Protein AF-A0A914LDK2-F1 (afdb_monomer_lite)

Sequence (512 aa):
MGESAGSAAVSALAVSPLTKELLHGAITMSGSANAGWAIHRLQGSSPQWDMVNIADYIRCNKLIADQDLDDVLALLPQSERSRVQAADFHAFRSSQRACNLQEHIPDCLNHGGPMSAPELLSCFRNELNFSENPLFWRALAAELGVSKMVVDGELIVESGIEMIKQGARVPMMTGVARKEWAHKKPSFYQFYRYSNLSRSQVEESVRKIVENAFAETLSHRISNSTIDLISNATFLRYIQAKTRIFYLKIFFYIFKDLDIDYEMPAVVARLQDLESDVEFVAPCQSEVEAYALNGVPVFAYSFDYVPKGSVIEDDRRFYSMFGNAPVGLKRKDQHLKSQRLEAFHGLDHAFIFTQGYSSNFHIEPFSRRDKTMSRLLTKMIANFVTTGDPSTGNFTWASNTNESLFYTSLDLPPKIVRGAIHSPSPSFWNDEVQMLAKYQLADAVSRANEQAASELTWEERMQLRAYKRAWYALWVFVFAIAVIIWLIIVCAVCHWSRTHSDKAYDNIVIER

Secondary structure (DSSP, 8-state):
-EETHHHHHHHHHHH-STTTTT-S-EEEES--TTSTTTB---TTSPPTT-HHHHHHHHTTSS---HHHHHHHHTTS-HHHHHHHHSS-HHHHHHTTS-BTTBS---HHHHS-SSPPHHHHHHHHHHH--TTT-HHHHHHHHHHH-SPPB---SSSS---SHHHHHHH--S-EEEEEETTTTTT--GGGGT-TT-SB--HHHHHHHHHHHIIIIIGGGSSS---HHHHHHHHHHHHIIIIISPP-------------------BHHHHHHHHHHHHHIIIIIHHHHHHHHHHHHTT--EEEEEE----SSEEEEEEEE--GGGTTSPEEEEEEE---SS------TTTTHHHHSSSEETTTEEEES--HHHHHHHHHHHHHHHHHHHHS---BTTBPPPPB-SS--EEEEESSS-EEEESSTTTTHHHIIIIIHHHHHH-----HHHHHHHHHHHS--HHHHHHHHHHHHHHHHHHHHHHHHHHHHHHHHHHHHHHHHHTTS-----------

Radius of gyration: 32.81 Å; chains: 1; bounding box: 92×120×85 Å

InterPro domains:
  IPR002018 Carboxylesterase, type B [PF00135] (1-429)
  IPR029058 Alpha/Beta hydrolase fold [G3DSA:3.40.50.1820] (1-444)
  IPR029058 Alpha/Beta hydrolase fold [SSF53474] (1-433)
  IPR050309 Type-B Carboxylesterase/Lipase [PTHR11559] (1-436)

Organism: Meloidogyne incognita (NCBI:txid6306)

Foldseek 3Di:
DAFALGLQVQQLLLQFPVCVVVDQEGEHEQDHLLWLLAEFQAPPDAACPHLVNVLCQLVLVDAQDPVLLVVLLQFAFPVVNCVCPVCPVVVVNVPPAAGLHDRDRQPLSVPDDDDDPVSSVVSCVPGDDCVVPVSSVSSSCSRSDRDYHYCPCHSRNHGHLVSLLNRNDHQYEYEYEPQAQLVPDLVVLPCPVDQFDDPVSLLVSLLVLCVRTQQSSDNHDFDPVLSSVLSVVLCCVQQQDDDPPPDDDDDDPDPDDRPGRRGSVSSVVSSSNSNSLRRGQLNRLSSLLSNQAVVHWYAYAYAWADFPFWKWWWDWGYDPVVGRGTDTDTDTDDQDPVDGDTTHRCNLVCLQVDQGDVPTIGGPPCDPQSVVLSVLSNQLVVCCSVPVASADPVGGTDTHHNVWDWHWHSDVVIDIDTDGDPPPSNCCSVPVSVVSRVDRPPCVVVVVVVVVVPDDDPVRVVVVVVVVVVVVVVVVVVVVVVVVVVVVVVVVVVVVVVVPPDDDPPDDDDDD

Structure (mmCIF, N/CA/C/O backbone):
data_AF-A0A914LDK2-F1
#
_entry.id   AF-A0A914LDK2-F1
#
loop_
_atom_site.group_PDB
_atom_site.id
_atom_site.type_symbol
_atom_site.label_atom_id
_atom_site.label_alt_id
_atom_site.label_comp_id
_atom_site.label_asym_id
_atom_site.label_entity_id
_atom_site.label_seq_id
_atom_site.pdbx_PDB_ins_code
_atom_site.Cartn_x
_atom_site.Cartn_y
_atom_site.Cartn_z
_atom_site.occupancy
_atom_site.B_iso_or_equiv
_atom_site.auth_seq_id
_atom_site.auth_comp_id
_atom_site.auth_asym_id
_atom_site.auth_atom_id
_atom_site.pdbx_PDB_model_num
ATOM 1 N N . MET A 1 1 ? -5.893 -11.656 10.154 1.00 94.62 1 MET A N 1
ATOM 2 C CA . MET A 1 1 ? -5.547 -10.273 10.541 1.00 94.62 1 MET A CA 1
ATOM 3 C C . MET A 1 1 ? -4.151 -9.984 10.039 1.00 94.62 1 MET A C 1
ATOM 5 O O . MET A 1 1 ? -3.315 -10.870 10.158 1.00 94.62 1 MET A O 1
ATOM 9 N N . GLY A 1 2 ? -3.914 -8.810 9.464 1.00 94.56 2 GLY A N 1
ATOM 10 C CA . GLY A 1 2 ? -2.603 -8.432 8.944 1.00 94.56 2 GLY A CA 1
ATOM 11 C C . GLY A 1 2 ? -2.459 -6.920 8.819 1.00 94.56 2 GLY A C 1
ATOM 12 O O . GLY A 1 2 ? -3.458 -6.204 8.836 1.00 94.56 2 GLY A O 1
ATOM 13 N N . GLU A 1 3 ? -1.215 -6.466 8.707 1.00 93.06 3 GLU A N 1
ATOM 14 C CA . GLU A 1 3 ? -0.829 -5.067 8.506 1.00 93.06 3 GLU A CA 1
ATOM 15 C C . GLU A 1 3 ? -0.012 -4.956 7.211 1.00 93.06 3 GLU A C 1
ATOM 17 O O . GLU A 1 3 ? 0.707 -5.904 6.874 1.00 93.06 3 GLU A O 1
ATOM 22 N N . SER A 1 4 ? -0.167 -3.868 6.451 1.00 93.81 4 SER A N 1
ATOM 23 C CA . SER A 1 4 ? 0.599 -3.621 5.220 1.00 93.81 4 SER A CA 1
ATOM 24 C C . SER A 1 4 ? 0.509 -4.789 4.220 1.00 93.81 4 SER A C 1
ATOM 26 O O . SER A 1 4 ? -0.591 -5.229 3.870 1.00 93.81 4 SER A O 1
ATOM 28 N N . ALA A 1 5 ? 1.633 -5.360 3.782 1.00 92.75 5 ALA A N 1
ATOM 29 C CA . ALA A 1 5 ? 1.664 -6.558 2.937 1.00 92.75 5 ALA A CA 1
ATOM 30 C C . ALA A 1 5 ? 0.929 -7.765 3.551 1.00 92.75 5 ALA A C 1
ATOM 32 O O . ALA A 1 5 ? 0.255 -8.513 2.842 1.00 92.75 5 ALA A O 1
ATOM 33 N N . GLY A 1 6 ? 0.980 -7.923 4.877 1.00 94.88 6 GLY A N 1
ATOM 34 C CA . GLY A 1 6 ? 0.185 -8.927 5.581 1.00 94.88 6 GLY A CA 1
ATOM 35 C C . GLY A 1 6 ? -1.317 -8.643 5.494 1.00 94.88 6 GLY A C 1
ATOM 36 O O . GLY A 1 6 ? -2.114 -9.574 5.400 1.00 94.88 6 GLY A O 1
ATOM 37 N N . SER A 1 7 ? -1.715 -7.368 5.481 1.00 96.31 7 SER A N 1
ATOM 38 C CA . SER A 1 7 ? -3.106 -6.956 5.261 1.00 96.31 7 SER A CA 1
ATOM 39 C C . SER A 1 7 ? -3.570 -7.266 3.839 1.00 96.31 7 SER A C 1
ATOM 41 O O . SER A 1 7 ? -4.642 -7.839 3.656 1.00 96.31 7 SER A O 1
ATOM 43 N N . ALA A 1 8 ? -2.740 -6.980 2.832 1.00 96.44 8 ALA A N 1
ATOM 44 C CA . ALA A 1 8 ? -3.030 -7.330 1.444 1.00 96.44 8 ALA A CA 1
ATOM 45 C C . ALA A 1 8 ? -3.197 -8.848 1.248 1.00 96.44 8 ALA A C 1
ATOM 47 O O . ALA A 1 8 ? -4.133 -9.283 0.577 1.00 96.44 8 ALA A O 1
ATOM 48 N N . ALA A 1 9 ? -2.355 -9.661 1.896 1.00 96.50 9 ALA A N 1
ATOM 49 C CA . ALA A 1 9 ? -2.506 -11.115 1.899 1.00 96.50 9 ALA A CA 1
ATOM 50 C C . ALA A 1 9 ? -3.815 -11.557 2.576 1.00 96.50 9 ALA A C 1
ATOM 52 O O . ALA A 1 9 ? -4.518 -12.419 2.057 1.00 96.50 9 ALA A O 1
ATOM 53 N N . VAL A 1 10 ? -4.189 -10.952 3.709 1.00 97.25 10 VAL A N 1
ATOM 54 C CA . VAL A 1 10 ? -5.466 -11.243 4.385 1.00 97.25 10 VAL A CA 1
ATOM 55 C C . VAL A 1 10 ? -6.664 -10.854 3.524 1.00 97.25 10 VAL A C 1
ATOM 57 O O . VAL A 1 10 ? -7.614 -11.628 3.465 1.00 97.25 10 VAL A O 1
ATOM 60 N N . SER A 1 11 ? -6.612 -9.708 2.845 1.00 97.50 11 SER A N 1
ATOM 61 C CA . SER A 1 11 ? -7.625 -9.271 1.877 1.00 97.50 11 SER A CA 1
ATOM 62 C C . SER A 1 11 ? -7.785 -10.305 0.752 1.00 97.50 11 SER A C 1
ATOM 64 O O . SER A 1 11 ? -8.890 -10.795 0.526 1.00 97.50 11 SER A O 1
ATOM 66 N N . ALA A 1 12 ? -6.685 -10.766 0.142 1.00 96.69 12 ALA A N 1
ATOM 67 C CA . ALA A 1 12 ? -6.718 -11.804 -0.894 1.00 96.69 12 ALA A CA 1
ATOM 68 C C . ALA A 1 12 ? -7.260 -13.150 -0.371 1.00 96.69 12 ALA A C 1
ATOM 70 O O . ALA A 1 12 ? -8.135 -13.762 -0.984 1.00 96.69 12 ALA A O 1
ATOM 71 N N . LEU A 1 13 ? -6.805 -13.600 0.802 1.00 97.00 13 LEU A N 1
ATOM 72 C CA . LEU A 1 13 ? -7.282 -14.838 1.424 1.00 97.00 13 LEU A CA 1
ATOM 73 C C . LEU A 1 13 ? -8.745 -14.740 1.872 1.00 97.00 13 LEU A C 1
ATOM 75 O O . LEU A 1 13 ? -9.426 -15.757 1.903 1.00 97.00 13 LEU A O 1
ATOM 79 N N . ALA A 1 14 ? -9.265 -13.558 2.204 1.00 97.00 14 ALA A N 1
ATOM 80 C CA . ALA A 1 14 ? -10.670 -13.386 2.572 1.00 97.00 14 ALA A CA 1
ATOM 81 C C . ALA A 1 14 ? -11.623 -13.613 1.387 1.00 97.00 14 ALA A C 1
ATOM 83 O O . ALA A 1 14 ? -12.787 -13.959 1.603 1.00 97.00 14 ALA A O 1
ATOM 84 N N . VAL A 1 15 ? -11.122 -13.445 0.158 1.00 96.25 15 VAL A N 1
ATOM 85 C CA . VAL A 1 15 ? -11.903 -13.530 -1.084 1.00 96.25 15 VAL A CA 1
ATOM 86 C C . VAL A 1 15 ? -11.534 -14.733 -1.958 1.00 96.25 15 VAL A C 1
ATOM 88 O O . VAL A 1 15 ? -12.354 -15.170 -2.759 1.00 96.25 15 VAL A O 1
ATOM 91 N N . SER A 1 16 ? -10.388 -15.375 -1.718 1.00 95.75 16 SER A N 1
ATOM 92 C CA . SER A 1 16 ? -9.958 -16.596 -2.417 1.00 95.75 16 SER A CA 1
ATOM 93 C C . SER A 1 16 ? -10.965 -17.752 -2.281 1.00 95.75 16 SER A C 1
ATOM 95 O O . SER A 1 16 ? -11.507 -17.957 -1.190 1.00 95.75 16 SER A O 1
ATOM 97 N N . PRO A 1 17 ? -11.224 -18.544 -3.336 1.00 93.75 17 PRO A N 1
ATOM 98 C CA . PRO A 1 17 ? -12.105 -19.708 -3.255 1.00 93.75 17 PRO A CA 1
ATOM 99 C C . PRO A 1 17 ? -11.513 -20.852 -2.416 1.00 93.75 17 PRO A C 1
ATOM 101 O O . PRO A 1 17 ? -12.274 -21.570 -1.771 1.00 93.75 17 PRO A O 1
ATOM 104 N N . LEU A 1 18 ? -10.183 -21.009 -2.369 1.00 95.50 18 LEU A N 1
ATOM 105 C CA . LEU A 1 18 ? -9.523 -22.106 -1.639 1.00 95.50 18 LEU A CA 1
ATOM 106 C C . LEU A 1 18 ? -9.635 -21.980 -0.118 1.00 95.50 18 LEU A C 1
ATOM 108 O O . LEU A 1 18 ? -9.561 -22.963 0.612 1.00 95.50 18 LEU A O 1
ATOM 112 N N . THR A 1 19 ? -9.817 -20.759 0.368 1.00 95.25 19 THR A N 1
ATOM 113 C CA . THR A 1 19 ? -9.984 -20.447 1.791 1.00 95.25 19 THR A CA 1
ATOM 114 C C . THR A 1 19 ? -11.451 -20.327 2.187 1.00 95.25 19 THR A C 1
ATOM 116 O O . THR A 1 19 ? -11.777 -19.843 3.279 1.00 95.25 19 THR A O 1
ATOM 119 N N . LYS A 1 20 ? -12.373 -20.713 1.298 1.00 91.56 20 LYS A N 1
ATOM 120 C CA . LYS A 1 20 ? -13.792 -20.791 1.629 1.00 91.56 20 LYS A CA 1
ATOM 121 C C . LYS A 1 20 ? -13.948 -21.760 2.805 1.00 91.56 20 LYS A C 1
ATOM 123 O O . LYS A 1 20 ? -13.363 -22.832 2.801 1.00 91.56 20 LYS A O 1
ATOM 128 N N . GLU A 1 21 ? -14.680 -21.333 3.835 1.00 92.00 21 GLU A N 1
ATOM 129 C CA . GLU A 1 21 ? -14.912 -22.082 5.088 1.00 92.00 21 GLU A CA 1
ATOM 130 C C . GLU A 1 21 ? -13.710 -22.208 6.044 1.00 92.00 21 GLU A C 1
ATOM 132 O O . GLU A 1 21 ? -13.882 -22.681 7.164 1.00 92.00 21 GLU A O 1
ATOM 137 N N . LEU A 1 22 ? -12.521 -21.710 5.684 1.00 96.12 22 LEU A N 1
ATOM 138 C CA . LEU A 1 22 ? -11.366 -21.681 6.600 1.00 96.12 22 LEU A CA 1
ATOM 139 C C . LEU A 1 22 ? -11.328 -20.429 7.486 1.00 96.12 22 LEU A C 1
ATOM 141 O O . LEU A 1 22 ? -10.611 -20.387 8.485 1.00 96.12 22 LEU A O 1
ATOM 145 N N . LEU A 1 23 ? -12.078 -19.394 7.106 1.00 93.88 23 LEU A N 1
ATOM 146 C CA . LEU A 1 23 ? -12.067 -18.074 7.730 1.00 93.88 23 LEU A CA 1
ATOM 147 C C . LEU A 1 23 ? -13.501 -17.645 8.053 1.00 93.88 23 LEU A C 1
ATOM 149 O O . LEU A 1 23 ? -14.407 -17.854 7.249 1.00 93.88 23 LEU A O 1
ATOM 153 N N . HIS A 1 24 ? -13.693 -16.994 9.202 1.00 94.88 24 HIS A N 1
ATOM 154 C CA . HIS A 1 24 ? -14.988 -16.434 9.620 1.00 94.88 24 HIS A CA 1
ATOM 155 C C . HIS A 1 24 ? -15.004 -14.896 9.658 1.00 94.88 24 HIS A C 1
ATOM 157 O O . HIS A 1 24 ? -16.038 -14.297 9.935 1.00 94.88 24 HIS A O 1
ATOM 163 N N . GLY A 1 25 ? -13.864 -14.246 9.413 1.00 96.62 25 GLY A N 1
ATOM 164 C CA . GLY A 1 25 ? -13.725 -12.793 9.419 1.00 96.62 25 GLY A CA 1
ATOM 165 C C . GLY A 1 25 ? -12.319 -12.358 9.015 1.00 96.62 25 GLY A C 1
ATOM 166 O O . GLY A 1 25 ? -11.364 -13.132 9.117 1.00 96.62 25 GLY A O 1
ATOM 167 N N . ALA A 1 26 ? -12.193 -11.115 8.560 1.00 97.94 26 ALA A N 1
ATOM 168 C CA . ALA A 1 26 ? -10.932 -10.523 8.130 1.00 97.94 26 ALA A CA 1
ATOM 169 C C . ALA A 1 26 ? -10.674 -9.196 8.853 1.00 97.94 26 ALA A C 1
ATOM 171 O O . ALA A 1 26 ? -11.587 -8.405 9.068 1.00 97.94 26 ALA A O 1
ATOM 172 N N . ILE A 1 27 ? -9.415 -8.959 9.226 1.00 98.31 27 ILE A N 1
ATOM 173 C CA . ILE A 1 27 ? -8.963 -7.674 9.770 1.00 98.31 27 ILE A CA 1
ATOM 174 C C . ILE A 1 27 ? -7.782 -7.217 8.928 1.00 98.31 27 ILE A C 1
ATOM 176 O O . ILE A 1 27 ? -6.754 -7.905 8.903 1.00 98.31 27 ILE A O 1
ATOM 180 N N . THR A 1 28 ? -7.949 -6.091 8.254 1.00 97.62 28 THR A N 1
ATOM 181 C CA . THR A 1 28 ? -6.998 -5.521 7.302 1.00 97.62 28 THR A CA 1
ATOM 182 C C . THR A 1 28 ? -6.589 -4.128 7.772 1.00 97.62 28 THR A C 1
ATOM 184 O O . THR A 1 28 ? -7.416 -3.230 7.892 1.00 97.62 28 THR A O 1
ATOM 187 N N . MET A 1 29 ? -5.315 -3.946 8.101 1.00 96.75 29 MET A N 1
ATOM 188 C CA . MET A 1 29 ? -4.787 -2.691 8.637 1.00 96.75 29 MET A CA 1
ATOM 189 C C . MET A 1 29 ? -3.792 -2.117 7.637 1.00 96.75 29 MET A C 1
ATOM 191 O O . MET A 1 29 ? -2.800 -2.769 7.313 1.00 96.75 29 MET A O 1
ATOM 195 N N . SER A 1 30 ? -4.070 -0.926 7.113 1.00 96.31 30 SER A N 1
ATOM 196 C CA . SER A 1 30 ? -3.169 -0.217 6.202 1.00 96.31 30 SER A CA 1
ATOM 197 C C . SER A 1 30 ? -2.712 -1.070 5.009 1.00 96.31 30 SER A C 1
ATOM 199 O O . SER A 1 30 ? -1.539 -1.099 4.658 1.00 96.31 30 SER A O 1
ATOM 201 N N . GLY A 1 31 ? -3.629 -1.801 4.370 1.00 95.88 31 GLY A N 1
ATOM 202 C CA . GLY A 1 31 ? -3.319 -2.559 3.156 1.00 95.88 31 GLY A CA 1
ATOM 203 C C . GLY A 1 31 ? -4.518 -3.317 2.596 1.00 95.88 31 GLY A C 1
ATOM 204 O O . GLY A 1 31 ? -5.395 -3.735 3.348 1.00 95.88 31 GLY A O 1
ATOM 205 N N . SER A 1 32 ? -4.533 -3.503 1.279 1.00 96.31 32 SER A N 1
ATOM 206 C CA . SER A 1 32 ? -5.619 -4.124 0.514 1.00 96.31 32 SER A CA 1
ATOM 207 C C . SER A 1 32 ? -5.037 -4.929 -0.645 1.00 96.31 32 SER A C 1
ATOM 209 O O . SER A 1 32 ? -4.029 -4.523 -1.229 1.00 96.31 32 SER A O 1
ATOM 211 N N . ALA A 1 33 ? -5.687 -6.025 -1.041 1.00 95.38 33 ALA A N 1
ATOM 212 C CA . ALA A 1 33 ? -5.343 -6.724 -2.280 1.00 95.38 33 ALA A CA 1
ATOM 213 C C . ALA A 1 33 ? -5.542 -5.836 -3.525 1.00 95.38 33 ALA A C 1
ATOM 215 O O . ALA A 1 33 ? -4.935 -6.075 -4.573 1.00 95.38 33 ALA A O 1
ATOM 216 N N . ASN A 1 34 ? -6.353 -4.774 -3.408 1.00 93.19 34 ASN A N 1
ATOM 217 C CA . ASN A 1 34 ? -6.553 -3.802 -4.472 1.00 93.19 34 ASN A CA 1
ATOM 218 C C . ASN A 1 34 ? -5.455 -2.719 -4.553 1.00 93.19 34 ASN A C 1
ATOM 220 O O . ASN A 1 34 ? -5.494 -1.891 -5.466 1.00 93.19 34 ASN A O 1
ATOM 224 N N . ALA A 1 35 ? -4.429 -2.731 -3.700 1.00 93.81 35 ALA A N 1
ATOM 225 C CA . ALA A 1 35 ? -3.291 -1.825 -3.859 1.00 93.81 35 ALA A CA 1
ATOM 226 C C . ALA A 1 35 ? -2.407 -2.209 -5.067 1.00 93.81 35 ALA A C 1
ATOM 228 O O . ALA A 1 35 ? -2.255 -3.391 -5.385 1.00 93.81 35 ALA A O 1
ATOM 229 N N . GLY A 1 36 ? -1.801 -1.220 -5.738 1.00 90.12 36 GLY A N 1
ATOM 230 C CA . GLY A 1 36 ? -0.946 -1.448 -6.920 1.00 90.12 36 GLY A CA 1
ATOM 231 C C . GLY A 1 36 ? 0.329 -2.246 -6.616 1.00 90.12 36 GLY A C 1
ATOM 232 O O . GLY A 1 36 ? 0.865 -2.948 -7.472 1.00 90.12 36 GLY A O 1
ATOM 233 N N . TRP A 1 37 ? 0.792 -2.207 -5.367 1.00 90.38 37 TRP A N 1
ATOM 234 C CA . TRP A 1 37 ? 1.941 -2.972 -4.886 1.00 90.38 37 TRP A CA 1
ATOM 235 C C . TRP A 1 37 ? 1.582 -4.387 -4.391 1.00 90.38 37 TRP A C 1
ATOM 237 O O . TRP A 1 37 ? 2.484 -5.149 -4.067 1.00 90.38 37 TRP A O 1
ATOM 247 N N . ALA A 1 38 ? 0.300 -4.771 -4.318 1.00 92.56 38 ALA A N 1
ATOM 248 C CA . ALA A 1 38 ? -0.115 -6.027 -3.679 1.00 92.56 38 ALA A CA 1
ATOM 249 C C . ALA A 1 38 ? -0.137 -7.239 -4.625 1.00 92.56 38 ALA A C 1
ATOM 251 O O . ALA A 1 38 ? 0.420 -8.291 -4.306 1.00 92.56 38 ALA A O 1
ATOM 252 N N . ILE A 1 39 ? -0.804 -7.107 -5.776 1.00 90.50 39 ILE A N 1
ATOM 253 C CA . ILE A 1 39 ? -0.984 -8.174 -6.774 1.00 90.50 39 ILE A CA 1
ATOM 254 C C . ILE A 1 39 ? -0.487 -7.664 -8.123 1.00 90.50 39 ILE A C 1
ATOM 256 O O . ILE A 1 39 ? -0.825 -6.552 -8.522 1.00 90.50 39 ILE A O 1
ATOM 260 N N . HIS A 1 40 ? 0.278 -8.483 -8.841 1.00 86.25 40 HIS A N 1
ATOM 261 C CA . HIS A 1 40 ? 0.700 -8.207 -10.214 1.00 86.25 40 HIS A CA 1
ATOM 262 C C . HIS A 1 40 ? -0.495 -8.191 -11.176 1.00 86.25 40 HIS A C 1
ATOM 264 O O . HIS A 1 40 ? -1.242 -9.167 -11.234 1.00 86.25 40 HIS A O 1
ATOM 270 N N . ARG A 1 41 ? -0.670 -7.104 -11.944 1.00 81.06 41 ARG A N 1
ATOM 271 C CA . ARG A 1 41 ? -1.860 -6.896 -12.805 1.00 81.06 41 ARG A CA 1
ATOM 272 C C . ARG A 1 41 ? -1.582 -6.831 -14.294 1.00 81.06 41 ARG A C 1
ATOM 274 O O . ARG A 1 41 ? -2.467 -7.138 -15.089 1.00 81.06 41 ARG A O 1
ATOM 281 N N . LEU A 1 42 ? -0.387 -6.395 -14.683 1.00 68.75 42 LEU A N 1
ATOM 282 C CA . LEU A 1 42 ? -0.066 -6.157 -16.084 1.00 68.75 42 LEU A CA 1
ATOM 283 C C . LEU A 1 42 ? 0.043 -7.488 -16.834 1.00 68.75 42 LEU A C 1
ATOM 285 O O . LEU A 1 42 ? 1.027 -8.225 -16.717 1.00 68.75 42 LEU A O 1
ATOM 289 N N . GLN A 1 43 ? -0.986 -7.784 -17.625 1.00 51.72 43 GLN A N 1
ATOM 290 C CA . GLN A 1 43 ? -1.039 -8.985 -18.443 1.00 51.72 43 GLN A CA 1
ATOM 291 C C . GLN A 1 43 ? -0.008 -8.878 -19.579 1.00 51.72 43 GLN A C 1
ATOM 293 O O . GLN A 1 43 ? -0.008 -7.919 -20.348 1.00 51.72 43 GLN A O 1
ATOM 298 N N . GLY A 1 44 ? 0.895 -9.857 -19.679 1.00 48.09 44 GLY A N 1
ATOM 299 C CA . GLY A 1 44 ? 1.903 -9.928 -20.746 1.00 48.09 44 GLY A CA 1
ATOM 300 C C . GLY A 1 44 ? 3.239 -9.231 -20.463 1.00 48.09 44 GLY A C 1
ATOM 301 O O . GLY A 1 44 ? 4.165 -9.396 -21.253 1.00 48.09 44 GLY A O 1
ATOM 302 N N . SER A 1 45 ? 3.396 -8.512 -19.344 1.00 58.91 45 SER A N 1
ATOM 303 C CA . SER A 1 45 ? 4.727 -8.122 -18.857 1.00 58.91 45 SER A CA 1
ATOM 304 C C . SER A 1 45 ? 5.202 -9.088 -17.781 1.00 58.91 45 SER A C 1
ATOM 306 O O . SER A 1 45 ? 4.520 -9.252 -16.765 1.00 58.91 45 SER A O 1
ATOM 308 N N . SER A 1 46 ? 6.373 -9.689 -17.990 1.00 64.38 46 SER A N 1
ATOM 309 C CA . SER A 1 46 ? 7.031 -10.495 -16.964 1.00 64.38 46 SER A CA 1
ATOM 310 C C . SER A 1 46 ? 7.316 -9.626 -15.734 1.00 64.38 46 SER A C 1
ATOM 312 O O . SER A 1 46 ? 7.842 -8.519 -15.896 1.00 64.38 46 SER A O 1
ATOM 314 N N . PRO A 1 47 ? 6.960 -10.082 -14.520 1.00 73.94 47 PRO A N 1
ATOM 315 C CA . PRO A 1 47 ? 7.306 -9.362 -13.304 1.00 73.94 47 PRO A CA 1
ATOM 316 C C . PRO A 1 47 ? 8.826 -9.236 -13.174 1.00 73.94 47 PRO A C 1
ATOM 318 O O . PRO A 1 47 ? 9.571 -10.069 -13.690 1.00 73.94 47 PRO A O 1
ATOM 321 N N . GLN A 1 48 ? 9.312 -8.227 -12.447 1.00 77.75 48 GLN A N 1
ATOM 322 C CA . GLN A 1 48 ? 10.755 -8.111 -12.217 1.00 77.75 48 GLN A CA 1
ATOM 323 C C . GLN A 1 48 ? 11.303 -9.326 -11.452 1.00 77.75 48 GLN A C 1
ATOM 325 O O . GLN A 1 48 ? 12.387 -9.808 -11.750 1.00 77.75 48 GLN A O 1
ATOM 330 N N . TRP A 1 49 ? 10.520 -9.917 -10.555 1.00 80.31 49 TRP A N 1
ATOM 331 C CA . TRP A 1 49 ? 10.860 -11.166 -9.864 1.00 80.31 49 TRP A CA 1
ATOM 332 C C . TRP A 1 49 ? 10.602 -12.440 -10.696 1.00 80.31 49 TRP A C 1
ATOM 334 O O . TRP A 1 49 ? 10.508 -13.533 -10.137 1.00 80.31 49 TRP A O 1
ATOM 344 N N . ASP A 1 50 ? 10.461 -12.336 -12.021 1.00 83.75 50 ASP A N 1
ATOM 345 C CA . ASP A 1 50 ? 10.410 -13.506 -12.899 1.00 83.75 50 ASP A CA 1
ATOM 346 C C . ASP A 1 50 ? 11.698 -14.341 -12.783 1.00 83.75 50 ASP A C 1
ATOM 348 O O . ASP A 1 50 ? 12.803 -13.802 -12.692 1.00 83.75 50 ASP A O 1
ATOM 352 N N . MET A 1 51 ? 11.569 -15.671 -12.803 1.00 84.94 51 MET A N 1
ATOM 353 C CA . MET A 1 51 ? 12.702 -16.577 -12.579 1.00 84.94 51 MET A CA 1
ATOM 354 C C . MET A 1 51 ? 13.802 -16.425 -13.630 1.00 84.94 51 MET A C 1
ATOM 356 O O . MET A 1 51 ? 14.976 -16.576 -13.297 1.00 84.94 51 MET A O 1
ATOM 360 N N . VAL A 1 52 ? 13.445 -16.110 -14.880 1.00 85.81 52 VAL A N 1
ATOM 361 C CA . VAL A 1 52 ? 14.420 -15.855 -15.947 1.00 85.81 52 VAL A CA 1
ATOM 362 C C . VAL A 1 52 ? 15.163 -14.554 -15.664 1.00 85.81 52 VAL A C 1
ATOM 364 O O . VAL A 1 52 ? 16.384 -14.515 -15.779 1.00 85.81 52 VAL A O 1
ATOM 367 N N . ASN A 1 53 ? 14.454 -13.516 -15.212 1.00 86.44 53 ASN A N 1
ATOM 368 C CA . ASN A 1 53 ? 15.078 -12.246 -14.846 1.00 86.44 53 ASN A CA 1
ATOM 369 C C . ASN A 1 53 ? 16.025 -12.398 -13.645 1.00 86.44 53 ASN A C 1
ATOM 371 O O . ASN A 1 53 ? 17.148 -11.902 -13.674 1.00 86.44 53 ASN A O 1
ATOM 375 N N . ILE A 1 54 ? 15.608 -13.137 -12.614 1.00 88.12 54 ILE A N 1
ATOM 376 C CA . ILE A 1 54 ? 16.457 -13.470 -11.462 1.00 88.12 54 ILE A CA 1
ATOM 377 C C . ILE A 1 54 ? 17.701 -14.241 -11.925 1.00 88.12 54 ILE A C 1
ATOM 379 O O . ILE A 1 54 ? 18.819 -13.902 -11.535 1.00 88.12 54 ILE A O 1
ATOM 383 N N . ALA A 1 55 ? 17.526 -15.235 -12.805 1.00 88.50 55 ALA A N 1
ATOM 384 C CA . ALA A 1 55 ? 18.638 -15.984 -13.383 1.00 88.50 55 ALA A CA 1
ATOM 385 C C . ALA A 1 55 ? 19.601 -15.081 -14.168 1.00 88.50 55 ALA A C 1
ATOM 387 O O . ALA A 1 55 ? 20.803 -15.312 -14.112 1.00 88.50 55 ALA A O 1
ATOM 388 N N . ASP A 1 56 ? 19.113 -14.046 -14.856 1.00 87.81 56 ASP A N 1
ATOM 389 C CA . ASP A 1 56 ? 19.955 -13.086 -15.577 1.00 87.81 56 ASP A CA 1
ATOM 390 C C . ASP A 1 56 ? 20.822 -12.226 -14.647 1.00 87.81 56 ASP A C 1
ATOM 392 O O . ASP A 1 56 ? 21.979 -11.961 -14.982 1.00 87.81 56 ASP A O 1
ATOM 396 N N . TYR A 1 57 ? 20.322 -11.825 -13.473 1.00 87.06 57 TYR A N 1
ATOM 397 C CA . TYR A 1 57 ? 21.160 -11.168 -12.460 1.00 87.06 57 TYR A CA 1
ATOM 398 C C . TYR A 1 57 ? 22.182 -12.138 -11.859 1.00 87.06 57 TYR A C 1
ATOM 400 O O . TYR A 1 57 ? 23.336 -11.759 -11.660 1.00 87.06 57 TYR A O 1
ATOM 408 N N . ILE A 1 58 ? 21.799 -13.396 -11.618 1.00 86.69 58 ILE A N 1
ATOM 409 C CA . ILE A 1 58 ? 22.722 -14.414 -11.095 1.00 86.69 58 ILE A CA 1
ATOM 410 C C . ILE A 1 58 ? 23.833 -14.714 -12.112 1.00 86.69 58 ILE A C 1
ATOM 412 O O . ILE A 1 58 ? 25.007 -14.711 -11.760 1.00 86.69 58 ILE A O 1
ATOM 416 N N . ARG A 1 59 ? 23.469 -14.893 -13.388 1.00 84.44 59 ARG A N 1
ATOM 417 C CA . ARG A 1 59 ? 24.377 -15.132 -14.524 1.00 84.44 59 ARG A CA 1
ATOM 418 C C . ARG A 1 59 ? 25.170 -13.911 -14.961 1.00 84.44 59 ARG A C 1
ATOM 420 O O . ARG A 1 59 ? 26.024 -14.046 -15.832 1.00 84.44 59 ARG A O 1
ATOM 427 N N . CYS A 1 60 ? 24.882 -12.735 -14.404 1.00 81.19 60 CYS A N 1
ATOM 428 C CA . CYS A 1 60 ? 25.557 -11.487 -14.761 1.00 81.19 60 CYS A CA 1
ATOM 429 C C . CYS A 1 60 ? 25.241 -10.973 -16.164 1.00 81.19 60 CYS A C 1
ATOM 431 O O . CYS A 1 60 ? 25.956 -10.120 -16.686 1.00 81.19 60 CYS A O 1
ATOM 433 N N . ASN A 1 61 ? 24.152 -11.456 -16.759 1.00 83.75 61 ASN A N 1
ATOM 434 C CA . ASN A 1 61 ? 23.590 -10.869 -17.971 1.00 83.75 61 ASN A CA 1
ATOM 435 C C . ASN A 1 61 ? 23.034 -9.468 -17.676 1.00 83.75 61 ASN A C 1
ATOM 437 O O . ASN A 1 61 ? 23.022 -8.604 -18.552 1.00 83.75 61 ASN A O 1
ATOM 441 N N . LYS A 1 62 ? 22.590 -9.248 -16.431 1.00 85.88 62 LYS A N 1
ATOM 442 C CA . LYS A 1 62 ? 22.160 -7.955 -15.896 1.00 85.88 62 LYS A CA 1
ATOM 443 C C . LYS A 1 62 ? 23.004 -7.559 -14.695 1.00 85.88 62 LYS A C 1
ATOM 445 O O . LYS A 1 62 ? 23.441 -8.407 -13.915 1.00 85.88 62 LYS A O 1
ATOM 450 N N . LEU A 1 63 ? 23.219 -6.257 -14.555 1.00 83.69 63 LEU A N 1
ATOM 451 C CA . LEU A 1 63 ? 23.939 -5.669 -13.435 1.00 83.69 63 LEU A CA 1
ATOM 452 C C . LEU A 1 63 ? 22.956 -4.912 -12.552 1.00 83.69 63 LEU A C 1
ATOM 454 O O . LEU A 1 63 ? 22.109 -4.193 -13.074 1.00 83.69 63 LEU A O 1
ATOM 458 N N . ILE A 1 64 ? 23.102 -5.075 -11.239 1.00 82.75 64 ILE A N 1
ATOM 459 C CA . ILE A 1 64 ? 22.390 -4.274 -10.241 1.00 82.75 64 ILE A CA 1
ATOM 460 C C . ILE A 1 64 ? 22.842 -2.816 -10.369 1.00 82.75 64 ILE A C 1
ATOM 462 O O . ILE A 1 64 ? 24.039 -2.550 -10.567 1.00 82.75 64 ILE A O 1
ATOM 466 N N . ALA A 1 65 ? 21.890 -1.892 -10.270 1.00 81.19 65 ALA A N 1
ATOM 467 C CA . ALA A 1 65 ? 22.134 -0.465 -10.345 1.00 81.19 65 ALA A CA 1
ATOM 468 C C . ALA A 1 65 ? 23.078 0.001 -9.227 1.00 81.19 65 ALA A C 1
ATOM 470 O O . ALA A 1 65 ? 23.020 -0.455 -8.084 1.00 81.19 65 ALA A O 1
ATOM 471 N N . ASP A 1 66 ? 23.949 0.959 -9.555 1.00 73.56 66 ASP A N 1
ATOM 472 C CA . ASP A 1 66 ? 24.959 1.451 -8.610 1.00 73.56 66 ASP A CA 1
ATOM 473 C C . ASP A 1 66 ? 24.311 2.077 -7.361 1.00 73.56 66 ASP A C 1
ATOM 475 O O . ASP A 1 66 ? 24.849 1.951 -6.266 1.00 73.56 66 ASP A O 1
ATOM 479 N N . GLN A 1 67 ? 23.123 2.676 -7.505 1.00 72.50 67 GLN A N 1
ATOM 480 C CA . GLN A 1 67 ? 22.368 3.266 -6.397 1.00 72.50 67 GLN A CA 1
ATOM 481 C C . GLN A 1 67 ? 21.905 2.215 -5.376 1.00 72.50 67 GLN A C 1
ATOM 483 O O . GLN A 1 67 ? 22.157 2.374 -4.182 1.00 72.50 67 GLN A O 1
ATOM 488 N N . ASP A 1 68 ? 21.271 1.133 -5.835 1.00 76.00 68 ASP A N 1
ATOM 489 C CA . ASP A 1 68 ? 20.783 0.059 -4.958 1.00 76.00 68 ASP A CA 1
ATOM 490 C C . ASP A 1 68 ? 21.946 -0.659 -4.271 1.00 76.00 68 ASP A C 1
ATOM 492 O O . ASP A 1 68 ? 21.894 -1.028 -3.093 1.00 76.00 68 ASP A O 1
ATOM 496 N N . LEU A 1 69 ? 23.052 -0.789 -4.999 1.00 74.94 69 LEU A N 1
ATOM 497 C CA . LEU A 1 69 ? 24.284 -1.344 -4.481 1.00 74.94 69 LEU A CA 1
ATOM 498 C C . LEU A 1 69 ? 24.911 -0.438 -3.411 1.00 74.94 69 LEU A C 1
ATOM 500 O O . LEU A 1 69 ? 25.287 -0.922 -2.342 1.00 74.94 69 LEU A O 1
ATOM 504 N N . ASP A 1 70 ? 24.971 0.872 -3.641 1.00 72.38 70 ASP A N 1
ATOM 505 C CA . ASP A 1 70 ? 25.471 1.849 -2.672 1.00 72.38 70 ASP A CA 1
ATOM 506 C C . ASP A 1 70 ? 24.653 1.860 -1.375 1.00 72.38 70 ASP A C 1
ATOM 508 O O . ASP A 1 70 ? 25.234 1.953 -0.283 1.00 72.38 70 ASP A O 1
ATOM 512 N N . ASP A 1 71 ? 23.330 1.717 -1.479 1.00 70.25 71 ASP A N 1
ATOM 513 C CA . ASP A 1 71 ? 22.422 1.662 -0.334 1.00 70.25 71 ASP A CA 1
ATOM 514 C C . ASP A 1 71 ? 22.654 0.403 0.514 1.00 70.25 71 ASP A C 1
ATOM 516 O O . ASP A 1 71 ? 22.729 0.485 1.745 1.00 70.25 71 ASP A O 1
ATOM 520 N N . VAL A 1 72 ? 22.876 -0.754 -0.118 1.00 74.62 72 VAL A N 1
ATOM 521 C CA . VAL A 1 72 ? 23.216 -2.000 0.591 1.00 74.62 72 VAL A CA 1
ATOM 522 C C . VAL A 1 72 ? 24.616 -1.926 1.204 1.00 74.62 72 VAL A C 1
ATOM 524 O O . VAL A 1 72 ? 24.812 -2.308 2.361 1.00 74.62 72 VAL A O 1
ATOM 527 N N . LEU A 1 73 ? 25.595 -1.381 0.477 1.00 73.00 73 LEU A N 1
ATOM 528 C CA . LEU A 1 73 ? 26.968 -1.211 0.962 1.00 73.00 73 LEU A CA 1
ATOM 529 C C . LEU A 1 73 ? 27.070 -0.177 2.092 1.00 73.00 73 LEU A C 1
ATOM 531 O O . LEU A 1 73 ? 27.990 -0.244 2.908 1.00 73.00 73 LEU A O 1
ATOM 535 N N . ALA A 1 74 ? 26.133 0.769 2.190 1.00 68.12 74 ALA A N 1
ATOM 536 C CA . ALA A 1 74 ? 26.048 1.694 3.320 1.00 68.12 74 ALA A CA 1
ATOM 537 C C . ALA A 1 74 ? 25.716 0.998 4.651 1.00 68.12 74 ALA A C 1
ATOM 539 O O . ALA A 1 74 ? 25.964 1.569 5.717 1.00 68.12 74 ALA A O 1
ATOM 540 N N . LEU A 1 75 ? 25.202 -0.233 4.601 1.00 67.44 75 LEU A N 1
ATOM 541 C CA . LEU A 1 75 ? 24.904 -1.055 5.771 1.00 67.44 75 LEU A CA 1
ATOM 542 C C . LEU A 1 75 ? 26.096 -1.908 6.234 1.00 67.44 75 LEU A C 1
ATOM 544 O O . LEU A 1 75 ? 25.934 -2.671 7.183 1.00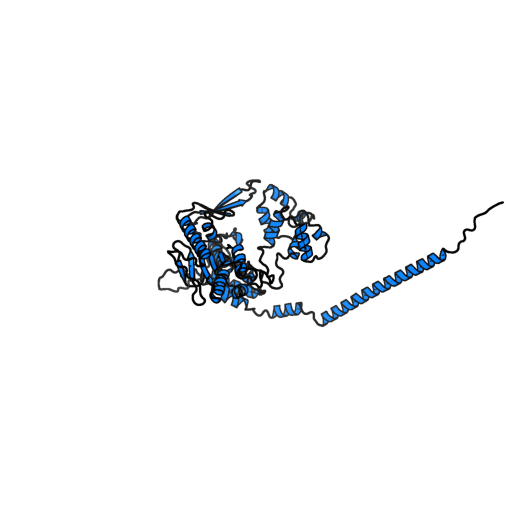 67.44 75 LEU A O 1
ATOM 548 N N . LEU A 1 76 ? 27.271 -1.792 5.602 1.00 67.06 76 LEU A N 1
ATOM 549 C CA . LEU A 1 76 ? 28.466 -2.578 5.932 1.00 67.06 76 LEU A CA 1
ATOM 550 C C . LEU A 1 76 ? 29.515 -1.817 6.762 1.00 67.06 76 LEU A C 1
ATOM 552 O O . LEU A 1 76 ? 29.657 -0.599 6.611 1.00 67.06 76 LEU A O 1
ATOM 556 N N . PRO A 1 77 ? 30.327 -2.527 7.579 1.00 65.00 77 PRO A N 1
ATOM 557 C CA . PRO A 1 77 ? 31.519 -1.968 8.211 1.00 65.00 77 PRO A CA 1
ATOM 558 C C . PRO A 1 77 ? 32.465 -1.322 7.198 1.00 65.00 77 PRO A C 1
ATOM 560 O O . PRO A 1 77 ? 32.643 -1.820 6.088 1.00 65.00 77 PRO A O 1
ATOM 563 N N . GLN A 1 78 ? 33.156 -0.250 7.600 1.00 65.06 78 GLN A N 1
ATOM 564 C CA . GLN A 1 78 ? 34.084 0.458 6.712 1.00 65.06 78 GLN A CA 1
ATOM 565 C C . GLN A 1 78 ? 35.195 -0.451 6.172 1.00 65.06 78 GLN A C 1
ATOM 567 O O . GLN A 1 78 ? 35.566 -0.324 5.014 1.00 65.06 78 GLN A O 1
ATOM 572 N N . SER A 1 79 ? 35.713 -1.383 6.974 1.00 61.00 79 SER A N 1
ATOM 573 C CA . SER A 1 79 ? 36.716 -2.352 6.507 1.00 61.00 79 SER A CA 1
ATOM 574 C C . SER A 1 79 ? 36.208 -3.269 5.390 1.00 61.00 79 SER A C 1
ATOM 576 O O . SER A 1 79 ? 36.962 -3.550 4.462 1.00 61.00 79 SER A O 1
ATOM 578 N N . GLU A 1 80 ? 34.945 -3.694 5.430 1.00 65.12 80 GLU A N 1
ATOM 579 C CA . GLU A 1 80 ? 34.325 -4.484 4.359 1.00 65.12 80 GLU A CA 1
ATOM 580 C C . GLU A 1 80 ? 33.999 -3.610 3.150 1.00 65.12 80 GLU A C 1
ATOM 582 O O . GLU A 1 80 ? 34.321 -3.981 2.024 1.00 65.12 80 GLU A O 1
ATOM 587 N N . ARG A 1 81 ? 33.483 -2.397 3.377 1.00 65.56 81 ARG A N 1
ATOM 588 C CA . ARG A 1 81 ? 33.235 -1.412 2.318 1.00 65.56 81 ARG A CA 1
ATOM 589 C C . ARG A 1 81 ? 34.508 -1.077 1.546 1.00 65.56 81 ARG A C 1
ATOM 591 O O . ARG A 1 81 ? 34.498 -1.093 0.323 1.00 65.56 81 ARG A O 1
ATOM 598 N N . SER A 1 82 ? 35.616 -0.855 2.250 1.00 60.22 82 SER A N 1
ATOM 599 C CA . SER A 1 82 ? 36.928 -0.633 1.646 1.00 60.22 82 SER A CA 1
ATOM 600 C C . SER A 1 82 ? 37.462 -1.879 0.945 1.00 60.22 82 SER A C 1
ATOM 602 O O . SER A 1 82 ? 38.158 -1.725 -0.040 1.00 60.22 82 SER A O 1
ATOM 604 N N . ARG A 1 83 ? 37.145 -3.107 1.379 1.00 60.03 83 ARG A N 1
ATOM 605 C CA . ARG A 1 83 ? 37.510 -4.325 0.624 1.00 60.03 83 ARG A CA 1
ATOM 606 C C . ARG A 1 83 ? 36.735 -4.445 -0.688 1.00 60.03 83 ARG A C 1
ATOM 608 O O . ARG A 1 83 ? 37.327 -4.842 -1.684 1.00 60.03 83 ARG A O 1
ATOM 615 N N . VAL A 1 84 ? 35.452 -4.079 -0.689 1.00 58.91 84 VAL A N 1
ATOM 616 C CA . VAL A 1 84 ? 34.595 -4.076 -1.888 1.00 58.91 84 VAL A CA 1
ATOM 617 C C . VAL A 1 84 ? 34.935 -2.906 -2.826 1.00 58.91 84 VAL A C 1
ATOM 619 O O . VAL A 1 84 ? 34.853 -3.059 -4.037 1.00 58.91 84 VAL A O 1
ATOM 622 N N . GLN A 1 85 ? 35.361 -1.757 -2.287 1.00 57.94 85 GLN A N 1
ATOM 623 C CA . GLN A 1 85 ? 35.721 -0.556 -3.060 1.00 57.94 85 GLN A CA 1
ATOM 624 C C . GLN A 1 85 ? 37.206 -0.485 -3.471 1.00 57.94 85 GLN A C 1
ATOM 626 O O . GLN A 1 85 ? 37.519 0.186 -4.450 1.00 57.94 85 GLN A O 1
ATOM 631 N N . ALA A 1 86 ? 38.132 -1.138 -2.750 1.00 45.72 86 ALA A N 1
ATOM 632 C CA . ALA A 1 86 ? 39.571 -1.151 -3.072 1.00 45.72 86 ALA A CA 1
ATOM 633 C C . ALA A 1 86 ? 39.939 -2.140 -4.184 1.00 45.72 86 ALA A C 1
ATOM 635 O O . ALA A 1 86 ? 41.039 -2.069 -4.729 1.00 45.72 86 ALA A O 1
ATOM 636 N N . ALA A 1 87 ? 39.026 -3.035 -4.551 1.00 46.53 87 ALA A N 1
ATOM 637 C CA . ALA A 1 87 ? 39.007 -3.552 -5.902 1.00 46.53 87 ALA A CA 1
ATOM 638 C C . ALA A 1 87 ? 38.267 -2.502 -6.730 1.00 46.53 87 ALA A C 1
ATOM 640 O O . ALA A 1 87 ? 37.050 -2.422 -6.618 1.00 46.53 87 ALA A O 1
ATOM 641 N N . ASP A 1 88 ? 39.004 -1.648 -7.452 1.00 45.59 88 ASP A N 1
ATOM 642 C CA . ASP A 1 88 ? 38.486 -0.639 -8.391 1.00 45.59 88 ASP A CA 1
ATOM 643 C C . ASP A 1 88 ? 37.095 -1.044 -8.882 1.00 45.59 88 ASP A C 1
ATOM 645 O O . ASP A 1 88 ? 36.988 -1.987 -9.648 1.00 45.59 88 ASP A O 1
ATOM 649 N N . PHE A 1 89 ? 36.012 -0.418 -8.432 1.00 48.91 89 PHE A N 1
ATOM 650 C CA . PHE A 1 89 ? 34.661 -0.948 -8.684 1.00 48.91 89 PHE A CA 1
ATOM 651 C C . PHE A 1 89 ? 34.372 -1.129 -10.196 1.00 48.91 89 PHE A C 1
ATOM 653 O O . PHE A 1 89 ? 33.674 -2.052 -10.620 1.00 48.91 89 PHE A O 1
ATOM 660 N N . HIS A 1 90 ? 35.039 -0.321 -11.031 1.00 49.31 90 HIS A N 1
ATOM 661 C CA . HIS A 1 90 ? 35.099 -0.470 -12.487 1.00 49.31 90 HIS A CA 1
ATOM 662 C C . HIS A 1 90 ? 36.091 -1.537 -13.004 1.00 49.31 90 HIS A C 1
ATOM 664 O O . HIS A 1 90 ? 35.783 -2.191 -14.000 1.00 49.31 90 HIS A O 1
ATOM 670 N N . ALA A 1 91 ? 37.245 -1.759 -12.360 1.00 45.72 91 ALA A N 1
ATOM 671 C CA . ALA A 1 91 ? 38.186 -2.836 -12.717 1.00 45.72 91 ALA A CA 1
ATOM 672 C C . ALA A 1 91 ? 37.829 -4.208 -12.088 1.00 45.72 91 ALA A C 1
ATOM 674 O O . ALA A 1 91 ? 38.300 -5.259 -12.516 1.00 45.72 91 ALA A O 1
ATOM 675 N N . PHE A 1 92 ? 36.960 -4.218 -11.080 1.00 44.44 92 PHE A N 1
ATOM 676 C CA . PHE A 1 92 ? 36.389 -5.380 -10.408 1.00 44.44 92 PHE A CA 1
ATOM 677 C C . PHE A 1 92 ? 35.205 -5.924 -11.208 1.00 44.44 92 PHE A C 1
ATOM 679 O O . PHE A 1 92 ? 35.141 -7.126 -11.454 1.00 44.44 92 PHE A O 1
ATOM 686 N N . ARG A 1 93 ? 34.362 -5.034 -11.767 1.00 49.84 93 ARG A N 1
ATOM 687 C CA . ARG A 1 93 ? 33.396 -5.397 -12.824 1.00 49.84 93 ARG A CA 1
ATOM 688 C C . ARG A 1 93 ? 34.074 -6.022 -14.049 1.00 49.84 93 ARG A C 1
ATOM 690 O O . ARG A 1 93 ? 33.490 -6.904 -14.669 1.00 49.84 93 ARG A O 1
ATOM 697 N N . SER A 1 94 ? 35.288 -5.592 -14.408 1.00 46.69 94 SER A N 1
ATOM 698 C CA . SER A 1 94 ? 36.005 -6.118 -15.580 1.00 46.69 94 SER A CA 1
ATOM 699 C C . SER A 1 94 ? 36.837 -7.377 -15.303 1.00 46.69 94 SER A C 1
ATOM 701 O O . SER A 1 94 ? 37.210 -8.072 -16.247 1.00 46.69 94 SER A O 1
ATOM 703 N N . SER A 1 95 ? 37.088 -7.726 -14.036 1.00 47.53 95 SER A N 1
ATOM 704 C CA . SER A 1 95 ? 37.902 -8.884 -13.644 1.00 47.53 95 SER A CA 1
ATOM 705 C C . SER A 1 95 ? 37.069 -10.073 -13.152 1.00 47.53 95 SER A C 1
ATOM 707 O O . SER A 1 95 ? 37.351 -10.636 -12.107 1.00 47.53 95 SER A O 1
ATOM 709 N N . GLN A 1 96 ? 36.060 -10.492 -13.926 1.00 47.28 96 GLN A N 1
ATOM 710 C CA . GLN A 1 96 ? 35.470 -11.852 -13.962 1.00 47.28 96 GLN A CA 1
ATOM 711 C C . GLN A 1 96 ? 35.088 -12.588 -12.648 1.00 47.28 96 GLN A C 1
ATOM 713 O O . GLN A 1 96 ? 34.705 -13.753 -12.727 1.00 47.28 96 GLN A O 1
ATOM 718 N N . ARG A 1 97 ? 35.156 -11.991 -11.450 1.00 46.78 97 ARG A N 1
ATOM 719 C CA . ARG A 1 97 ? 35.003 -12.731 -10.177 1.00 46.78 97 ARG A CA 1
ATOM 720 C C . ARG A 1 97 ? 34.044 -12.132 -9.154 1.00 46.78 97 ARG A C 1
ATOM 722 O O . ARG A 1 97 ? 33.942 -12.679 -8.064 1.00 46.78 97 ARG A O 1
ATOM 729 N N . ALA A 1 98 ? 33.334 -11.053 -9.474 1.00 59.59 98 ALA A N 1
ATOM 730 C CA . ALA A 1 98 ? 32.353 -10.496 -8.545 1.00 59.59 98 ALA A CA 1
ATOM 731 C C . ALA A 1 98 ? 31.261 -9.692 -9.245 1.00 59.59 98 ALA A C 1
ATOM 733 O O . ALA A 1 98 ? 31.166 -8.469 -9.142 1.00 59.59 98 ALA A O 1
ATOM 734 N N . CYS A 1 99 ? 30.428 -10.384 -10.001 1.00 72.94 99 CYS A N 1
ATOM 735 C CA . CYS A 1 99 ? 29.246 -9.766 -10.574 1.00 72.94 99 CYS A CA 1
ATOM 736 C C . CYS A 1 99 ? 28.137 -9.692 -9.520 1.00 72.94 99 CYS A C 1
ATOM 738 O O . CYS A 1 99 ? 27.860 -10.682 -8.847 1.00 72.94 99 CYS A O 1
ATOM 740 N N . ASN A 1 100 ? 27.481 -8.535 -9.393 1.00 78.25 100 ASN A N 1
ATOM 741 C CA . ASN A 1 100 ? 26.375 -8.323 -8.449 1.00 78.25 100 ASN A CA 1
ATOM 742 C C . ASN A 1 100 ? 26.721 -8.749 -7.008 1.00 78.25 100 ASN A C 1
ATOM 744 O O . ASN A 1 100 ? 25.869 -9.244 -6.286 1.00 78.25 100 ASN A O 1
ATOM 748 N N . LEU A 1 101 ? 27.983 -8.575 -6.592 1.00 76.75 101 LEU A N 1
ATOM 749 C CA . LEU A 1 101 ? 28.527 -9.048 -5.308 1.00 76.75 101 LEU A CA 1
ATOM 750 C C . LEU A 1 101 ? 28.578 -10.576 -5.123 1.00 76.75 101 LEU A C 1
ATOM 752 O O . LEU A 1 101 ? 28.822 -11.029 -4.010 1.00 76.75 101 LEU A O 1
ATOM 756 N N . GLN A 1 102 ? 28.375 -11.378 -6.168 1.00 73.88 102 GLN A N 1
ATOM 757 C CA . GLN A 1 102 ? 28.422 -12.841 -6.106 1.00 73.88 102 GLN A CA 1
ATOM 758 C C . GLN A 1 102 ? 29.844 -13.371 -6.295 1.00 73.88 102 GLN A C 1
ATOM 760 O O . GLN A 1 102 ? 30.538 -12.955 -7.217 1.00 73.88 102 GLN A O 1
ATOM 765 N N . GLU A 1 103 ? 30.25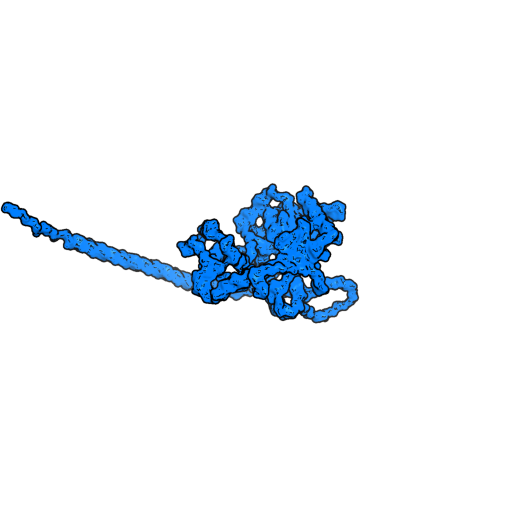3 -14.335 -5.470 1.00 71.31 103 GLU A N 1
ATOM 766 C CA . GLU A 1 103 ? 31.564 -14.994 -5.596 1.00 71.31 103 GLU A CA 1
ATOM 767 C C . GLU A 1 103 ? 31.535 -16.188 -6.564 1.00 71.31 103 GLU A C 1
ATOM 769 O O . GLU A 1 103 ? 32.541 -16.503 -7.201 1.00 71.31 103 GLU A O 1
ATOM 774 N N . HIS A 1 104 ? 30.381 -16.847 -6.689 1.00 77.25 104 HIS A N 1
ATOM 775 C CA . HIS A 1 104 ? 30.186 -18.033 -7.515 1.00 77.25 104 HIS A CA 1
ATOM 776 C C . HIS A 1 104 ? 28.804 -18.003 -8.175 1.00 77.25 104 HIS A C 1
ATOM 778 O O . HIS A 1 104 ? 27.812 -17.649 -7.539 1.00 77.25 104 HIS A O 1
ATOM 784 N N . ILE A 1 105 ? 28.757 -18.375 -9.455 1.00 83.00 105 ILE A N 1
ATOM 785 C CA . ILE A 1 105 ? 27.516 -18.608 -10.198 1.00 83.00 105 ILE A CA 1
ATOM 786 C C . ILE A 1 105 ? 27.242 -20.114 -10.124 1.00 83.00 105 ILE A C 1
ATOM 788 O O . ILE A 1 105 ? 28.146 -20.860 -10.505 1.00 83.00 105 ILE A O 1
ATOM 792 N N . PRO A 1 106 ? 26.041 -20.553 -9.699 1.00 85.31 106 PRO A N 1
ATOM 793 C CA . PRO A 1 106 ? 25.674 -21.966 -9.648 1.00 85.31 106 PRO A CA 1
ATOM 794 C C . PRO A 1 106 ? 26.011 -22.712 -10.943 1.00 85.31 106 PRO A C 1
ATOM 796 O O . PRO A 1 106 ? 25.732 -22.220 -12.045 1.00 85.31 106 PRO A O 1
ATOM 799 N N . ASP A 1 107 ? 26.563 -23.916 -10.820 1.00 86.12 107 ASP A N 1
ATOM 800 C CA . ASP A 1 107 ? 26.970 -24.741 -11.959 1.00 86.12 107 ASP A CA 1
ATOM 801 C C . ASP A 1 107 ? 25.768 -25.067 -12.858 1.00 86.12 107 ASP A C 1
ATOM 803 O O . ASP A 1 107 ? 25.884 -25.038 -14.092 1.00 86.12 107 ASP A O 1
ATOM 807 N N . CYS A 1 108 ? 24.582 -25.259 -12.260 1.00 86.62 108 CYS A N 1
ATOM 808 C CA . CYS A 1 108 ? 23.333 -25.452 -12.998 1.00 86.62 108 CYS A CA 1
ATOM 809 C C . CYS A 1 108 ? 22.956 -24.268 -13.904 1.00 86.62 108 CYS A C 1
ATOM 811 O O . CYS A 1 108 ? 22.257 -24.471 -14.898 1.00 86.62 108 CYS A O 1
ATOM 813 N N . LEU A 1 109 ? 23.435 -23.050 -13.621 1.00 84.88 109 LEU A N 1
ATOM 814 C CA . LEU A 1 109 ? 23.204 -21.862 -14.453 1.00 84.88 109 LEU A CA 1
ATOM 815 C C . LEU A 1 109 ? 24.326 -21.586 -15.456 1.00 84.88 109 LEU A C 1
ATOM 817 O O . LEU A 1 109 ? 24.048 -20.920 -16.456 1.00 84.88 109 LEU A O 1
ATOM 821 N N . ASN A 1 110 ? 25.543 -22.082 -15.204 1.00 77.50 110 ASN A N 1
ATOM 822 C CA . ASN A 1 110 ? 26.720 -21.913 -16.065 1.00 77.50 110 ASN A CA 1
ATOM 823 C C . ASN A 1 110 ? 26.737 -22.873 -17.262 1.00 77.50 110 ASN A C 1
ATOM 825 O O . ASN A 1 110 ? 27.220 -22.516 -18.337 1.00 77.50 110 ASN A O 1
ATOM 829 N N . HIS A 1 111 ? 26.237 -24.098 -17.083 1.00 63.62 111 HIS A N 1
ATOM 830 C CA . HIS A 1 111 ? 26.397 -25.176 -18.067 1.00 63.62 111 HIS A CA 1
ATOM 831 C C . HIS A 1 111 ? 25.130 -25.517 -18.866 1.00 63.62 111 HIS A C 1
ATOM 833 O O . HIS A 1 111 ? 25.144 -26.438 -19.682 1.00 63.62 111 HIS A O 1
ATOM 839 N N . GLY A 1 112 ? 24.049 -24.758 -18.683 1.00 56.09 112 GLY A N 1
ATOM 840 C CA . GLY A 1 112 ? 22.798 -24.905 -19.424 1.00 56.09 112 GLY A CA 1
ATOM 841 C C . GLY A 1 112 ? 22.568 -23.726 -20.365 1.00 56.09 112 GLY A C 1
ATOM 842 O O . GLY A 1 112 ? 22.830 -22.582 -20.006 1.00 56.09 112 GLY A O 1
ATOM 843 N N . GLY A 1 113 ? 22.060 -23.989 -21.570 1.00 67.06 113 GLY A N 1
ATOM 844 C CA . GLY A 1 113 ? 21.529 -22.947 -22.451 1.00 67.06 113 GLY A CA 1
ATOM 845 C C . GLY A 1 113 ? 20.284 -22.256 -21.855 1.00 67.06 113 GLY A C 1
ATOM 846 O O . GLY A 1 113 ? 20.140 -22.135 -20.635 1.00 67.06 113 GLY A O 1
ATOM 847 N N . PRO A 1 114 ? 19.338 -21.790 -22.688 1.00 74.44 114 PRO A N 1
ATOM 848 C CA . PRO A 1 114 ? 18.050 -21.317 -22.190 1.00 74.44 114 PRO A CA 1
ATOM 849 C C . PRO A 1 114 ? 17.377 -22.433 -21.378 1.00 74.44 114 PRO A C 1
ATOM 851 O O . PRO A 1 114 ? 17.146 -23.517 -21.908 1.00 74.44 114 PRO A O 1
ATOM 854 N N . MET A 1 115 ? 17.103 -22.176 -20.098 1.00 81.62 115 MET A N 1
ATOM 855 C CA . MET A 1 115 ? 16.441 -23.121 -19.195 1.00 81.62 115 MET A CA 1
ATOM 856 C C . MET A 1 115 ? 14.961 -22.770 -19.085 1.00 81.62 115 MET A C 1
ATOM 858 O O . MET A 1 115 ? 14.586 -21.597 -19.074 1.00 81.62 115 MET A O 1
ATOM 862 N N . SER A 1 116 ? 14.121 -23.790 -18.983 1.00 84.94 116 SER A N 1
ATOM 863 C CA . SER A 1 116 ? 12.703 -23.642 -18.667 1.00 84.94 116 SER A CA 1
ATOM 864 C C . SER A 1 116 ? 12.493 -23.274 -17.190 1.00 84.94 116 SER A C 1
ATOM 866 O O . SER A 1 116 ? 13.351 -23.520 -16.340 1.00 84.94 116 SER A O 1
ATOM 868 N N . ALA A 1 117 ? 11.331 -22.704 -16.851 1.00 82.81 117 ALA A N 1
ATOM 869 C CA . ALA A 1 117 ? 11.017 -22.317 -15.470 1.00 82.81 117 ALA A CA 1
ATOM 870 C C . ALA A 1 117 ? 11.122 -23.478 -14.447 1.00 82.81 117 ALA A C 1
ATOM 872 O O . ALA A 1 117 ? 11.675 -23.254 -13.370 1.00 82.81 117 ALA A O 1
ATOM 873 N N . PRO A 1 118 ? 10.687 -24.724 -14.746 1.00 86.75 118 PRO A N 1
ATOM 874 C CA . PRO A 1 118 ? 10.884 -25.855 -13.833 1.00 86.75 118 PRO A CA 1
ATOM 875 C C . PRO A 1 118 ? 12.358 -26.209 -13.595 1.00 86.75 118 PRO A C 1
ATOM 877 O O . PRO A 1 118 ? 12.735 -26.547 -12.473 1.00 86.75 118 PRO A O 1
ATOM 880 N N . GLU A 1 119 ? 13.199 -26.107 -14.627 1.00 88.56 119 GLU A N 1
ATOM 881 C CA . GLU A 1 119 ? 14.641 -26.358 -14.511 1.00 88.56 119 GLU A CA 1
ATOM 882 C C . GLU A 1 119 ? 15.313 -25.273 -13.665 1.00 88.56 119 GLU A C 1
ATOM 884 O O . GLU A 1 119 ? 16.099 -25.594 -12.773 1.00 88.56 119 GLU A O 1
ATOM 889 N N . LEU A 1 120 ? 14.948 -24.003 -13.883 1.00 89.38 120 LEU A N 1
ATOM 890 C CA . LEU A 1 120 ? 15.397 -22.886 -13.050 1.00 89.38 120 LEU A CA 1
ATOM 891 C C . LEU A 1 120 ? 14.969 -23.072 -11.594 1.00 89.38 120 LEU A C 1
ATOM 893 O O . LEU A 1 120 ? 15.785 -22.904 -10.698 1.00 89.38 120 LEU A O 1
ATOM 897 N N . LEU A 1 121 ? 13.726 -23.488 -11.336 1.00 88.81 121 LEU A N 1
ATOM 898 C CA . LEU A 1 121 ? 13.249 -23.750 -9.978 1.00 88.81 121 LEU A CA 1
ATOM 899 C C . LEU A 1 121 ? 14.014 -24.885 -9.297 1.00 88.81 121 LEU A C 1
ATOM 901 O O . LEU A 1 121 ? 14.356 -24.768 -8.121 1.00 88.81 121 LEU A O 1
ATOM 905 N N . SER A 1 122 ? 14.291 -25.972 -10.017 1.00 89.94 122 SER A N 1
ATOM 906 C CA . SER A 1 122 ? 15.099 -27.069 -9.482 1.00 89.94 122 SER A CA 1
ATOM 907 C C . SER A 1 122 ? 16.520 -26.605 -9.164 1.00 89.94 122 SER A C 1
ATOM 909 O O . SER A 1 122 ? 17.040 -26.913 -8.096 1.00 89.94 122 SER A O 1
ATOM 911 N N . CYS A 1 123 ? 17.130 -25.840 -10.066 1.00 89.75 123 CYS A N 1
ATOM 912 C CA . CYS A 1 123 ? 18.451 -25.248 -9.884 1.00 89.75 123 CYS A CA 1
ATOM 913 C C . CYS A 1 123 ? 18.478 -24.312 -8.662 1.00 89.75 123 CYS A C 1
ATOM 915 O O . CYS A 1 123 ? 19.311 -24.469 -7.771 1.00 89.75 123 CYS A O 1
ATOM 917 N N . PHE A 1 124 ? 17.488 -23.422 -8.543 1.00 89.19 124 PHE A N 1
ATOM 918 C CA . PHE A 1 124 ? 17.367 -22.485 -7.426 1.00 89.19 124 PHE A CA 1
ATOM 919 C C . PHE A 1 124 ? 17.177 -23.187 -6.080 1.00 89.19 124 PHE A C 1
ATOM 921 O O . PHE A 1 124 ? 17.723 -22.746 -5.077 1.00 89.19 124 PHE A O 1
ATOM 928 N N . ARG A 1 125 ? 16.435 -24.295 -6.035 1.00 88.06 125 ARG A N 1
ATOM 929 C CA . ARG A 1 125 ? 16.234 -25.058 -4.794 1.00 88.06 125 ARG A CA 1
ATOM 930 C C . ARG A 1 125 ? 17.466 -25.845 -4.355 1.00 88.06 125 ARG A C 1
ATOM 932 O O . ARG A 1 125 ? 17.624 -26.069 -3.160 1.00 88.06 125 ARG A O 1
ATOM 939 N N . ASN A 1 126 ? 18.287 -26.291 -5.304 1.00 87.38 126 ASN A N 1
ATOM 940 C CA . ASN A 1 126 ? 19.387 -27.210 -5.025 1.00 87.38 126 ASN A CA 1
ATOM 941 C C . ASN A 1 126 ? 20.725 -26.496 -4.799 1.00 87.38 126 ASN A C 1
ATOM 943 O O . ASN A 1 126 ? 21.497 -26.942 -3.956 1.00 87.38 126 ASN A O 1
ATOM 947 N N . GLU A 1 127 ? 21.004 -25.419 -5.541 1.00 85.50 127 GLU A N 1
ATOM 948 C CA . GLU A 1 127 ? 22.337 -24.794 -5.566 1.00 85.50 127 GLU A CA 1
ATOM 949 C C . GLU A 1 127 ? 22.358 -23.342 -5.064 1.00 85.50 127 GLU A C 1
ATOM 951 O O . GLU A 1 127 ? 23.409 -22.862 -4.642 1.00 85.50 127 GLU A O 1
ATOM 956 N N . LEU A 1 128 ? 21.227 -22.625 -5.061 1.00 81.81 128 LEU A N 1
ATOM 957 C CA . LEU A 1 128 ? 21.194 -21.241 -4.572 1.00 81.81 128 LEU A CA 1
ATOM 958 C C . LEU A 1 128 ? 21.002 -21.178 -3.060 1.00 81.81 128 LEU A C 1
ATOM 960 O O . LEU A 1 128 ? 19.899 -21.328 -2.535 1.00 81.81 128 LEU A O 1
ATOM 964 N N . ASN A 1 129 ? 22.094 -20.865 -2.364 1.00 79.75 129 ASN A N 1
ATOM 965 C CA . ASN A 1 129 ? 22.081 -20.561 -0.942 1.00 79.75 129 ASN A CA 1
ATOM 966 C C . ASN A 1 129 ? 22.224 -19.051 -0.688 1.00 79.75 129 ASN A C 1
ATOM 968 O O . ASN A 1 129 ? 23.319 -18.529 -0.484 1.00 79.75 129 ASN A O 1
ATOM 972 N N . PHE A 1 130 ? 21.096 -18.340 -0.615 1.00 75.75 130 PHE A N 1
ATOM 973 C CA . PHE A 1 130 ? 21.079 -16.905 -0.287 1.00 75.75 130 PHE A CA 1
ATOM 974 C C . PHE A 1 130 ? 21.598 -16.576 1.126 1.00 75.75 130 PHE A C 1
ATOM 976 O O . PHE A 1 130 ? 21.831 -15.408 1.435 1.00 75.75 130 PHE A O 1
ATOM 983 N N . SER A 1 131 ? 21.800 -17.581 1.987 1.00 75.88 131 SER A N 1
ATOM 984 C CA . SER A 1 131 ? 22.340 -17.370 3.335 1.00 75.88 131 SER A CA 1
ATOM 985 C C . SER A 1 131 ? 23.858 -17.175 3.344 1.00 75.88 131 SER A C 1
ATOM 987 O O . SER A 1 131 ? 24.374 -16.549 4.266 1.00 75.88 131 SER A O 1
ATOM 989 N N . GLU A 1 132 ? 24.574 -17.681 2.335 1.00 72.12 132 GLU A N 1
ATOM 990 C CA . GLU A 1 132 ? 26.035 -17.538 2.231 1.00 72.12 132 GLU A CA 1
ATOM 991 C C . GLU A 1 132 ? 26.447 -16.140 1.768 1.00 72.12 132 GLU A C 1
ATOM 993 O O . GLU A 1 132 ? 27.469 -15.619 2.210 1.00 72.12 132 GLU A O 1
ATOM 998 N N . ASN A 1 133 ? 25.620 -15.496 0.939 1.00 74.00 133 ASN A N 1
ATOM 999 C CA . ASN A 1 133 ? 25.860 -14.142 0.452 1.00 74.00 133 ASN A CA 1
ATOM 1000 C C . ASN A 1 133 ? 24.649 -13.223 0.701 1.00 74.00 133 ASN A C 1
ATOM 1002 O O . ASN A 1 133 ? 23.880 -12.913 -0.217 1.00 74.00 133 ASN A O 1
ATOM 1006 N N . PRO A 1 134 ? 24.478 -12.745 1.947 1.00 75.75 134 PRO A N 1
ATOM 1007 C CA . PRO A 1 134 ? 23.355 -11.885 2.307 1.00 75.75 134 PRO A CA 1
ATOM 1008 C C . PRO A 1 134 ? 23.406 -10.516 1.614 1.00 75.75 134 PRO A C 1
ATOM 1010 O O . PRO A 1 134 ? 22.387 -9.829 1.553 1.00 75.75 134 PRO A O 1
ATOM 1013 N N . LEU A 1 135 ? 24.570 -10.097 1.107 1.00 76.75 135 LEU A N 1
ATOM 1014 C CA . LEU A 1 135 ? 24.733 -8.823 0.412 1.00 76.75 135 LEU A CA 1
ATOM 1015 C C . LEU A 1 135 ? 24.174 -8.862 -0.999 1.00 76.75 135 LEU A C 1
ATOM 1017 O O . LEU A 1 135 ? 23.392 -7.981 -1.348 1.00 76.75 135 LEU A O 1
ATOM 1021 N N . PHE A 1 136 ? 24.512 -9.899 -1.768 1.00 81.69 136 PHE A N 1
ATOM 1022 C CA . PHE A 1 136 ? 23.886 -10.138 -3.063 1.00 81.69 136 PHE A CA 1
ATOM 1023 C C . PHE A 1 136 ? 22.368 -10.221 -2.916 1.00 81.69 136 PHE A C 1
ATOM 1025 O O . PHE A 1 136 ? 21.653 -9.527 -3.627 1.00 81.69 136 PHE A O 1
ATOM 1032 N N . TRP A 1 137 ? 21.874 -10.998 -1.946 1.00 81.62 137 TRP A N 1
ATOM 1033 C CA . TRP A 1 137 ? 20.435 -11.134 -1.721 1.00 81.62 137 TRP A CA 1
ATOM 1034 C C . TRP A 1 137 ? 19.750 -9.793 -1.432 1.00 81.62 137 TRP A C 1
ATOM 1036 O O . TRP A 1 137 ? 18.713 -9.491 -2.015 1.00 81.62 137 TRP A O 1
ATOM 1046 N N . ARG A 1 138 ? 20.334 -8.960 -0.562 1.00 80.00 138 ARG A N 1
ATOM 1047 C CA . ARG A 1 138 ? 19.779 -7.635 -0.244 1.00 80.00 138 ARG A CA 1
ATOM 1048 C C . ARG A 1 138 ? 19.821 -6.684 -1.435 1.00 80.00 138 ARG A C 1
ATOM 1050 O O . ARG A 1 138 ? 18.851 -5.968 -1.645 1.00 80.00 138 ARG A O 1
ATOM 1057 N N . ALA A 1 139 ? 20.916 -6.680 -2.192 1.00 81.75 139 ALA A N 1
ATOM 1058 C CA . ALA A 1 139 ? 21.054 -5.842 -3.378 1.00 81.75 139 ALA A CA 1
ATOM 1059 C C . ALA A 1 139 ? 20.083 -6.276 -4.482 1.00 81.75 139 ALA A C 1
ATOM 1061 O O . ALA A 1 139 ? 19.414 -5.440 -5.075 1.00 81.75 139 ALA A O 1
ATOM 1062 N N . LEU A 1 140 ? 19.938 -7.586 -4.691 1.00 85.00 140 LEU A N 1
ATOM 1063 C CA . LEU A 1 140 ? 18.960 -8.147 -5.613 1.00 85.00 140 LEU A CA 1
ATOM 1064 C C . LEU A 1 140 ? 17.531 -7.803 -5.174 1.00 85.00 140 LEU A C 1
ATOM 1066 O O . LEU A 1 140 ? 16.720 -7.411 -5.999 1.00 85.00 140 LEU A O 1
ATOM 1070 N N . ALA A 1 141 ? 17.213 -7.902 -3.882 1.00 83.44 141 ALA A N 1
ATOM 1071 C CA . ALA A 1 141 ? 15.895 -7.528 -3.373 1.00 83.44 141 ALA A CA 1
ATOM 1072 C C . ALA A 1 141 ? 15.598 -6.024 -3.530 1.00 83.44 141 ALA A C 1
ATOM 1074 O O . ALA A 1 141 ? 14.454 -5.663 -3.787 1.00 83.44 141 ALA A O 1
ATOM 1075 N N . ALA A 1 142 ? 16.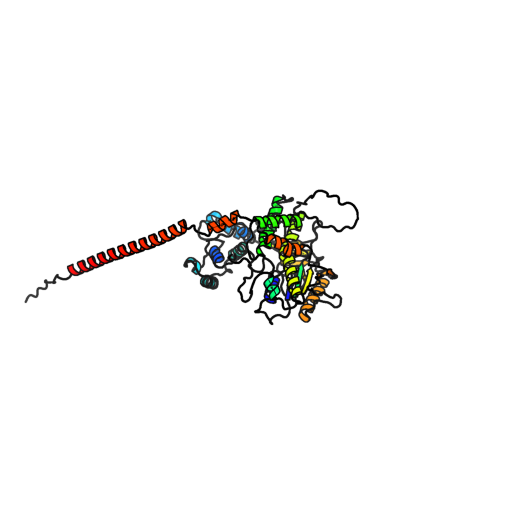607 -5.158 -3.386 1.00 81.12 142 ALA A N 1
ATOM 1076 C CA . ALA A 1 142 ? 16.466 -3.724 -3.640 1.00 81.12 142 ALA A CA 1
ATOM 1077 C C . ALA A 1 142 ? 16.174 -3.448 -5.125 1.00 81.12 142 ALA A C 1
ATOM 1079 O O . ALA A 1 142 ? 15.186 -2.788 -5.435 1.00 81.12 142 ALA A O 1
ATOM 1080 N N . GLU A 1 143 ? 16.961 -4.050 -6.020 1.00 84.62 143 GLU A N 1
ATOM 1081 C CA . GLU A 1 143 ? 16.823 -3.928 -7.477 1.00 84.62 143 GLU A CA 1
ATOM 1082 C C . GLU A 1 143 ? 15.466 -4.435 -7.990 1.00 84.62 143 GLU A C 1
ATOM 1084 O O . GLU A 1 143 ? 14.818 -3.781 -8.800 1.00 84.62 143 GLU A O 1
ATOM 1089 N N . LEU A 1 144 ? 15.021 -5.608 -7.524 1.00 82.56 144 LEU A N 1
ATOM 1090 C CA . LEU A 1 144 ? 13.771 -6.233 -7.975 1.00 82.56 144 LEU A CA 1
ATOM 1091 C C . LEU A 1 144 ? 12.513 -5.576 -7.384 1.00 82.56 144 LEU A C 1
ATOM 1093 O O . LEU A 1 144 ? 11.395 -5.882 -7.814 1.00 82.56 144 LEU A O 1
ATOM 1097 N N . GLY A 1 145 ? 12.686 -4.709 -6.385 1.00 78.62 145 GLY A N 1
ATOM 1098 C CA . GLY A 1 145 ? 11.608 -4.053 -5.662 1.00 78.62 145 GLY A CA 1
ATOM 1099 C C . GLY A 1 145 ? 10.752 -4.999 -4.814 1.00 78.62 145 GLY A C 1
ATOM 1100 O O . GLY A 1 145 ? 11.105 -6.137 -4.498 1.00 78.62 145 GLY A O 1
ATOM 1101 N N . VAL A 1 146 ? 9.585 -4.497 -4.405 1.00 72.88 146 VAL A N 1
ATOM 1102 C CA . VAL A 1 146 ? 8.647 -5.251 -3.565 1.00 72.88 146 VAL A CA 1
ATOM 1103 C C . VAL A 1 146 ? 8.003 -6.363 -4.389 1.00 72.88 146 VAL A C 1
ATOM 1105 O O . VAL A 1 146 ? 7.323 -6.108 -5.384 1.00 72.88 146 VAL A O 1
ATOM 1108 N N . SER A 1 147 ? 8.188 -7.606 -3.944 1.00 77.19 147 SER A N 1
ATOM 1109 C CA . SER A 1 147 ? 7.552 -8.773 -4.550 1.00 77.19 147 SER A CA 1
ATOM 1110 C C . SER A 1 147 ? 6.035 -8.689 -4.406 1.00 77.19 147 SER A C 1
ATOM 1112 O O . SER A 1 147 ? 5.532 -8.507 -3.294 1.00 77.19 147 SER A O 1
ATOM 1114 N N . LYS A 1 148 ? 5.311 -8.892 -5.507 1.00 87.00 148 LYS A N 1
ATOM 1115 C CA . LYS A 1 148 ? 3.844 -8.913 -5.511 1.00 87.00 148 LYS A CA 1
ATOM 1116 C C . LYS A 1 148 ? 3.319 -10.341 -5.573 1.00 87.00 148 LYS A C 1
ATOM 1118 O O . LYS A 1 148 ? 3.970 -11.241 -6.105 1.00 87.00 148 LYS A O 1
ATOM 1123 N N . MET A 1 149 ? 2.107 -10.540 -5.073 1.00 89.69 149 MET A N 1
ATOM 1124 C CA . MET A 1 149 ? 1.372 -11.777 -5.309 1.00 89.69 149 MET A CA 1
ATOM 1125 C C . MET A 1 149 ? 1.047 -11.927 -6.806 1.00 89.69 149 MET A C 1
ATOM 1127 O O . MET A 1 149 ? 0.839 -10.934 -7.506 1.00 89.69 149 MET A O 1
ATOM 1131 N N . VAL A 1 150 ? 1.001 -13.161 -7.307 1.00 87.19 150 VAL A N 1
ATOM 1132 C CA . VAL A 1 150 ? 0.753 -13.463 -8.727 1.00 87.19 150 VAL A CA 1
ATOM 1133 C C . VAL A 1 150 ? -0.625 -14.095 -8.883 1.00 87.19 150 VAL A C 1
ATOM 1135 O O . VAL A 1 150 ? -1.038 -14.886 -8.042 1.00 87.19 150 VAL A O 1
ATOM 1138 N N . VAL A 1 151 ? -1.322 -13.748 -9.965 1.00 87.81 151 VAL A N 1
ATOM 1139 C CA . VAL A 1 151 ? -2.565 -14.415 -10.368 1.00 87.81 151 VAL A CA 1
ATOM 1140 C C . VAL A 1 151 ? -2.217 -15.803 -10.901 1.00 87.81 151 VAL A C 1
ATOM 1142 O O . VAL A 1 151 ? -1.660 -15.927 -11.991 1.00 87.81 151 VAL A O 1
ATOM 1145 N N . ASP A 1 152 ? -2.514 -16.835 -10.120 1.00 86.94 152 ASP A N 1
ATOM 1146 C CA . ASP A 1 152 ? -2.248 -18.237 -10.454 1.00 86.94 152 ASP A CA 1
ATOM 1147 C C . ASP A 1 152 ? -3.494 -18.974 -10.976 1.00 86.94 152 ASP A C 1
ATOM 1149 O O . ASP A 1 152 ? -3.385 -20.090 -11.479 1.00 86.94 152 ASP A O 1
ATOM 1153 N N . GLY A 1 153 ? -4.671 -18.345 -10.897 1.00 87.75 153 GLY A N 1
ATOM 1154 C CA . GLY A 1 153 ? -5.943 -18.948 -11.291 1.00 87.75 153 GLY A CA 1
ATOM 1155 C C . GLY A 1 153 ? -6.508 -19.932 -10.260 1.00 87.75 153 GLY A C 1
ATOM 1156 O O . GLY A 1 153 ? -7.567 -20.507 -10.506 1.00 87.75 153 GLY A O 1
ATOM 1157 N N . GLU A 1 154 ? -5.840 -20.117 -9.116 1.00 90.12 154 GLU A N 1
ATOM 1158 C CA . GLU A 1 154 ? -6.220 -21.073 -8.074 1.00 90.12 154 GLU A CA 1
ATOM 1159 C C . GLU A 1 154 ? -6.388 -20.375 -6.716 1.00 90.12 154 GLU A C 1
ATOM 1161 O O . GLU A 1 154 ? -7.516 -20.170 -6.258 1.00 90.12 154 GLU A O 1
ATOM 1166 N N . LEU A 1 155 ? -5.284 -19.960 -6.082 1.00 91.69 155 LEU A N 1
ATOM 1167 C CA . LEU A 1 155 ? -5.313 -19.204 -4.832 1.00 91.69 155 LEU A CA 1
ATOM 1168 C C . LEU A 1 155 ? -5.737 -17.756 -5.090 1.00 91.69 155 LEU A C 1
ATOM 1170 O O . LEU A 1 155 ? -6.567 -17.217 -4.353 1.00 91.69 155 LEU A O 1
ATOM 1174 N N . ILE A 1 156 ? -5.192 -17.148 -6.142 1.00 91.94 156 ILE A N 1
ATOM 1175 C CA . ILE A 1 156 ? -5.505 -15.800 -6.612 1.00 91.94 156 ILE A CA 1
ATOM 1176 C C . ILE A 1 156 ? -6.035 -15.932 -8.035 1.00 91.94 156 ILE A C 1
ATOM 1178 O O . ILE A 1 156 ? -5.288 -16.073 -9.003 1.00 91.94 156 ILE A O 1
ATOM 1182 N N . VAL A 1 157 ? -7.360 -15.908 -8.139 1.00 89.06 157 VAL A N 1
ATOM 1183 C CA . VAL A 1 157 ? -8.082 -16.245 -9.372 1.00 89.06 157 VAL A CA 1
ATOM 1184 C C . VAL A 1 157 ? -7.990 -15.132 -10.417 1.00 89.06 157 VAL A C 1
ATOM 1186 O O . VAL A 1 157 ? -7.893 -15.399 -11.611 1.00 89.06 157 VAL A O 1
ATOM 1189 N N . GLU A 1 158 ? -8.001 -13.879 -9.964 1.00 88.56 158 GLU A N 1
ATOM 1190 C CA . GLU A 1 158 ? -7.896 -12.683 -10.798 1.00 88.56 158 GLU A CA 1
ATOM 1191 C C . GLU A 1 158 ? -7.238 -11.536 -10.011 1.00 88.56 158 GLU A C 1
ATOM 1193 O O . GLU A 1 158 ? -6.921 -11.680 -8.831 1.00 88.56 158 GLU A O 1
ATOM 1198 N N . SER A 1 159 ? -7.021 -10.386 -10.654 1.00 85.88 159 SER A N 1
ATOM 1199 C CA . SER A 1 159 ? -6.436 -9.201 -10.011 1.00 85.88 159 SER A CA 1
ATOM 1200 C C . SER A 1 159 ? -7.379 -8.001 -10.030 1.00 85.88 159 SER A C 1
ATOM 1202 O O . SER A 1 159 ? -8.232 -7.880 -10.907 1.00 85.88 159 SER A O 1
ATOM 1204 N N . GLY A 1 160 ? -7.161 -7.067 -9.104 1.00 86.62 160 GLY A N 1
ATOM 1205 C CA . GLY A 1 160 ? -7.924 -5.824 -9.014 1.00 86.62 160 GLY A CA 1
ATOM 1206 C C . GLY A 1 160 ? -9.230 -5.976 -8.237 1.00 86.62 160 GLY A C 1
ATOM 1207 O O . GLY A 1 160 ? -9.443 -6.953 -7.519 1.00 86.62 160 GLY A O 1
ATOM 1208 N N . ILE A 1 161 ? -10.101 -4.975 -8.364 1.00 91.50 161 ILE A N 1
ATOM 1209 C CA . ILE A 1 161 ? -11.304 -4.861 -7.530 1.00 91.50 161 ILE A CA 1
ATOM 1210 C C . ILE A 1 161 ? -12.350 -5.948 -7.807 1.00 91.50 161 ILE A C 1
ATOM 1212 O O . ILE A 1 161 ? -13.135 -6.281 -6.922 1.00 91.50 161 ILE A O 1
ATOM 1216 N N . GLU A 1 162 ? -12.356 -6.525 -9.011 1.00 90.31 162 GLU A N 1
ATOM 1217 C CA . GLU A 1 162 ? -13.314 -7.569 -9.387 1.00 90.31 162 GLU A CA 1
ATOM 1218 C C . GLU A 1 162 ? -13.141 -8.834 -8.537 1.00 90.31 162 GLU A C 1
ATOM 1220 O O . GLU A 1 162 ? -14.144 -9.382 -8.082 1.00 90.31 162 GLU A O 1
ATOM 1225 N N . MET A 1 163 ? -11.899 -9.178 -8.163 1.00 92.25 163 MET A N 1
ATOM 1226 C CA . MET A 1 163 ? -11.614 -10.279 -7.233 1.00 92.25 163 MET A CA 1
ATOM 1227 C C . MET A 1 163 ? -12.368 -10.108 -5.909 1.00 92.25 163 MET A C 1
ATOM 1229 O O . MET A 1 163 ? -12.933 -11.054 -5.358 1.00 92.25 163 MET A O 1
ATOM 1233 N N . ILE A 1 164 ? -12.392 -8.877 -5.393 1.00 95.62 164 ILE A N 1
ATOM 1234 C CA . ILE A 1 164 ? -13.059 -8.556 -4.134 1.00 95.62 164 ILE A CA 1
ATOM 1235 C C . ILE A 1 164 ? -14.575 -8.567 -4.327 1.00 95.62 164 ILE A C 1
ATOM 1237 O O . ILE A 1 164 ? -15.281 -9.196 -3.544 1.00 95.62 164 ILE A O 1
ATOM 1241 N N . LYS A 1 165 ? -15.086 -7.934 -5.390 1.00 94.75 165 LYS A N 1
ATOM 1242 C CA . LYS A 1 165 ? -16.526 -7.920 -5.692 1.00 94.75 165 LYS A CA 1
ATOM 1243 C C . LYS A 1 165 ? -17.102 -9.323 -5.870 1.00 94.75 165 LYS A C 1
ATOM 1245 O O . LYS A 1 165 ? -18.235 -9.564 -5.474 1.00 94.75 165 LYS A O 1
ATOM 1250 N N . GLN A 1 166 ? -16.350 -10.254 -6.446 1.00 93.44 166 GLN A N 1
ATOM 1251 C CA . GLN A 1 166 ? -16.823 -11.621 -6.661 1.00 93.44 166 GLN A CA 1
ATOM 1252 C C . GLN A 1 166 ? -16.651 -12.508 -5.421 1.00 93.44 166 GLN A C 1
ATOM 1254 O O . GLN A 1 166 ? -17.464 -13.402 -5.188 1.00 93.44 166 GLN A O 1
ATOM 1259 N N . GLY A 1 167 ? -15.604 -12.277 -4.620 1.00 94.75 167 GLY A N 1
ATOM 1260 C CA . GLY A 1 167 ? -15.222 -13.169 -3.522 1.00 94.75 167 GLY A CA 1
ATOM 1261 C C . GLY A 1 167 ? -15.557 -12.688 -2.105 1.00 94.75 167 GLY A C 1
ATOM 1262 O O . GLY A 1 167 ? -15.430 -13.484 -1.166 1.00 94.75 167 GLY A O 1
ATOM 1263 N N . ALA A 1 168 ? -15.977 -11.430 -1.917 1.00 96.12 168 ALA A N 1
ATOM 1264 C CA . ALA A 1 168 ? -16.312 -10.876 -0.604 1.00 96.12 168 ALA A CA 1
ATOM 1265 C C . ALA A 1 168 ? -17.483 -11.636 0.036 1.00 96.12 168 ALA A C 1
ATOM 1267 O O . ALA A 1 168 ? -18.603 -11.634 -0.475 1.00 96.12 168 ALA A O 1
ATOM 1268 N N . ARG A 1 169 ? -17.201 -12.299 1.166 1.00 95.50 169 ARG A N 1
ATOM 1269 C CA . ARG A 1 169 ? -18.131 -13.243 1.820 1.00 95.50 169 ARG A CA 1
ATOM 1270 C C . ARG A 1 169 ? -18.068 -13.284 3.350 1.00 95.50 169 ARG A C 1
ATOM 1272 O O . ARG A 1 169 ? -19.030 -13.708 3.980 1.00 95.50 169 ARG A O 1
ATOM 1279 N N . VAL A 1 170 ? -16.939 -12.907 3.954 1.00 96.50 170 VAL A N 1
ATOM 1280 C CA . VAL A 1 170 ? -16.751 -12.891 5.417 1.00 96.50 170 VAL A CA 1
ATOM 1281 C C . VAL A 1 170 ? -16.782 -11.453 5.929 1.00 96.50 170 VAL A C 1
ATOM 1283 O O . VAL A 1 170 ? -16.290 -10.583 5.221 1.00 96.50 170 VAL A O 1
ATOM 1286 N N . PRO A 1 171 ? -17.291 -11.164 7.138 1.00 97.25 171 PRO A N 1
ATOM 1287 C CA . PRO A 1 171 ? -17.212 -9.823 7.709 1.00 97.25 171 PRO A CA 1
ATOM 1288 C C . PRO A 1 171 ? -15.782 -9.272 7.718 1.00 97.25 171 PRO A C 1
ATOM 1290 O O . PRO A 1 171 ? -14.824 -10.022 7.939 1.00 97.25 171 PRO A O 1
ATOM 1293 N N . MET A 1 172 ? -15.638 -7.960 7.531 1.00 97.75 172 MET A N 1
ATOM 1294 C CA . MET A 1 172 ? -14.336 -7.294 7.472 1.00 97.75 172 MET A CA 1
ATOM 1295 C C . MET A 1 172 ? -14.254 -6.085 8.410 1.00 97.75 172 MET A C 1
ATOM 1297 O O . MET A 1 172 ? -15.143 -5.241 8.446 1.00 97.75 172 MET A O 1
ATOM 1301 N N . MET A 1 173 ? -13.149 -5.965 9.138 1.00 98.00 173 MET A N 1
ATOM 1302 C CA . MET A 1 173 ? -12.730 -4.728 9.795 1.00 98.00 173 MET A CA 1
ATOM 1303 C C . MET A 1 173 ? -11.508 -4.204 9.044 1.00 98.00 173 MET A C 1
ATOM 1305 O O . MET A 1 173 ? -10.490 -4.888 8.991 1.00 98.00 173 MET A O 1
ATOM 1309 N N . THR A 1 174 ? -11.608 -3.017 8.454 1.00 97.88 174 THR A N 1
ATOM 1310 C CA . THR A 1 174 ? -10.553 -2.463 7.598 1.00 97.88 174 THR A CA 1
ATOM 1311 C C . THR A 1 174 ? -10.285 -0.998 7.898 1.00 97.88 174 THR A C 1
ATOM 1313 O O . THR A 1 174 ? -11.182 -0.279 8.337 1.00 97.88 174 THR A O 1
ATOM 1316 N N . GLY A 1 175 ? -9.066 -0.526 7.676 1.00 97.19 175 GLY A N 1
ATOM 1317 C CA . GLY A 1 175 ? -8.760 0.886 7.851 1.00 97.19 175 GLY A CA 1
ATOM 1318 C C . GLY A 1 175 ? -7.340 1.263 7.485 1.00 97.19 175 GLY A C 1
ATOM 1319 O O . GLY A 1 175 ? -6.545 0.430 7.057 1.00 97.19 175 GLY A O 1
ATOM 1320 N N . VAL A 1 176 ? -7.061 2.551 7.633 1.00 97.94 176 VAL A N 1
ATOM 1321 C CA . VAL A 1 176 ? -5.787 3.197 7.295 1.00 97.94 176 VAL A CA 1
ATOM 1322 C C . VAL A 1 176 ? -5.386 4.166 8.401 1.00 97.94 176 VAL A C 1
ATOM 1324 O O . VAL A 1 176 ? -6.228 4.622 9.180 1.00 97.94 176 VAL A O 1
ATOM 1327 N N . ALA A 1 177 ? -4.108 4.509 8.475 1.00 96.38 177 ALA A N 1
ATOM 1328 C CA . ALA A 1 177 ? -3.623 5.590 9.320 1.00 96.38 177 ALA A CA 1
ATOM 1329 C C . ALA A 1 177 ? -4.021 6.960 8.750 1.00 96.38 177 ALA A C 1
ATOM 1331 O O . ALA A 1 177 ? -4.256 7.097 7.552 1.00 96.38 177 ALA A O 1
ATOM 1332 N N . ARG A 1 178 ? -4.053 8.000 9.596 1.00 94.56 178 ARG A N 1
ATOM 1333 C CA . ARG A 1 178 ? -4.366 9.384 9.192 1.00 94.56 178 ARG A CA 1
ATOM 1334 C C . ARG A 1 178 ? -3.558 9.857 7.982 1.00 94.56 178 ARG A C 1
ATOM 1336 O O . ARG A 1 178 ? -4.094 10.574 7.146 1.00 94.56 178 ARG A O 1
ATOM 1343 N N . LYS A 1 179 ? -2.274 9.505 7.949 1.00 93.50 179 LYS A N 1
ATOM 1344 C CA . LYS A 1 179 ? -1.342 9.756 6.852 1.00 93.50 179 LYS A CA 1
ATOM 1345 C C . LYS A 1 179 ? -0.299 8.646 6.864 1.00 93.50 179 LYS A C 1
ATOM 1347 O O . LYS A 1 179 ? 0.688 8.730 7.592 1.00 93.50 179 LYS A O 1
ATOM 1352 N N . GLU A 1 180 ? -0.527 7.606 6.073 1.00 94.56 180 GLU A N 1
ATOM 1353 C CA . GLU A 1 180 ? 0.313 6.401 6.008 1.00 94.56 180 GLU A CA 1
ATOM 1354 C C . GLU A 1 180 ? 1.806 6.744 5.913 1.00 94.56 180 GLU A C 1
ATOM 1356 O O . GLU A 1 180 ? 2.622 6.330 6.740 1.00 94.56 180 GLU A O 1
ATOM 1361 N N . TRP A 1 181 ? 2.162 7.652 5.011 1.00 92.50 181 TRP A N 1
ATOM 1362 C CA . TRP A 1 181 ? 3.548 8.040 4.791 1.00 92.50 181 TRP A CA 1
ATOM 1363 C C . TRP A 1 181 ? 4.045 9.230 5.613 1.00 92.50 181 TRP A C 1
ATOM 1365 O O . TRP A 1 181 ? 5.070 9.808 5.263 1.00 92.50 181 TRP A O 1
ATOM 1375 N N . ALA A 1 182 ? 3.419 9.595 6.741 1.00 87.50 182 ALA A N 1
ATOM 1376 C CA . ALA A 1 182 ? 3.852 10.777 7.511 1.00 87.50 182 ALA A CA 1
ATOM 1377 C C . ALA A 1 182 ? 5.308 10.690 8.016 1.00 87.50 182 ALA A C 1
ATOM 1379 O O . ALA A 1 182 ? 5.931 11.714 8.299 1.00 87.50 182 ALA A O 1
ATOM 1380 N N . HIS A 1 183 ? 5.853 9.475 8.108 1.00 81.19 183 HIS A N 1
ATOM 1381 C CA . HIS A 1 183 ? 7.225 9.194 8.524 1.00 81.19 183 HIS A CA 1
ATOM 1382 C C . HIS A 1 183 ? 8.243 9.194 7.359 1.00 81.19 183 HIS A C 1
ATOM 1384 O O . HIS A 1 183 ? 9.452 9.141 7.610 1.00 81.19 183 HIS A O 1
ATOM 1390 N N . LYS A 1 184 ? 7.804 9.277 6.085 1.00 83.88 184 LYS A N 1
ATOM 1391 C CA . LYS A 1 184 ? 8.718 9.363 4.928 1.00 83.88 184 LYS A CA 1
ATOM 1392 C C . LYS A 1 184 ? 9.508 10.666 4.970 1.00 83.88 184 LYS A C 1
ATOM 1394 O O . LYS A 1 184 ? 8.954 11.754 5.103 1.00 83.88 184 LYS A O 1
ATOM 1399 N N . LYS A 1 185 ? 10.825 10.553 4.830 1.00 81.25 185 LYS A N 1
ATOM 1400 C CA . LYS A 1 185 ? 11.770 11.674 4.945 1.00 81.25 185 LYS A CA 1
ATOM 1401 C C . LYS A 1 185 ? 12.030 12.313 3.576 1.00 81.25 185 LYS A C 1
ATOM 1403 O O . LYS A 1 185 ? 11.859 11.649 2.556 1.00 81.25 185 LYS A O 1
ATOM 1408 N N . PRO A 1 186 ? 12.559 13.547 3.524 1.00 83.31 186 PRO A N 1
ATOM 1409 C CA . PRO A 1 186 ? 12.916 14.200 2.260 1.00 83.31 186 PRO A CA 1
ATOM 1410 C C . PRO A 1 186 ? 13.879 13.377 1.393 1.00 83.31 186 PRO A C 1
ATOM 1412 O O . PRO A 1 186 ? 13.842 13.456 0.171 1.00 83.31 186 PRO A O 1
ATOM 1415 N N . SER A 1 187 ? 14.725 12.549 2.013 1.00 78.06 187 SER A N 1
ATOM 1416 C CA . SER A 1 187 ? 15.639 11.642 1.313 1.00 78.06 187 SER A CA 1
ATOM 1417 C C . SER A 1 187 ? 14.932 10.606 0.436 1.00 78.06 187 SER A C 1
ATOM 1419 O O . SER A 1 187 ? 15.486 10.259 -0.599 1.00 78.06 187 SER A O 1
ATOM 1421 N N . PHE A 1 188 ? 13.724 10.158 0.801 1.00 79.88 188 PHE A N 1
ATOM 1422 C CA . PHE A 1 188 ? 12.936 9.215 -0.008 1.00 79.88 188 PHE A CA 1
ATOM 1423 C C . PHE A 1 188 ? 12.526 9.822 -1.354 1.00 79.88 188 PHE A C 1
ATOM 1425 O O . PHE A 1 188 ? 12.381 9.108 -2.335 1.00 79.88 188 PHE A O 1
ATOM 1432 N N . TYR A 1 189 ? 12.420 11.150 -1.409 1.00 84.31 189 TYR A N 1
ATOM 1433 C CA . TYR A 1 189 ? 12.143 11.911 -2.626 1.00 84.31 189 TYR A CA 1
ATOM 1434 C C . TYR A 1 189 ? 13.412 12.523 -3.237 1.00 84.31 189 TYR A C 1
ATOM 1436 O O . TYR A 1 189 ? 13.323 13.391 -4.095 1.00 84.31 189 TYR A O 1
ATOM 1444 N N . GLN A 1 190 ? 14.603 12.122 -2.771 1.00 85.00 190 GLN A N 1
ATOM 1445 C CA . GLN A 1 190 ? 15.898 12.680 -3.187 1.00 85.00 190 GLN A CA 1
ATOM 1446 C C . GLN A 1 190 ? 16.057 14.190 -2.896 1.00 85.00 190 GLN A C 1
ATOM 1448 O O . GLN A 1 190 ? 16.904 14.871 -3.471 1.00 85.00 190 GLN A O 1
ATOM 1453 N N . PHE A 1 191 ? 15.302 14.720 -1.927 1.00 85.94 191 PHE A N 1
ATOM 1454 C CA . PHE A 1 191 ? 15.278 16.149 -1.594 1.00 85.94 191 PHE A CA 1
ATOM 1455 C C . PHE A 1 191 ? 16.245 16.571 -0.479 1.00 85.94 191 PHE A C 1
ATOM 1457 O O . PHE A 1 191 ? 16.276 17.733 -0.085 1.00 85.94 191 PHE A O 1
ATOM 1464 N N . TYR A 1 192 ? 17.074 15.660 0.032 1.00 77.31 192 TYR A N 1
ATOM 1465 C CA . TYR A 1 192 ? 17.919 15.888 1.216 1.00 77.31 192 TYR A CA 1
ATOM 1466 C C . TYR A 1 192 ? 18.946 17.032 1.087 1.00 77.31 192 TYR A C 1
ATOM 1468 O O . TYR A 1 192 ? 19.496 17.463 2.098 1.00 77.31 192 TYR A O 1
ATOM 1476 N N . ARG A 1 193 ? 19.218 17.521 -0.131 1.00 81.31 193 ARG A N 1
ATOM 1477 C CA . ARG A 1 193 ? 20.147 18.635 -0.400 1.00 81.31 193 ARG A CA 1
ATOM 1478 C C . ARG A 1 193 ? 19.456 19.984 -0.616 1.00 81.31 193 ARG A C 1
ATOM 1480 O O . ARG A 1 193 ? 20.150 20.975 -0.824 1.00 81.31 193 ARG A O 1
ATOM 1487 N N . TYR A 1 194 ? 18.125 20.031 -0.594 1.00 83.62 194 TYR A N 1
ATOM 1488 C CA . TYR A 1 194 ? 17.357 21.206 -0.998 1.00 83.62 194 TYR A CA 1
ATOM 1489 C C . TYR A 1 194 ? 16.594 21.805 0.181 1.00 83.62 194 TYR A C 1
ATOM 1491 O O . TYR A 1 194 ? 15.936 21.100 0.944 1.00 83.62 194 TYR A O 1
ATOM 1499 N N . SER A 1 195 ? 16.670 23.128 0.313 1.00 83.62 195 SER A N 1
ATOM 1500 C CA . SER A 1 195 ? 15.806 23.906 1.207 1.00 83.62 195 SER A CA 1
ATOM 1501 C C . SER A 1 195 ? 14.508 24.311 0.506 1.00 83.62 195 SER A C 1
ATOM 1503 O O . SER A 1 195 ? 13.433 24.145 1.075 1.00 83.62 195 SER A O 1
ATOM 1505 N N . ASN A 1 196 ? 14.620 24.759 -0.748 1.00 88.81 196 ASN A N 1
ATOM 1506 C CA . ASN A 1 196 ? 13.513 25.058 -1.653 1.00 88.81 196 ASN A CA 1
ATOM 1507 C C . ASN A 1 196 ? 13.623 24.212 -2.919 1.00 88.81 196 ASN A C 1
ATOM 1509 O O . ASN A 1 196 ? 14.727 23.965 -3.411 1.00 88.81 196 ASN A O 1
ATOM 1513 N N . LEU A 1 197 ? 12.474 23.798 -3.445 1.00 89.88 197 LEU A N 1
ATOM 1514 C CA . LEU A 1 197 ? 12.372 22.971 -4.644 1.00 89.88 197 LEU A CA 1
ATOM 1515 C C . LEU A 1 197 ? 11.944 23.811 -5.851 1.00 89.88 197 LEU A C 1
ATOM 1517 O O . LEU A 1 197 ? 11.188 24.772 -5.727 1.00 89.88 197 LEU A O 1
ATOM 1521 N N . SER A 1 198 ? 12.420 23.455 -7.042 1.00 91.00 198 SER A N 1
ATOM 1522 C CA . SER A 1 198 ? 11.873 24.010 -8.277 1.00 91.00 198 SER A CA 1
ATOM 1523 C C . SER A 1 198 ? 10.546 23.334 -8.610 1.00 91.00 198 SER A C 1
ATOM 1525 O O . SER A 1 198 ? 10.310 22.172 -8.276 1.00 91.00 198 SER A O 1
ATOM 1527 N N . ARG A 1 199 ? 9.695 24.034 -9.361 1.00 90.06 199 ARG A N 1
ATOM 1528 C CA . ARG A 1 199 ? 8.452 23.459 -9.883 1.00 90.06 199 ARG A CA 1
ATOM 1529 C C . ARG A 1 199 ? 8.684 22.151 -10.645 1.00 90.06 199 ARG A C 1
ATOM 1531 O O . ARG A 1 199 ? 7.966 21.189 -10.405 1.00 90.06 199 ARG A O 1
ATOM 1538 N N . SER A 1 200 ? 9.715 22.103 -11.490 1.00 91.00 200 SER A N 1
ATOM 1539 C CA . SER A 1 200 ? 10.041 20.912 -12.280 1.00 91.00 200 SER A CA 1
ATOM 1540 C C . SER A 1 200 ? 10.417 19.709 -11.412 1.00 91.00 200 SER A C 1
ATOM 1542 O O . SER A 1 200 ? 10.008 18.599 -11.726 1.00 91.00 200 SER A O 1
ATOM 1544 N N . GLN A 1 201 ? 11.134 19.916 -10.300 1.00 91.56 201 GLN A N 1
ATOM 1545 C CA . GLN A 1 201 ? 11.465 18.838 -9.360 1.00 91.56 201 GLN A CA 1
ATOM 1546 C C . GLN A 1 201 ? 10.207 18.252 -8.713 1.00 91.56 201 GLN A C 1
ATOM 1548 O O . GLN A 1 201 ? 10.100 17.042 -8.540 1.00 91.56 201 GLN A O 1
ATOM 1553 N N . VAL A 1 202 ? 9.240 19.105 -8.364 1.00 92.69 202 VAL A N 1
ATOM 1554 C CA . VAL A 1 202 ? 7.979 18.646 -7.772 1.00 92.69 202 VAL A CA 1
ATOM 1555 C C . VAL A 1 202 ? 7.110 17.936 -8.810 1.00 92.69 202 VAL A C 1
ATOM 1557 O O . VAL A 1 202 ? 6.561 16.880 -8.510 1.00 92.69 202 VAL A O 1
ATOM 1560 N N . GLU A 1 203 ? 7.011 18.475 -10.028 1.00 94.12 203 GLU A N 1
ATOM 1561 C CA . GLU A 1 203 ? 6.293 17.838 -11.143 1.00 94.12 203 GLU A CA 1
ATOM 1562 C C . GLU A 1 203 ? 6.877 16.455 -11.471 1.00 94.12 203 GLU A C 1
ATOM 1564 O O . GLU A 1 203 ? 6.122 15.496 -11.620 1.00 94.12 203 GLU A O 1
ATOM 1569 N N . GLU A 1 204 ? 8.207 16.320 -11.493 1.00 94.00 204 GLU A N 1
ATOM 1570 C CA . GLU A 1 204 ? 8.885 15.037 -11.700 1.00 94.00 204 GLU A CA 1
ATOM 1571 C C . GLU A 1 204 ? 8.574 14.035 -10.578 1.00 94.00 204 GLU A C 1
ATOM 1573 O O . GLU A 1 204 ? 8.259 12.878 -10.858 1.00 94.00 204 GLU A O 1
ATOM 1578 N N . SER A 1 205 ? 8.605 14.465 -9.312 1.00 94.19 205 SER A N 1
ATOM 1579 C CA . SER A 1 205 ? 8.259 13.594 -8.181 1.00 94.19 205 SER A CA 1
ATOM 1580 C C . SER A 1 205 ? 6.795 13.152 -8.207 1.00 94.19 205 SER A C 1
ATOM 1582 O O . SER A 1 205 ? 6.509 11.986 -7.947 1.00 94.19 205 SER A O 1
ATOM 1584 N N . VAL A 1 206 ? 5.867 14.044 -8.571 1.00 96.12 206 VAL A N 1
ATOM 1585 C CA . VAL A 1 206 ? 4.451 13.684 -8.753 1.00 96.12 206 VAL A CA 1
ATOM 1586 C C . VAL A 1 206 ? 4.295 12.674 -9.887 1.00 96.12 206 VAL A C 1
ATOM 1588 O O . VAL A 1 206 ? 3.611 11.667 -9.703 1.00 96.12 206 VAL A O 1
ATOM 1591 N N . ARG A 1 207 ? 4.954 12.902 -11.031 1.00 95.00 207 ARG A N 1
ATOM 1592 C CA . ARG A 1 207 ? 4.911 11.975 -12.168 1.00 95.00 207 ARG A CA 1
ATOM 1593 C C . ARG A 1 207 ? 5.422 10.588 -11.782 1.00 95.00 207 ARG A C 1
ATOM 1595 O O . ARG A 1 207 ? 4.743 9.607 -12.065 1.00 95.00 207 ARG A O 1
ATOM 1602 N N . LYS A 1 208 ? 6.558 10.507 -11.079 1.00 92.06 208 LYS A N 1
ATOM 1603 C CA . LYS A 1 208 ? 7.118 9.237 -10.583 1.00 92.06 208 LYS A CA 1
ATOM 1604 C C . LYS A 1 208 ? 6.142 8.488 -9.676 1.00 92.06 208 LYS A C 1
ATOM 1606 O O . LYS A 1 208 ? 6.003 7.281 -9.819 1.00 92.06 208 LYS A O 1
ATOM 1611 N N . ILE A 1 209 ? 5.444 9.184 -8.776 1.00 93.81 209 ILE A N 1
ATOM 1612 C CA . ILE A 1 209 ? 4.440 8.552 -7.902 1.00 93.81 209 ILE A CA 1
ATOM 1613 C C . ILE A 1 209 ? 3.252 8.033 -8.720 1.00 93.81 209 ILE A C 1
ATOM 1615 O O . ILE A 1 209 ? 2.803 6.914 -8.501 1.00 93.81 209 ILE A O 1
ATOM 1619 N N . VAL A 1 210 ? 2.752 8.795 -9.697 1.00 94.50 210 VAL A N 1
ATOM 1620 C CA . VAL A 1 210 ? 1.667 8.323 -10.579 1.00 94.50 210 VAL A CA 1
ATOM 1621 C C . VAL A 1 210 ? 2.096 7.078 -11.360 1.00 94.50 210 VAL A C 1
ATOM 1623 O O . VAL A 1 210 ? 1.339 6.114 -11.454 1.00 94.50 210 VAL A O 1
ATOM 1626 N N . GLU A 1 211 ? 3.309 7.081 -11.899 1.00 89.88 211 GLU A N 1
ATOM 1627 C CA . GLU A 1 211 ? 3.850 5.978 -12.691 1.00 89.88 211 GLU A CA 1
ATOM 1628 C C . GLU A 1 211 ? 4.084 4.721 -11.834 1.00 89.88 211 GLU A C 1
ATOM 1630 O O . GLU A 1 211 ? 3.650 3.637 -12.210 1.00 89.88 211 GLU A O 1
ATOM 1635 N N . ASN A 1 212 ? 4.658 4.868 -10.638 1.00 86.50 212 ASN A N 1
ATOM 1636 C CA . ASN A 1 212 ? 5.030 3.734 -9.787 1.00 86.50 212 ASN A CA 1
ATOM 1637 C C . ASN A 1 212 ? 3.897 3.225 -8.884 1.00 86.50 212 ASN A C 1
ATOM 1639 O O . ASN A 1 212 ? 3.877 2.045 -8.543 1.00 86.50 212 ASN A O 1
ATOM 1643 N N . ALA A 1 213 ? 2.965 4.089 -8.474 1.00 90.00 213 ALA A N 1
ATOM 1644 C CA . ALA A 1 213 ? 1.884 3.714 -7.566 1.00 90.00 213 ALA A CA 1
ATOM 1645 C C . ALA A 1 213 ? 0.555 3.522 -8.304 1.00 90.00 213 ALA A C 1
ATOM 1647 O O . ALA A 1 213 ? -0.074 2.472 -8.174 1.00 90.00 213 ALA A O 1
ATOM 1648 N N . PHE A 1 214 ? 0.124 4.507 -9.104 1.00 91.12 214 PHE A N 1
ATOM 1649 C CA . PHE A 1 214 ? -1.174 4.434 -9.779 1.00 91.12 214 PHE A CA 1
ATOM 1650 C C . PHE A 1 214 ? -1.152 3.509 -10.998 1.00 91.12 214 PHE A C 1
ATOM 1652 O O . PHE A 1 214 ? -2.048 2.676 -11.126 1.00 91.12 214 PHE A O 1
ATOM 1659 N N . ALA A 1 215 ? -0.167 3.618 -11.897 1.00 87.44 215 ALA A N 1
ATOM 1660 C CA . ALA A 1 215 ? -0.172 2.822 -13.130 1.00 87.44 215 ALA A CA 1
ATOM 1661 C C . ALA A 1 215 ? -0.096 1.310 -12.847 1.00 87.44 215 ALA A C 1
ATOM 1663 O O . ALA A 1 215 ? -0.733 0.521 -13.540 1.00 87.44 215 ALA A O 1
ATOM 1664 N N . GLU A 1 216 ? 0.574 0.918 -11.760 1.00 85.31 216 GLU A N 1
ATOM 1665 C CA . GLU A 1 216 ? 0.613 -0.459 -11.249 1.00 85.31 216 GLU A CA 1
ATOM 1666 C C . GLU A 1 216 ? -0.761 -0.996 -10.800 1.00 85.31 216 GLU A C 1
ATOM 1668 O O . GLU A 1 216 ? -0.951 -2.205 -10.665 1.00 85.31 216 GLU A O 1
ATOM 1673 N N . THR A 1 217 ? -1.756 -0.127 -10.587 1.00 86.88 217 THR A N 1
ATOM 1674 C CA . THR A 1 217 ? -3.136 -0.552 -10.300 1.00 86.88 217 THR A CA 1
ATOM 1675 C C . THR A 1 217 ? -3.898 -0.999 -11.550 1.00 86.88 217 THR A C 1
ATOM 1677 O O . THR A 1 217 ? -4.949 -1.637 -11.422 1.00 86.88 217 THR A O 1
ATOM 1680 N N . LEU A 1 218 ? -3.400 -0.689 -12.747 1.00 85.81 218 LEU A N 1
ATOM 1681 C CA . LEU A 1 218 ? -4.080 -0.962 -14.007 1.00 85.81 218 LEU A CA 1
ATOM 1682 C C . LEU A 1 218 ? -3.689 -2.334 -14.568 1.00 85.81 218 LEU A C 1
ATOM 1684 O O . LEU A 1 218 ? -2.561 -2.798 -14.436 1.00 85.81 218 LEU A O 1
ATOM 1688 N N . SER A 1 219 ? -4.631 -2.979 -15.253 1.00 80.50 219 SER A N 1
ATOM 1689 C CA . SER A 1 219 ? -4.397 -4.249 -15.960 1.00 80.50 219 SER A CA 1
ATOM 1690 C C . SER A 1 219 ? -3.723 -4.081 -17.326 1.00 80.50 219 SER A C 1
ATOM 1692 O O . SER A 1 219 ? -3.338 -5.063 -17.959 1.00 80.50 219 SER A O 1
ATOM 1694 N N . HIS A 1 220 ? -3.589 -2.843 -17.799 1.00 78.62 220 HIS A N 1
ATOM 1695 C CA . HIS A 1 220 ? -3.058 -2.496 -19.111 1.00 78.62 220 HIS A CA 1
ATOM 1696 C C . HIS A 1 220 ? -2.054 -1.351 -18.996 1.00 78.62 220 HIS A C 1
ATOM 1698 O O . HIS A 1 220 ? -2.114 -0.540 -18.073 1.00 78.62 220 HIS A O 1
ATOM 1704 N N . ARG A 1 221 ? -1.149 -1.262 -19.974 1.00 79.38 221 ARG A N 1
ATOM 1705 C CA . ARG A 1 221 ? -0.220 -0.134 -20.078 1.00 79.38 221 ARG A CA 1
ATOM 1706 C C . ARG A 1 221 ? -0.948 1.105 -20.589 1.00 79.38 221 ARG A C 1
ATOM 1708 O O . ARG A 1 221 ? -1.750 1.025 -21.518 1.00 79.38 221 ARG A O 1
ATOM 1715 N N . ILE A 1 222 ? -0.619 2.247 -20.002 1.00 83.00 222 ILE A N 1
ATOM 1716 C CA . ILE A 1 222 ? -1.073 3.569 -20.437 1.00 83.00 222 ILE A CA 1
ATOM 1717 C C . ILE A 1 222 ? 0.079 4.313 -21.118 1.00 83.00 222 ILE A C 1
ATOM 1719 O O . ILE A 1 222 ? 1.247 4.052 -20.835 1.00 83.00 222 ILE A O 1
ATOM 1723 N N . SER A 1 223 ? -0.239 5.214 -22.050 1.00 85.19 223 SER A N 1
ATOM 1724 C CA . SER A 1 223 ? 0.779 5.981 -22.775 1.00 85.19 223 SER A CA 1
ATOM 1725 C C . SER A 1 223 ? 1.400 7.066 -21.892 1.00 85.19 223 SER A C 1
ATOM 1727 O O . SER A 1 223 ? 0.772 7.558 -20.950 1.00 85.19 223 SER A O 1
ATOM 1729 N N . ASN A 1 224 ? 2.607 7.513 -22.250 1.00 86.88 224 ASN A N 1
ATOM 1730 C CA . ASN A 1 224 ? 3.285 8.604 -21.542 1.00 86.88 224 ASN A CA 1
ATOM 1731 C C . ASN A 1 224 ? 2.447 9.885 -21.491 1.00 86.88 224 ASN A C 1
ATOM 1733 O O . ASN A 1 224 ? 2.438 10.544 -20.457 1.00 86.88 224 ASN A O 1
ATOM 1737 N N . SER A 1 225 ? 1.692 10.194 -22.552 1.00 88.31 225 SER A N 1
ATOM 1738 C CA . SER A 1 225 ? 0.800 11.358 -22.591 1.00 88.31 225 SER A CA 1
ATOM 1739 C C . SER A 1 225 ? -0.372 11.239 -21.615 1.00 88.31 225 SER A C 1
ATOM 1741 O O . SER A 1 225 ? -0.778 12.236 -21.022 1.00 88.31 225 SER A O 1
ATOM 1743 N N . THR A 1 226 ? -0.916 10.033 -21.419 1.00 89.19 226 THR A N 1
ATOM 1744 C CA . THR A 1 226 ? -1.946 9.793 -20.398 1.00 89.19 226 THR A CA 1
ATOM 1745 C C . THR A 1 226 ? -1.345 9.899 -18.993 1.00 89.19 226 THR A C 1
ATOM 1747 O O . THR A 1 226 ? -1.956 10.524 -18.127 1.00 89.19 226 THR A O 1
ATOM 1750 N N . ILE A 1 227 ? -0.126 9.388 -18.774 1.00 91.06 227 ILE A N 1
ATOM 1751 C CA . ILE A 1 227 ? 0.609 9.573 -17.509 1.00 91.06 227 ILE A CA 1
ATOM 1752 C C . ILE A 1 227 ? 0.844 11.064 -17.234 1.00 91.06 227 ILE A C 1
ATOM 1754 O O . ILE A 1 227 ? 0.593 11.513 -16.118 1.00 91.06 227 ILE A O 1
ATOM 1758 N N . ASP A 1 228 ? 1.257 11.853 -18.230 1.00 92.31 228 ASP A N 1
ATOM 1759 C CA . ASP A 1 228 ? 1.448 13.305 -18.094 1.00 92.31 228 ASP A CA 1
ATOM 1760 C C . ASP A 1 228 ? 0.143 14.026 -17.748 1.00 92.31 228 ASP A C 1
ATOM 1762 O O . ASP A 1 228 ? 0.116 14.887 -16.868 1.00 92.31 228 ASP A O 1
ATOM 1766 N N . LEU A 1 229 ? -0.960 13.661 -18.408 1.00 93.06 229 LEU A N 1
ATOM 1767 C CA . LEU A 1 229 ? -2.276 14.234 -18.131 1.00 93.06 229 LEU A CA 1
ATOM 1768 C C . LEU A 1 229 ? -2.706 13.975 -16.682 1.00 93.06 229 LEU A C 1
ATOM 1770 O O . LEU A 1 229 ? -3.120 14.904 -15.985 1.00 93.06 229 LEU A O 1
ATOM 1774 N N . ILE A 1 230 ? -2.580 12.726 -16.225 1.00 94.44 230 ILE A N 1
ATOM 1775 C CA . ILE A 1 230 ? -2.897 12.342 -14.847 1.00 94.44 230 ILE A CA 1
ATOM 1776 C C . ILE A 1 230 ? -1.961 13.062 -13.876 1.00 94.44 230 ILE A C 1
ATOM 1778 O O . ILE A 1 230 ? -2.425 13.623 -12.888 1.00 94.44 230 ILE A O 1
ATOM 1782 N N . SER A 1 231 ? -0.663 13.116 -14.171 1.00 95.50 231 SER A N 1
ATOM 1783 C CA . SER A 1 231 ? 0.337 13.791 -13.335 1.00 95.50 231 SER A CA 1
ATOM 1784 C C . SER A 1 231 ? 0.031 15.277 -13.174 1.00 95.50 231 SER A C 1
ATOM 1786 O O . SER A 1 231 ? 0.094 15.795 -12.062 1.00 95.50 231 SER A O 1
ATOM 1788 N N . ASN A 1 232 ? -0.397 15.950 -14.244 1.00 94.00 232 ASN A N 1
ATOM 1789 C CA . ASN A 1 232 ? -0.824 17.346 -14.190 1.00 94.00 232 ASN A CA 1
ATOM 1790 C C . ASN A 1 232 ? -2.079 17.522 -13.328 1.00 94.00 232 ASN A C 1
ATOM 1792 O O . ASN A 1 232 ? -2.102 18.394 -12.462 1.00 94.00 232 ASN A O 1
ATOM 1796 N N . ALA A 1 233 ? -3.106 16.686 -13.508 1.00 93.56 233 ALA A N 1
ATOM 1797 C CA . ALA A 1 233 ? -4.314 16.737 -12.680 1.00 93.56 233 ALA A CA 1
ATOM 1798 C C . ALA A 1 233 ? -3.995 16.503 -11.190 1.00 93.56 233 ALA A C 1
ATOM 1800 O O . ALA A 1 233 ? -4.467 17.234 -10.316 1.00 93.56 233 ALA A O 1
ATOM 1801 N N . THR A 1 234 ? -3.127 15.534 -10.909 1.00 94.88 234 THR A N 1
ATOM 1802 C CA . THR A 1 234 ? -2.624 15.216 -9.571 1.00 94.88 234 THR A CA 1
ATOM 1803 C C . THR A 1 234 ? -1.833 16.377 -8.974 1.00 94.88 234 THR A C 1
ATOM 1805 O O . THR A 1 234 ? -2.065 16.750 -7.824 1.00 94.88 234 THR A O 1
ATOM 1808 N N . PHE A 1 235 ? -0.954 17.013 -9.752 1.00 93.38 235 PHE A N 1
ATOM 1809 C CA . PHE A 1 235 ? -0.197 18.189 -9.328 1.00 93.38 235 PHE A CA 1
ATOM 1810 C C . PHE A 1 235 ? -1.131 19.345 -8.951 1.00 93.38 235 PHE A C 1
ATOM 1812 O O . PHE A 1 235 ? -0.972 19.957 -7.892 1.00 93.38 235 PHE A O 1
ATOM 1819 N N . LEU A 1 236 ? -2.162 19.606 -9.762 1.00 90.00 236 LEU A N 1
ATOM 1820 C CA . LEU A 1 236 ? -3.177 20.614 -9.448 1.00 90.00 236 LEU A CA 1
ATOM 1821 C C . LEU A 1 236 ? -3.895 20.301 -8.127 1.00 90.00 236 LEU A C 1
ATOM 1823 O O . LEU A 1 236 ? -4.125 21.207 -7.327 1.00 90.00 236 LEU A O 1
ATOM 1827 N N . ARG A 1 237 ? -4.227 19.030 -7.874 1.00 89.75 237 ARG A N 1
ATOM 1828 C CA . ARG A 1 237 ? -5.008 18.614 -6.700 1.00 89.75 237 ARG A CA 1
ATOM 1829 C C . ARG A 1 237 ? -4.202 18.544 -5.403 1.00 89.75 237 ARG A C 1
ATOM 1831 O O . ARG A 1 237 ? -4.726 18.930 -4.366 1.00 89.75 237 ARG A O 1
ATOM 1838 N N . TYR A 1 238 ? -2.964 18.062 -5.442 1.00 90.75 238 TYR A N 1
ATOM 1839 C CA . TYR A 1 238 ? -2.159 17.838 -4.233 1.00 90.75 238 TYR A CA 1
ATOM 1840 C C . TYR A 1 238 ? -1.159 18.956 -3.952 1.00 90.75 238 TYR A C 1
ATOM 1842 O O . TYR A 1 238 ? -0.924 19.287 -2.790 1.00 90.75 238 TYR A O 1
ATOM 1850 N N . ILE A 1 239 ? -0.581 19.548 -5.000 1.00 88.62 239 ILE A N 1
ATOM 1851 C CA . ILE A 1 239 ? 0.467 20.563 -4.860 1.00 88.62 239 ILE A CA 1
ATOM 1852 C C . ILE A 1 239 ? -0.127 21.969 -4.926 1.00 88.62 239 ILE A C 1
ATOM 1854 O O . ILE A 1 239 ? 0.161 22.796 -4.063 1.00 88.62 239 ILE A O 1
ATOM 1858 N N . GLN A 1 240 ? -0.973 22.250 -5.924 1.00 78.25 240 GLN A N 1
ATOM 1859 C CA . GLN A 1 240 ? -1.523 23.599 -6.110 1.00 78.25 240 GLN A CA 1
ATOM 1860 C C . GLN A 1 240 ? -2.795 23.876 -5.303 1.00 78.25 240 GLN A C 1
ATOM 1862 O O . GLN A 1 240 ? -3.056 25.030 -4.951 1.00 78.25 240 GLN A O 1
ATOM 1867 N N . ALA A 1 241 ? -3.612 22.862 -5.007 1.00 65.56 241 ALA A N 1
ATOM 1868 C CA . ALA A 1 241 ? -4.845 23.092 -4.270 1.00 65.56 241 ALA A CA 1
ATOM 1869 C C . ALA A 1 241 ? -4.534 23.498 -2.822 1.00 65.56 241 ALA A C 1
ATOM 1871 O O . ALA A 1 241 ? -3.921 22.757 -2.048 1.00 65.56 241 ALA A O 1
ATOM 1872 N N . LYS A 1 242 ? -5.010 24.683 -2.417 1.00 57.97 242 LYS A N 1
ATOM 1873 C CA . LYS A 1 242 ? -4.968 25.086 -1.009 1.00 57.97 242 LYS A CA 1
ATOM 1874 C C . LYS A 1 242 ? -5.660 24.041 -0.140 1.00 57.97 242 LYS A C 1
ATOM 1876 O O . LYS A 1 242 ? -6.780 23.612 -0.418 1.00 57.97 242 LYS A O 1
ATOM 1881 N N . THR A 1 243 ? -5.041 23.757 1.004 1.00 45.66 243 THR A N 1
ATOM 1882 C CA . THR A 1 243 ? -5.725 23.205 2.174 1.00 45.66 243 THR A CA 1
ATOM 1883 C C . THR A 1 243 ? -6.930 24.100 2.458 1.00 45.66 243 THR A C 1
ATOM 1885 O O . THR A 1 243 ? -6.765 25.293 2.724 1.00 45.66 243 THR A O 1
ATOM 1888 N N . ARG A 1 244 ? -8.150 23.559 2.388 1.00 41.03 244 ARG A N 1
ATOM 1889 C CA . ARG A 1 244 ? -9.346 24.238 2.901 1.00 41.03 244 ARG A CA 1
ATOM 1890 C C . ARG A 1 244 ? -9.191 24.395 4.413 1.00 41.03 244 ARG A C 1
ATOM 1892 O O . ARG A 1 244 ? -9.642 23.553 5.182 1.00 41.03 244 ARG A O 1
ATOM 1899 N N . ILE A 1 245 ? -8.548 25.470 4.856 1.00 37.91 245 ILE A N 1
ATOM 1900 C CA . ILE A 1 245 ? -8.616 25.880 6.253 1.00 37.91 245 ILE A CA 1
ATOM 1901 C C . ILE A 1 245 ? -10.023 26.447 6.461 1.00 37.91 245 ILE A C 1
ATOM 1903 O O . ILE A 1 245 ? -10.317 27.590 6.119 1.00 37.91 245 ILE A O 1
ATOM 1907 N N . PHE A 1 246 ? -10.906 25.602 6.990 1.00 35.91 246 PHE A N 1
ATOM 1908 C CA . PHE A 1 246 ? -12.207 25.969 7.538 1.00 35.91 246 PHE A CA 1
ATOM 1909 C C . PHE A 1 246 ? -11.993 26.864 8.774 1.00 35.91 246 PHE A C 1
ATOM 1911 O O . PHE A 1 246 ? -12.088 26.414 9.911 1.00 35.91 246 PHE A O 1
ATOM 1918 N N . TYR A 1 247 ? -11.707 28.148 8.566 1.00 35.00 247 TYR A N 1
ATOM 1919 C CA . TYR A 1 247 ? -12.073 29.169 9.541 1.00 35.00 247 TYR A CA 1
ATOM 1920 C C . TYR A 1 247 ? -13.229 29.973 8.968 1.00 35.00 247 TYR A C 1
ATOM 1922 O O . TYR A 1 247 ? -13.108 30.742 8.019 1.00 35.00 247 TYR A O 1
ATOM 1930 N N . LEU A 1 248 ? -14.386 29.717 9.560 1.00 39.00 248 LEU A N 1
ATOM 1931 C CA . LEU A 1 248 ? -15.624 30.442 9.382 1.00 39.00 248 LEU A CA 1
ATOM 1932 C C . LEU A 1 248 ? -15.375 31.954 9.548 1.00 39.00 248 LEU A C 1
ATOM 1934 O O . LEU A 1 248 ? -15.147 32.413 10.665 1.00 39.00 248 LEU A O 1
ATOM 1938 N N . LYS A 1 249 ? -15.449 32.725 8.459 1.00 34.62 249 LYS A N 1
ATOM 1939 C CA . LYS A 1 249 ? -16.047 34.071 8.428 1.00 34.62 249 LYS A CA 1
ATOM 1940 C C . LYS A 1 249 ? -16.140 34.568 6.984 1.00 34.62 249 LYS A C 1
ATOM 1942 O O . LYS A 1 249 ? -15.164 34.990 6.386 1.00 34.62 249 LYS A O 1
ATOM 1947 N N . ILE A 1 250 ? -17.348 34.418 6.443 1.00 46.97 250 ILE A N 1
ATOM 1948 C CA . ILE A 1 250 ? -18.127 35.438 5.730 1.00 46.97 250 ILE A CA 1
ATOM 1949 C C . ILE A 1 250 ? -17.316 36.662 5.241 1.00 46.97 250 ILE A C 1
ATOM 1951 O O . ILE A 1 250 ? -16.751 37.396 6.046 1.00 46.97 250 ILE A O 1
ATOM 1955 N N . PHE A 1 251 ? -17.427 36.905 3.929 1.00 40.47 251 PHE A N 1
ATOM 1956 C CA . PHE A 1 251 ? -16.881 37.991 3.099 1.00 40.47 251 PHE A CA 1
ATOM 1957 C C . PHE A 1 251 ? -15.452 37.818 2.561 1.00 40.47 251 PHE A C 1
ATOM 1959 O O . PHE A 1 251 ? -14.496 37.622 3.298 1.00 40.47 251 PHE A O 1
ATOM 1966 N N . PHE A 1 252 ? -15.356 38.023 1.240 1.00 39.75 252 PHE A N 1
ATOM 1967 C CA . PHE A 1 252 ? -14.156 38.223 0.424 1.00 39.75 252 PHE A CA 1
ATOM 1968 C C . PHE A 1 252 ? -13.492 36.980 -0.207 1.00 39.75 252 PHE A C 1
ATOM 1970 O O . PHE A 1 252 ? -12.406 36.543 0.165 1.00 39.75 252 PHE A O 1
ATOM 1977 N N . TYR A 1 253 ? -14.115 36.488 -1.288 1.00 41.59 253 TYR A N 1
ATOM 1978 C CA . TYR A 1 253 ? -13.405 35.828 -2.390 1.00 41.59 253 TYR A CA 1
ATOM 1979 C C . TYR A 1 253 ? -12.485 36.862 -3.071 1.00 41.59 253 TYR A C 1
ATOM 1981 O O . TYR A 1 253 ? -12.850 37.461 -4.077 1.00 41.59 253 TYR A O 1
ATOM 1989 N N . ILE A 1 254 ? -11.300 37.112 -2.510 1.00 39.19 254 ILE A N 1
ATOM 1990 C CA . ILE A 1 254 ? -10.174 37.634 -3.293 1.00 39.19 254 ILE A CA 1
ATOM 1991 C C . ILE A 1 254 ? -9.342 36.422 -3.700 1.00 39.19 254 ILE A C 1
ATOM 1993 O O . ILE A 1 254 ? -8.742 35.748 -2.859 1.00 39.19 254 ILE A O 1
ATOM 1997 N N . PHE A 1 255 ? -9.318 36.160 -5.005 1.00 42.00 255 PHE A N 1
ATOM 1998 C CA . PHE A 1 255 ? -8.257 35.403 -5.653 1.00 42.00 255 PHE A CA 1
ATOM 1999 C C . PHE A 1 255 ? -6.946 36.157 -5.410 1.00 42.00 255 PHE A C 1
ATOM 2001 O O . PHE A 1 255 ? -6.625 37.108 -6.113 1.00 42.00 255 PHE A O 1
ATOM 2008 N N . LYS A 1 256 ? -6.234 35.788 -4.344 1.00 39.19 256 LYS A N 1
ATOM 2009 C CA . LYS A 1 256 ? -4.818 36.116 -4.191 1.00 39.19 256 LYS A CA 1
ATOM 2010 C C . LYS A 1 256 ? -4.058 35.037 -4.955 1.00 39.19 256 LYS A C 1
ATOM 2012 O O . LYS A 1 256 ? -4.356 33.860 -4.736 1.00 39.19 256 LYS A O 1
ATOM 2017 N N . ASP A 1 257 ? -3.163 35.453 -5.844 1.00 41.84 257 ASP A N 1
ATOM 2018 C CA . ASP A 1 257 ? -2.355 34.594 -6.712 1.00 41.84 257 ASP A CA 1
ATOM 2019 C C . ASP A 1 257 ? -1.835 33.337 -5.990 1.00 41.84 257 ASP A C 1
ATOM 2021 O O . ASP A 1 257 ? -1.503 33.377 -4.800 1.00 41.84 257 ASP A O 1
ATOM 2025 N N . LEU A 1 258 ? -1.837 32.206 -6.709 1.00 54.41 258 LEU A N 1
ATOM 2026 C CA . LEU A 1 258 ? -1.378 30.896 -6.240 1.00 54.41 258 LEU A CA 1
ATOM 2027 C C . LEU A 1 258 ? 0.127 30.929 -5.923 1.00 54.41 258 LEU A C 1
ATOM 2029 O O . LEU A 1 258 ? 0.942 30.506 -6.740 1.00 54.41 258 LEU A O 1
ATOM 2033 N N . ASP A 1 259 ? 0.503 31.386 -4.732 1.00 58.03 259 ASP A N 1
ATOM 2034 C CA . ASP A 1 259 ? 1.834 31.102 -4.198 1.00 58.03 259 ASP A CA 1
ATOM 2035 C C . ASP A 1 259 ? 1.848 29.651 -3.706 1.00 58.03 259 ASP A C 1
ATOM 2037 O O . ASP A 1 259 ? 1.252 29.305 -2.681 1.00 58.03 259 ASP A O 1
ATOM 2041 N N . ILE A 1 260 ? 2.469 28.785 -4.505 1.00 70.12 260 ILE A N 1
ATOM 2042 C CA . ILE A 1 260 ? 2.784 27.411 -4.123 1.00 70.12 260 ILE A CA 1
ATOM 2043 C C . ILE A 1 260 ? 3.967 27.488 -3.164 1.00 70.12 260 ILE A C 1
ATOM 2045 O O . ILE A 1 260 ? 5.008 28.054 -3.498 1.00 70.12 260 ILE A O 1
ATOM 2049 N N . ASP A 1 261 ? 3.799 26.912 -1.978 1.00 77.25 261 ASP A N 1
ATOM 2050 C CA . ASP A 1 261 ? 4.882 26.799 -1.013 1.00 77.25 261 ASP A CA 1
ATOM 2051 C C . ASP A 1 261 ? 5.846 25.693 -1.459 1.00 77.25 261 ASP A C 1
ATOM 2053 O O . ASP A 1 261 ? 5.577 24.500 -1.301 1.00 77.25 261 ASP A O 1
ATOM 2057 N N . TYR A 1 262 ? 6.947 26.112 -2.081 1.00 86.56 262 TYR A N 1
ATOM 2058 C CA . TYR A 1 262 ? 8.022 25.230 -2.523 1.00 86.56 262 TYR A CA 1
ATOM 2059 C C . TYR A 1 262 ? 9.067 24.962 -1.430 1.00 86.56 262 TYR A C 1
ATOM 2061 O O . TYR A 1 262 ? 10.113 24.370 -1.725 1.00 86.56 262 TYR A O 1
ATOM 2069 N N . GLU A 1 263 ? 8.811 25.368 -0.180 1.00 87.81 263 GLU A N 1
ATOM 2070 C CA . GLU A 1 263 ? 9.638 24.940 0.942 1.00 87.81 263 GLU A CA 1
ATOM 2071 C C . GLU A 1 263 ? 9.590 23.416 1.062 1.00 87.81 263 GLU A C 1
ATOM 2073 O O . GLU A 1 263 ? 8.528 22.783 1.060 1.00 87.81 263 GLU A O 1
ATOM 2078 N N . MET A 1 264 ? 10.769 22.805 1.179 1.00 88.50 264 MET A N 1
ATOM 2079 C CA . MET A 1 264 ? 10.915 21.352 1.152 1.00 88.50 264 MET A CA 1
ATOM 2080 C C . MET A 1 264 ? 9.976 20.626 2.141 1.00 88.50 264 MET A C 1
ATOM 2082 O O . MET A 1 264 ? 9.319 19.673 1.714 1.00 88.50 264 MET A O 1
ATOM 2086 N N . PRO A 1 265 ? 9.825 21.045 3.418 1.00 84.94 265 PRO A N 1
ATOM 2087 C CA . PRO A 1 265 ? 8.932 20.356 4.352 1.00 84.94 265 PRO A CA 1
ATOM 2088 C C . PRO A 1 265 ? 7.460 20.389 3.926 1.00 84.94 265 PRO A C 1
ATOM 2090 O O . PRO A 1 265 ? 6.744 19.405 4.123 1.00 84.94 265 PRO A O 1
ATOM 2093 N N . ALA A 1 266 ? 7.010 21.496 3.327 1.00 85.38 266 ALA A N 1
ATOM 2094 C CA . ALA A 1 266 ? 5.644 21.645 2.841 1.00 85.38 266 ALA A CA 1
ATOM 2095 C C . ALA A 1 266 ? 5.392 20.724 1.643 1.00 85.38 266 ALA A C 1
ATOM 2097 O O . ALA A 1 266 ? 4.413 19.978 1.641 1.00 85.38 266 ALA A O 1
ATOM 2098 N N . VAL A 1 267 ? 6.309 20.708 0.670 1.00 89.56 267 VAL A N 1
ATOM 2099 C CA . VAL A 1 267 ? 6.222 19.818 -0.497 1.00 89.56 267 VAL A CA 1
ATOM 2100 C C . VAL A 1 267 ? 6.239 18.353 -0.074 1.00 89.56 267 VAL A C 1
ATOM 2102 O O . VAL A 1 267 ? 5.388 17.585 -0.515 1.00 89.56 267 VAL A O 1
ATOM 2105 N N . VAL A 1 268 ? 7.155 17.961 0.818 1.00 89.69 268 VAL A N 1
ATOM 2106 C CA . VAL A 1 268 ? 7.223 16.585 1.330 1.00 89.69 268 VAL A CA 1
ATOM 2107 C C . VAL A 1 268 ? 5.907 16.193 1.992 1.00 89.69 268 VAL A C 1
ATOM 2109 O O . VAL A 1 268 ? 5.393 15.124 1.689 1.00 89.69 268 VAL A O 1
ATOM 2112 N N . ALA A 1 269 ? 5.308 17.056 2.816 1.00 88.25 269 ALA A N 1
ATOM 2113 C CA . ALA A 1 269 ? 4.013 16.766 3.429 1.00 88.25 269 ALA A CA 1
ATOM 2114 C C . ALA A 1 269 ? 2.899 16.521 2.391 1.00 88.25 269 ALA A C 1
ATOM 2116 O O . ALA A 1 269 ? 2.073 15.633 2.594 1.00 88.25 269 ALA A O 1
ATOM 2117 N N . ARG A 1 270 ? 2.895 17.252 1.265 1.00 90.94 270 ARG A N 1
ATOM 2118 C CA . ARG A 1 270 ? 1.936 17.032 0.165 1.00 90.94 270 ARG A CA 1
ATOM 2119 C C . ARG A 1 270 ? 2.192 15.747 -0.605 1.00 90.94 270 ARG A C 1
ATOM 2121 O O . ARG A 1 270 ? 1.240 15.078 -0.987 1.00 90.94 270 ARG A O 1
ATOM 2128 N N . LEU A 1 271 ? 3.458 15.405 -0.836 1.00 93.56 271 LEU A N 1
ATOM 2129 C CA . LEU A 1 271 ? 3.818 14.137 -1.469 1.00 93.56 271 LEU A CA 1
ATOM 2130 C C . LEU A 1 271 ? 3.471 12.949 -0.563 1.00 93.56 271 LEU A C 1
ATOM 2132 O O . LEU A 1 271 ? 2.991 11.937 -1.056 1.00 93.56 271 LEU A O 1
ATOM 2136 N N . GLN A 1 272 ? 3.618 13.097 0.757 1.00 92.88 272 GLN A N 1
ATOM 2137 C CA . GLN A 1 272 ? 3.153 12.100 1.722 1.00 92.88 272 GLN A CA 1
ATOM 2138 C C . GLN A 1 272 ? 1.633 11.910 1.654 1.00 92.88 272 GLN A C 1
ATOM 2140 O O . GLN A 1 272 ? 1.190 10.767 1.661 1.00 92.88 272 GLN A O 1
ATOM 2145 N N . ASP A 1 273 ? 0.841 12.991 1.586 1.00 93.19 273 ASP A N 1
ATOM 2146 C CA . ASP A 1 273 ? -0.618 12.901 1.384 1.00 93.19 273 ASP A CA 1
ATOM 2147 C C . ASP A 1 273 ? -0.930 12.152 0.077 1.00 93.19 273 ASP A C 1
ATOM 2149 O O . ASP A 1 273 ? -1.671 11.173 0.074 1.00 93.19 273 ASP A O 1
ATOM 2153 N N . LEU A 1 274 ? -0.295 12.580 -1.018 1.00 95.56 274 LEU A N 1
ATOM 2154 C CA . LEU A 1 274 ? -0.454 12.010 -2.353 1.00 95.56 274 LEU A CA 1
ATOM 2155 C C . LEU A 1 274 ? -0.216 10.499 -2.379 1.00 95.56 274 LEU A C 1
ATOM 2157 O O . LEU A 1 274 ? -1.057 9.739 -2.857 1.00 95.56 274 LEU A O 1
ATOM 2161 N N . GLU A 1 275 ? 0.942 10.082 -1.881 1.00 95.31 275 GLU A N 1
ATOM 2162 C CA . GLU A 1 275 ? 1.375 8.693 -1.919 1.00 95.31 275 GLU A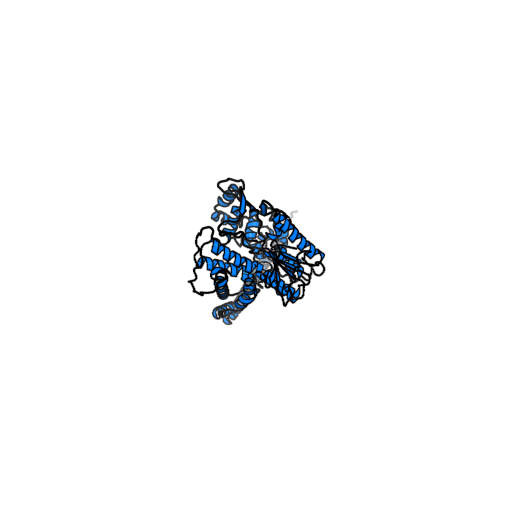 CA 1
ATOM 2163 C C . GLU A 1 275 ? 0.565 7.830 -0.936 1.00 95.31 275 GLU A C 1
ATOM 2165 O O . GLU A 1 275 ? 0.207 6.702 -1.260 1.00 95.31 275 GLU A O 1
ATOM 2170 N N . SER A 1 276 ? 0.191 8.373 0.234 1.00 96.00 276 SER A N 1
ATOM 2171 C CA . SER A 1 276 ? -0.685 7.670 1.189 1.00 96.00 276 SER A CA 1
ATOM 2172 C C . SER A 1 276 ? -2.044 7.373 0.561 1.00 96.00 276 SER A C 1
ATOM 2174 O O . SER A 1 276 ? -2.577 6.268 0.691 1.00 96.00 276 SER A O 1
ATOM 2176 N N . ASP A 1 277 ? -2.596 8.362 -0.142 1.00 97.25 277 ASP A N 1
ATOM 2177 C CA . ASP A 1 277 ? -3.922 8.268 -0.729 1.00 97.25 277 ASP A CA 1
ATOM 2178 C C . ASP A 1 277 ? -3.981 7.235 -1.855 1.00 97.25 277 ASP A C 1
ATOM 2180 O O . ASP A 1 277 ? -4.892 6.408 -1.874 1.00 97.25 277 ASP A O 1
ATOM 2184 N N . VAL A 1 278 ? -3.011 7.258 -2.773 1.00 96.25 278 VAL A N 1
ATOM 2185 C CA . VAL A 1 278 ? -2.986 6.344 -3.926 1.00 96.25 278 VAL A CA 1
ATOM 2186 C C . VAL A 1 278 ? -2.627 4.908 -3.532 1.00 96.25 278 VAL A C 1
ATOM 2188 O O . VAL A 1 278 ? -3.194 3.967 -4.087 1.00 96.25 278 VAL A O 1
ATOM 2191 N N . GLU A 1 279 ? -1.727 4.708 -2.563 1.00 95.19 279 GLU A N 1
ATOM 2192 C CA . GLU A 1 279 ? -1.242 3.367 -2.208 1.00 95.19 279 GLU A CA 1
ATOM 2193 C C . GLU A 1 279 ? -2.107 2.642 -1.174 1.00 95.19 279 GLU A C 1
ATOM 2195 O O . GLU A 1 279 ? -2.112 1.408 -1.155 1.00 95.19 279 GLU A O 1
ATOM 2200 N N . PHE A 1 280 ? -2.837 3.373 -0.325 1.00 97.19 280 PHE A N 1
ATOM 2201 C CA . PHE A 1 280 ? -3.549 2.784 0.814 1.00 97.19 280 PHE A CA 1
ATOM 2202 C C . PHE A 1 280 ? -4.995 3.246 0.929 1.00 97.19 280 PHE A C 1
ATOM 2204 O O . PHE A 1 280 ? -5.892 2.404 0.981 1.00 97.19 280 PHE A O 1
ATOM 2211 N N . VAL A 1 281 ? -5.248 4.559 0.962 1.00 97.81 281 VAL A N 1
ATOM 2212 C CA . VAL A 1 281 ? -6.592 5.083 1.260 1.00 97.81 281 VAL A CA 1
ATOM 2213 C C . VAL A 1 281 ? -7.579 4.731 0.148 1.00 97.81 281 VAL A C 1
ATOM 2215 O O . VAL A 1 281 ? -8.649 4.190 0.427 1.00 97.81 281 VAL A O 1
ATOM 2218 N N . ALA A 1 282 ? -7.227 4.993 -1.111 1.00 97.62 282 ALA A N 1
ATOM 2219 C CA . ALA A 1 282 ? -8.092 4.714 -2.250 1.00 97.62 282 ALA A CA 1
ATOM 2220 C C . ALA A 1 282 ? -8.348 3.202 -2.439 1.00 97.62 282 ALA A C 1
ATOM 2222 O O . ALA A 1 282 ? -9.525 2.825 -2.522 1.00 97.62 282 ALA A O 1
ATOM 2223 N N . PRO A 1 283 ? -7.330 2.315 -2.391 1.00 97.00 283 PRO A N 1
ATOM 2224 C CA . PRO A 1 283 ? -7.550 0.869 -2.369 1.00 97.00 283 PRO A CA 1
ATOM 2225 C C . PRO A 1 283 ? -8.429 0.397 -1.204 1.00 97.00 283 PRO A C 1
ATOM 2227 O O . PRO A 1 283 ? -9.391 -0.334 -1.433 1.00 97.00 283 PRO A O 1
ATOM 2230 N N . CYS A 1 284 ? -8.166 0.853 0.025 1.00 97.75 284 CYS A N 1
ATOM 2231 C CA . CYS A 1 284 ? -8.961 0.487 1.201 1.00 97.75 284 CYS A CA 1
ATOM 2232 C C . CYS A 1 284 ? -10.430 0.901 1.039 1.00 97.75 284 CYS A C 1
ATOM 2234 O O . CYS A 1 284 ? -11.332 0.088 1.230 1.00 97.75 284 CYS A O 1
ATOM 2236 N N . GLN A 1 285 ? -10.681 2.138 0.603 1.00 97.44 285 GLN A N 1
ATOM 2237 C CA . GLN A 1 285 ? -12.037 2.630 0.373 1.00 97.44 285 GLN A CA 1
ATOM 2238 C C . GLN A 1 285 ? -12.759 1.840 -0.731 1.00 97.44 285 GLN A C 1
ATOM 2240 O O . GLN A 1 285 ? -13.929 1.503 -0.567 1.00 97.44 285 GLN A O 1
ATOM 2245 N N . SER A 1 286 ? -12.069 1.495 -1.823 1.00 96.19 286 SER A N 1
ATOM 2246 C CA . SER A 1 286 ? -12.665 0.682 -2.892 1.00 96.19 286 SER A CA 1
ATOM 2247 C C . SER A 1 286 ? -13.070 -0.716 -2.407 1.00 96.19 286 SER A C 1
ATOM 2249 O O . SER A 1 286 ? -14.113 -1.233 -2.804 1.00 96.19 286 SER A O 1
ATOM 2251 N N . GLU A 1 287 ? -12.287 -1.315 -1.505 1.00 97.25 287 GLU A N 1
ATOM 2252 C CA . GLU A 1 287 ? -12.604 -2.600 -0.885 1.00 97.25 287 GLU A CA 1
ATOM 2253 C C . GLU A 1 287 ? -13.804 -2.481 0.062 1.00 97.25 287 GLU A C 1
ATOM 2255 O O . GLU A 1 287 ? -14.712 -3.306 -0.008 1.00 97.25 287 GLU A O 1
ATOM 2260 N N . VAL A 1 288 ? -13.878 -1.416 0.872 1.00 97.50 288 VAL A N 1
ATOM 2261 C CA . VAL A 1 288 ? -15.057 -1.125 1.711 1.00 97.50 288 VAL A CA 1
ATOM 2262 C C . VAL A 1 288 ? -16.329 -1.067 0.868 1.00 97.50 288 VAL A C 1
ATOM 2264 O O . VAL A 1 288 ? -17.331 -1.686 1.222 1.00 97.50 288 VAL A O 1
ATOM 2267 N N . GLU A 1 289 ? -16.293 -0.353 -0.254 1.00 96.56 289 GLU A N 1
ATOM 2268 C CA . GLU A 1 289 ? -17.438 -0.229 -1.158 1.00 96.56 289 GLU A CA 1
ATOM 2269 C C . GLU A 1 289 ? -17.810 -1.567 -1.804 1.00 96.56 289 GLU A C 1
ATOM 2271 O O . GLU A 1 289 ? -18.990 -1.909 -1.848 1.00 96.56 289 GLU A O 1
ATOM 2276 N N . ALA A 1 290 ? -16.831 -2.368 -2.235 1.00 96.50 290 ALA A N 1
ATOM 2277 C CA . ALA A 1 290 ? -17.083 -3.697 -2.792 1.00 96.50 290 ALA A CA 1
ATOM 2278 C C . ALA A 1 290 ? -17.754 -4.643 -1.778 1.00 96.50 290 ALA A C 1
ATOM 2280 O O . ALA A 1 290 ? -18.717 -5.331 -2.116 1.00 96.50 290 ALA A O 1
ATOM 2281 N N . TYR A 1 291 ? -17.306 -4.638 -0.520 1.00 97.25 291 TYR A N 1
ATOM 2282 C CA . TYR A 1 291 ? -17.950 -5.405 0.552 1.00 97.25 291 TYR A CA 1
ATOM 2283 C C . TYR A 1 291 ? -19.370 -4.905 0.851 1.00 97.25 291 TYR A C 1
ATOM 2285 O O . TYR A 1 291 ? -20.299 -5.706 0.989 1.00 97.25 291 TYR A O 1
ATOM 2293 N N . ALA A 1 292 ? -19.551 -3.583 0.907 1.00 95.94 292 ALA A N 1
ATOM 2294 C CA . ALA A 1 292 ? -20.844 -2.958 1.160 1.00 95.94 292 ALA A CA 1
ATOM 2295 C C . ALA A 1 292 ? -21.867 -3.247 0.045 1.00 95.94 292 ALA A C 1
ATOM 2297 O O . ALA A 1 292 ? -23.044 -3.469 0.339 1.00 95.94 292 ALA A O 1
ATOM 2298 N N . LEU A 1 293 ? -21.423 -3.296 -1.217 1.00 95.19 293 LEU A N 1
ATOM 2299 C CA . LEU A 1 293 ? -22.239 -3.675 -2.378 1.00 95.19 293 LEU A CA 1
ATOM 2300 C C . LEU A 1 293 ? -22.750 -5.117 -2.281 1.00 95.19 293 LEU A C 1
ATOM 2302 O O . LEU A 1 293 ? -23.900 -5.383 -2.628 1.00 95.19 293 LEU A O 1
ATOM 2306 N N . ASN A 1 294 ? -21.934 -6.026 -1.748 1.00 95.06 294 ASN A N 1
ATOM 2307 C CA . ASN A 1 294 ? -22.307 -7.427 -1.547 1.00 95.06 294 ASN A CA 1
ATOM 2308 C C . ASN A 1 294 ? -23.166 -7.665 -0.294 1.00 95.06 294 ASN A C 1
ATOM 2310 O O . ASN A 1 294 ? -23.519 -8.806 0.001 1.00 95.06 294 ASN A O 1
ATOM 2314 N N . GLY A 1 295 ? -23.490 -6.616 0.469 1.00 95.44 295 GLY A N 1
ATOM 2315 C CA . GLY A 1 295 ? -24.225 -6.741 1.729 1.00 95.44 295 GLY A CA 1
ATOM 2316 C C . GLY A 1 295 ? -23.445 -7.481 2.820 1.00 95.44 295 GLY A C 1
ATOM 2317 O O . GLY A 1 295 ? -24.047 -7.980 3.772 1.00 95.44 295 GLY A O 1
ATOM 2318 N N . VAL A 1 296 ? -22.117 -7.570 2.694 1.00 95.69 296 VAL A N 1
ATOM 2319 C CA . VAL A 1 296 ? -21.249 -8.194 3.695 1.00 95.69 296 VAL A CA 1
ATOM 2320 C C . VAL A 1 296 ? -20.854 -7.134 4.729 1.00 95.69 296 VAL A C 1
ATOM 2322 O O . VAL A 1 296 ? -20.404 -6.055 4.339 1.00 95.69 296 VAL A O 1
ATOM 2325 N N . PRO A 1 297 ? -20.988 -7.399 6.044 1.00 96.12 297 PRO A N 1
ATOM 2326 C CA . PRO A 1 297 ? -20.647 -6.415 7.065 1.00 96.12 297 PRO A CA 1
ATOM 2327 C C . PRO A 1 297 ? -19.187 -5.963 6.968 1.00 96.12 297 PRO A C 1
ATOM 2329 O O . PRO A 1 297 ? -18.268 -6.775 7.086 1.00 96.12 297 PRO A O 1
ATOM 2332 N N . VAL A 1 298 ? -18.979 -4.657 6.796 1.00 97.50 298 VAL A N 1
ATOM 2333 C CA . VAL A 1 298 ? -17.646 -4.047 6.754 1.00 97.50 298 VAL A CA 1
ATOM 2334 C C . VAL A 1 298 ? -17.559 -2.809 7.648 1.00 97.50 298 VAL A C 1
ATOM 2336 O O . VAL A 1 298 ? -18.358 -1.873 7.553 1.00 97.50 298 VAL A O 1
ATOM 2339 N N . PHE A 1 299 ? -16.564 -2.798 8.530 1.00 97.94 299 PHE A N 1
ATOM 2340 C CA . PHE A 1 299 ? -16.316 -1.746 9.509 1.00 97.94 299 PHE A CA 1
ATOM 2341 C C . PHE A 1 299 ? -15.034 -1.002 9.148 1.00 97.94 299 PHE A C 1
ATOM 2343 O O . PHE A 1 299 ? -13.936 -1.529 9.313 1.00 97.94 299 PHE A O 1
ATOM 2350 N N . ALA A 1 300 ? -15.188 0.227 8.659 1.00 97.94 300 ALA A N 1
ATOM 2351 C CA . ALA A 1 300 ? -14.076 1.072 8.245 1.00 97.94 300 ALA A CA 1
ATOM 2352 C C . ALA A 1 300 ? -13.531 1.921 9.409 1.00 97.94 300 ALA A C 1
ATOM 2354 O O . ALA A 1 300 ? -14.317 2.431 10.221 1.00 97.94 300 ALA A O 1
ATOM 2355 N N . TYR A 1 301 ? -12.214 2.143 9.464 1.00 98.12 301 TYR A N 1
ATOM 2356 C CA . TYR A 1 301 ? -11.589 3.118 10.363 1.00 98.12 301 TYR A CA 1
ATOM 2357 C C . TYR A 1 301 ? -10.519 4.001 9.713 1.00 98.12 301 TYR A C 1
ATOM 2359 O O . TYR A 1 301 ? -9.883 3.637 8.730 1.00 98.12 301 TYR A O 1
ATOM 2367 N N . SER A 1 302 ? -10.298 5.156 10.346 1.00 97.88 302 SER A N 1
ATOM 2368 C CA . SER A 1 302 ? -9.089 5.976 10.220 1.00 97.88 302 SER A CA 1
ATOM 2369 C C . SER A 1 302 ? -8.392 5.991 11.573 1.00 97.88 302 SER A C 1
ATOM 2371 O O . SER A 1 302 ? -9.000 6.395 12.568 1.00 97.88 302 SER A O 1
ATOM 2373 N N . PHE A 1 303 ? -7.145 5.536 11.651 1.00 97.44 303 PHE A N 1
ATOM 2374 C CA . PHE A 1 303 ? -6.370 5.611 12.880 1.00 97.44 303 PHE A CA 1
ATOM 2375 C C . PHE A 1 303 ? -5.750 6.998 13.014 1.00 97.44 303 PHE A C 1
ATOM 2377 O O . PHE A 1 303 ? -4.831 7.352 12.281 1.00 97.44 303 PHE A O 1
ATOM 2384 N N . ASP A 1 304 ? -6.269 7.785 13.957 1.00 96.50 304 ASP A N 1
ATOM 2385 C CA . ASP A 1 304 ? -5.956 9.213 14.096 1.00 96.50 304 ASP A CA 1
ATOM 2386 C C . ASP A 1 304 ? -5.202 9.533 15.399 1.00 96.50 304 ASP A C 1
ATOM 2388 O O . ASP A 1 304 ? -4.817 10.678 15.653 1.00 96.50 304 ASP A O 1
ATOM 2392 N N . TYR A 1 305 ? -4.988 8.528 16.249 1.00 94.81 3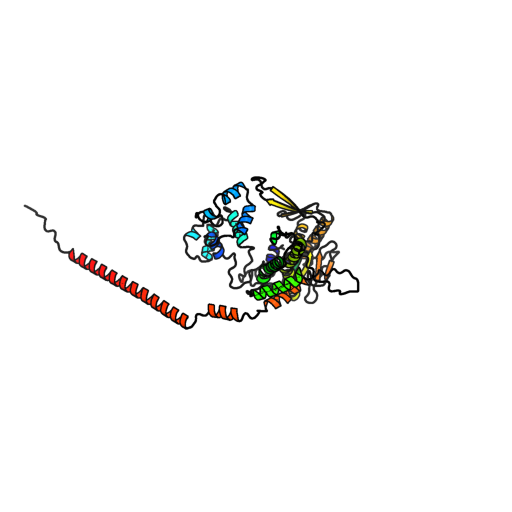05 TYR A N 1
ATOM 2393 C CA . TYR A 1 305 ? -4.334 8.697 17.537 1.00 94.81 305 TYR A CA 1
ATOM 2394 C C . TYR A 1 305 ? -2.823 8.858 17.406 1.00 94.81 305 TYR A C 1
ATOM 2396 O O . TYR A 1 305 ? -2.129 8.020 16.836 1.00 94.81 305 TYR A O 1
ATOM 2404 N N . VAL A 1 306 ? -2.302 9.904 18.042 1.00 91.56 306 VAL A N 1
ATOM 2405 C CA . VAL A 1 306 ? -0.864 10.167 18.127 1.00 91.56 306 VAL A CA 1
ATOM 2406 C C . VAL A 1 306 ? -0.413 10.007 19.581 1.00 91.56 306 VAL A C 1
ATOM 2408 O O . VAL A 1 306 ? -1.014 10.628 20.471 1.00 91.56 306 VAL A O 1
ATOM 2411 N N . PRO A 1 307 ? 0.624 9.192 19.861 1.00 89.50 307 PRO A N 1
ATOM 2412 C CA . PRO A 1 307 ? 1.141 9.040 21.213 1.00 89.50 307 PRO A CA 1
ATOM 2413 C C . PRO A 1 307 ? 1.687 10.362 21.757 1.00 89.50 307 PRO A C 1
ATOM 2415 O O . PRO A 1 307 ? 2.224 11.191 21.028 1.00 89.50 307 PRO A O 1
ATOM 2418 N N . LYS A 1 308 ? 1.580 10.552 23.078 1.00 84.25 308 LYS A N 1
ATOM 2419 C CA . LYS A 1 308 ? 2.258 11.673 23.759 1.00 84.25 308 LYS A CA 1
ATOM 2420 C C . LYS A 1 308 ? 3.751 11.419 23.943 1.00 84.25 308 LYS A C 1
ATOM 2422 O O . LYS A 1 308 ? 4.529 12.369 24.022 1.00 84.25 308 LYS A O 1
ATOM 2427 N N . GLY A 1 309 ? 4.112 10.148 24.121 1.00 83.00 309 GLY A N 1
ATOM 2428 C CA . GLY A 1 309 ? 5.499 9.712 24.134 1.00 83.00 309 GLY A CA 1
ATOM 2429 C C . GLY A 1 309 ? 6.140 9.942 22.773 1.00 83.00 309 GLY A C 1
ATOM 2430 O O . GLY A 1 309 ? 5.458 10.117 21.768 1.00 83.00 309 GLY A O 1
ATOM 2431 N N . SER A 1 310 ? 7.463 9.965 22.748 1.00 83.12 310 SER A N 1
ATOM 2432 C CA . SER A 1 310 ? 8.181 10.030 21.482 1.00 83.12 310 SER A CA 1
ATOM 2433 C C . SER A 1 310 ? 8.183 8.664 20.825 1.00 83.12 310 SER A C 1
ATOM 2435 O O . SER A 1 310 ? 8.282 7.648 21.517 1.00 83.12 310 SER A O 1
ATOM 2437 N N . VAL A 1 311 ? 8.085 8.656 19.502 1.00 84.25 311 VAL A N 1
ATOM 2438 C CA . VAL A 1 311 ? 8.319 7.450 18.718 1.00 84.25 311 VAL A CA 1
ATOM 2439 C C . VAL A 1 311 ? 9.827 7.330 18.551 1.00 84.25 311 VAL A C 1
ATOM 2441 O O . VAL A 1 311 ? 10.478 8.252 18.055 1.00 84.25 311 VAL A O 1
ATOM 2444 N N . ILE A 1 312 ? 10.389 6.242 19.062 1.00 80.19 312 ILE A N 1
ATOM 2445 C CA . ILE A 1 312 ? 11.815 5.957 18.988 1.00 80.19 312 ILE A CA 1
ATOM 2446 C C . ILE A 1 312 ? 12.021 4.878 17.939 1.00 80.19 312 ILE A C 1
ATOM 2448 O O . ILE A 1 312 ? 11.549 3.762 18.117 1.00 80.19 312 ILE A O 1
ATOM 2452 N N . GLU A 1 313 ? 12.716 5.226 16.864 1.00 76.88 313 GLU A N 1
ATOM 2453 C CA . GLU A 1 313 ? 13.164 4.302 15.825 1.00 76.88 313 GLU A CA 1
ATOM 2454 C C . GLU A 1 313 ? 14.630 3.953 16.113 1.00 76.88 313 GLU A C 1
ATOM 2456 O O . GLU A 1 313 ? 15.489 4.842 16.159 1.00 76.88 313 GLU A O 1
ATOM 2461 N N . ASP A 1 314 ? 14.911 2.671 16.344 1.00 70.69 314 ASP A N 1
ATOM 2462 C CA . ASP A 1 314 ? 16.267 2.174 16.575 1.00 70.69 314 ASP A CA 1
ATOM 2463 C C . ASP A 1 314 ? 16.826 1.637 15.245 1.00 70.69 314 ASP A C 1
ATOM 2465 O O . ASP A 1 314 ? 16.419 0.587 14.758 1.00 70.69 314 ASP A O 1
ATOM 2469 N N . ASP A 1 315 ? 17.779 2.361 14.655 1.00 68.12 315 ASP A N 1
ATOM 2470 C CA . ASP A 1 315 ? 18.481 1.986 13.418 1.00 68.12 315 ASP A CA 1
ATOM 2471 C C . ASP A 1 315 ? 19.955 1.661 13.743 1.00 68.12 315 ASP A C 1
ATOM 2473 O O . ASP A 1 315 ? 20.522 2.152 14.724 1.00 68.12 315 ASP A O 1
ATOM 2477 N N . ARG A 1 316 ? 20.617 0.826 12.940 1.00 65.62 316 ARG A N 1
ATOM 2478 C CA . ARG A 1 316 ? 22.051 0.519 13.083 1.00 65.62 316 ARG A CA 1
ATOM 2479 C C . ARG A 1 316 ? 22.756 0.842 11.778 1.00 65.62 316 ARG A C 1
ATOM 2481 O O . ARG A 1 316 ? 22.521 0.183 10.771 1.00 65.62 316 ARG A O 1
ATOM 2488 N N . ARG A 1 317 ? 23.657 1.828 11.802 1.00 64.44 317 ARG A N 1
ATOM 2489 C CA . ARG A 1 317 ? 24.421 2.243 10.614 1.00 64.44 317 ARG A CA 1
ATOM 2490 C C . ARG A 1 317 ? 25.911 2.287 10.873 1.00 64.44 317 ARG A C 1
ATOM 2492 O O . ARG A 1 317 ? 26.353 2.578 11.981 1.00 64.44 317 ARG A O 1
ATOM 2499 N N . PHE A 1 318 ? 26.683 2.064 9.821 1.00 58.88 318 PHE A N 1
ATOM 2500 C CA . PHE A 1 318 ? 28.127 2.227 9.851 1.00 58.88 318 PHE A CA 1
ATOM 2501 C C . PHE A 1 318 ? 28.511 3.604 9.319 1.00 58.88 318 PHE A C 1
ATOM 2503 O O . PHE A 1 318 ? 27.987 4.082 8.315 1.00 58.88 318 PHE A O 1
ATOM 2510 N N . TYR A 1 319 ? 29.456 4.242 9.998 1.00 61.44 319 TYR A N 1
ATOM 2511 C CA . TYR A 1 319 ? 29.993 5.540 9.614 1.00 61.44 319 TYR A CA 1
ATOM 2512 C C . TYR A 1 319 ? 31.510 5.441 9.587 1.00 61.44 319 TYR A C 1
ATOM 2514 O O . TYR A 1 319 ? 32.116 4.985 10.555 1.00 61.44 319 TYR A O 1
ATOM 2522 N N . SER A 1 320 ? 32.126 5.938 8.514 1.00 55.66 320 SER A N 1
ATOM 2523 C CA . SER A 1 320 ? 33.584 5.921 8.337 1.00 55.66 320 SER A CA 1
ATOM 2524 C C . SER A 1 320 ? 34.351 6.629 9.461 1.00 55.66 320 SER A C 1
ATOM 2526 O O . SER A 1 320 ? 35.501 6.312 9.735 1.00 55.66 320 SER A O 1
ATOM 2528 N N . MET A 1 321 ? 33.713 7.577 10.150 1.00 64.12 321 MET A N 1
ATOM 2529 C CA . MET A 1 321 ? 34.305 8.287 11.287 1.00 64.12 321 MET A CA 1
ATOM 2530 C C . MET A 1 321 ? 34.364 7.439 12.572 1.00 64.12 321 MET A C 1
ATOM 2532 O O . MET A 1 321 ? 35.174 7.726 13.448 1.00 64.12 321 MET A O 1
ATOM 2536 N N . PHE A 1 322 ? 33.525 6.403 12.699 1.00 63.94 322 PHE A N 1
ATOM 2537 C CA . PHE A 1 322 ? 33.365 5.608 13.927 1.00 63.94 322 PHE A CA 1
ATOM 2538 C C . PHE A 1 322 ? 33.921 4.174 13.805 1.00 63.94 322 PHE A C 1
ATOM 2540 O O . PHE A 1 322 ? 33.708 3.340 14.686 1.00 63.94 322 PHE A O 1
ATOM 2547 N N . GLY A 1 323 ? 34.682 3.889 12.743 1.00 65.69 323 GLY A N 1
ATOM 2548 C CA . GLY A 1 323 ? 35.359 2.608 12.533 1.00 65.69 323 GLY A CA 1
ATOM 2549 C C . GLY A 1 323 ? 34.416 1.457 12.160 1.00 65.69 323 GLY A C 1
ATOM 2550 O O . GLY A 1 323 ? 33.410 1.639 11.480 1.00 65.69 323 GLY A O 1
ATOM 2551 N N . ASN A 1 324 ? 34.770 0.236 12.576 1.00 63.47 324 ASN A N 1
ATOM 2552 C CA . ASN A 1 324 ? 34.076 -1.000 12.182 1.00 63.47 324 ASN A CA 1
ATOM 2553 C C . ASN A 1 324 ? 32.883 -1.376 13.072 1.00 63.47 324 ASN A C 1
ATOM 2555 O O . ASN A 1 324 ? 32.273 -2.418 12.850 1.00 63.47 324 ASN A O 1
ATOM 2559 N N . ALA A 1 325 ? 32.561 -0.579 14.092 1.00 64.25 325 ALA A N 1
ATOM 2560 C CA . ALA A 1 325 ? 31.405 -0.836 14.940 1.00 64.25 325 ALA A CA 1
ATOM 2561 C C . ALA A 1 325 ? 30.160 -0.150 14.349 1.00 64.25 325 ALA A C 1
ATOM 2563 O O . ALA A 1 325 ? 30.234 1.033 14.002 1.00 64.25 325 ALA A O 1
ATOM 2564 N N . PRO A 1 326 ? 29.010 -0.842 14.248 1.00 64.06 326 PRO A N 1
ATOM 2565 C CA . PRO A 1 326 ? 27.769 -0.179 13.886 1.00 64.06 326 PRO A CA 1
ATOM 2566 C C . PRO A 1 326 ? 27.395 0.800 14.997 1.00 64.06 326 PRO A C 1
ATOM 2568 O O . PRO A 1 326 ? 27.397 0.461 16.183 1.00 64.06 326 PRO A O 1
ATOM 2571 N N . VAL A 1 327 ? 27.042 2.016 14.610 1.00 67.88 327 VAL A N 1
ATOM 2572 C CA . VAL A 1 327 ? 26.517 3.023 15.522 1.00 67.88 327 VAL A CA 1
ATOM 2573 C C . VAL A 1 327 ? 25.013 2.822 15.626 1.00 67.88 327 VAL A C 1
ATOM 2575 O O . VAL A 1 327 ? 24.291 2.872 14.628 1.00 67.88 327 VAL A O 1
ATOM 2578 N N . GLY A 1 328 ? 24.545 2.587 16.852 1.00 65.94 328 GLY A N 1
ATOM 2579 C CA . GLY A 1 328 ? 23.123 2.606 17.167 1.00 65.94 328 GLY A CA 1
ATOM 2580 C C . GLY A 1 328 ? 22.592 4.028 17.033 1.00 65.94 328 GLY A C 1
ATOM 2581 O O . GLY A 1 328 ? 22.945 4.910 17.816 1.00 65.94 328 GLY A O 1
ATOM 2582 N N . LEU A 1 329 ? 21.754 4.253 16.032 1.00 64.75 329 LEU A N 1
ATOM 2583 C CA . LEU A 1 329 ? 21.028 5.492 15.839 1.00 64.75 329 LEU A CA 1
ATOM 2584 C C . LEU A 1 329 ? 19.680 5.353 16.523 1.00 64.75 329 LEU A C 1
ATOM 2586 O O . LEU A 1 329 ? 18.760 4.749 15.984 1.00 64.75 329 LEU A O 1
ATOM 2590 N N . LYS A 1 330 ? 19.561 5.959 17.701 1.00 68.94 330 LYS A N 1
ATOM 2591 C CA . LYS A 1 330 ? 18.255 6.189 18.309 1.00 68.94 330 LYS A CA 1
ATOM 2592 C C . LYS A 1 330 ? 17.679 7.458 17.720 1.00 68.94 330 LYS A C 1
ATOM 2594 O O . LYS A 1 330 ? 18.119 8.560 18.061 1.00 68.94 330 LYS A O 1
ATOM 2599 N N . ARG A 1 331 ? 16.726 7.319 16.810 1.00 69.50 331 ARG A N 1
ATOM 2600 C CA . ARG A 1 331 ? 15.988 8.464 16.288 1.00 69.50 331 ARG A CA 1
ATOM 2601 C C . ARG A 1 331 ? 14.760 8.673 17.136 1.00 69.50 331 ARG A C 1
ATOM 2603 O O . ARG A 1 331 ? 14.041 7.737 17.446 1.00 69.50 331 ARG A O 1
ATOM 2610 N N . LYS A 1 332 ? 14.546 9.920 17.529 1.00 72.31 332 LYS A N 1
ATOM 2611 C CA . LYS A 1 332 ? 13.418 10.311 18.357 1.00 72.31 332 LYS A CA 1
ATOM 2612 C C . LYS A 1 332 ? 12.550 11.249 17.540 1.00 72.31 332 LYS A C 1
ATOM 2614 O O . LYS A 1 332 ? 12.838 12.445 17.487 1.00 72.31 332 LYS A O 1
ATOM 2619 N N . ASP A 1 333 ? 11.502 10.708 16.936 1.00 67.81 333 ASP A N 1
ATOM 2620 C CA . ASP A 1 333 ? 10.483 11.529 16.302 1.00 67.81 333 ASP A CA 1
ATOM 2621 C C . ASP A 1 333 ? 9.623 12.149 17.405 1.00 67.81 333 ASP A C 1
ATOM 2623 O O . ASP A 1 333 ? 8.905 11.487 18.163 1.00 67.81 333 ASP A O 1
ATOM 2627 N N . GLN A 1 334 ? 9.791 13.461 17.555 1.00 61.34 334 GLN A N 1
ATOM 2628 C CA . GLN A 1 334 ? 8.994 14.301 18.440 1.00 61.34 334 GLN A CA 1
ATOM 2629 C C . GLN A 1 334 ? 8.123 15.223 17.601 1.00 61.34 334 GLN A C 1
ATOM 2631 O O . GLN A 1 334 ? 8.420 15.506 16.443 1.00 61.34 334 GLN A O 1
ATOM 2636 N N . HIS A 1 335 ? 7.096 15.785 18.232 1.00 55.69 335 HIS A N 1
ATOM 2637 C CA . HIS A 1 335 ? 6.431 16.971 17.711 1.00 55.69 335 HIS A CA 1
ATOM 2638 C C . HIS A 1 335 ? 7.455 18.105 17.536 1.00 55.69 335 HIS A C 1
ATOM 2640 O O . HIS A 1 335 ? 7.816 18.786 18.498 1.00 55.69 335 HIS A O 1
ATOM 2646 N N . LEU A 1 336 ? 7.934 18.311 16.310 1.00 53.66 336 LEU A N 1
ATOM 2647 C CA . LEU A 1 336 ? 8.695 19.502 15.957 1.00 53.66 336 LEU A CA 1
ATOM 2648 C C . LEU A 1 336 ? 7.730 20.692 15.926 1.00 53.66 336 LEU A C 1
ATOM 2650 O O . LEU A 1 336 ? 6.567 20.558 15.547 1.00 53.66 336 LEU A O 1
ATOM 2654 N N . LYS A 1 337 ? 8.203 21.886 16.303 1.00 48.41 337 LYS A N 1
ATOM 2655 C CA . LYS A 1 337 ? 7.376 23.109 16.250 1.00 48.41 337 LYS A CA 1
ATOM 2656 C C . LYS A 1 337 ? 6.860 23.414 14.835 1.00 48.41 337 LYS A C 1
ATOM 2658 O O . LYS A 1 337 ? 5.821 24.051 14.715 1.00 48.41 337 LYS A O 1
ATOM 2663 N N . SER A 1 338 ? 7.575 22.969 13.800 1.00 48.41 338 SER A N 1
ATOM 2664 C CA . SER A 1 338 ? 7.233 23.163 12.386 1.00 48.41 338 SER A CA 1
ATOM 2665 C C . SER A 1 338 ? 6.422 22.018 11.770 1.00 48.41 338 SER A C 1
ATOM 2667 O O . SER A 1 338 ? 5.766 22.241 10.760 1.00 48.41 338 SER A O 1
ATOM 2669 N N . GLN A 1 339 ? 6.428 20.813 12.356 1.00 60.06 339 GLN A N 1
ATOM 2670 C CA . GLN A 1 339 ? 5.737 19.649 11.795 1.00 60.06 339 GLN A CA 1
ATOM 2671 C C . GLN A 1 339 ? 5.141 18.790 12.910 1.00 60.06 339 GLN A C 1
ATOM 2673 O O . GLN A 1 339 ? 5.839 18.215 13.750 1.00 60.06 339 GLN A O 1
ATOM 2678 N N . ARG A 1 340 ? 3.810 18.726 12.931 1.00 68.69 340 ARG A N 1
ATOM 2679 C CA . ARG A 1 340 ? 3.069 17.913 13.890 1.00 68.69 340 ARG A CA 1
ATOM 2680 C C . ARG A 1 340 ? 3.100 16.463 13.417 1.00 68.69 340 ARG A C 1
ATOM 2682 O O . ARG A 1 340 ? 2.651 16.188 12.313 1.00 68.69 340 ARG A O 1
ATOM 2689 N N . LEU A 1 341 ? 3.590 15.560 14.266 1.00 77.81 341 LEU A N 1
ATOM 2690 C CA . LEU A 1 341 ? 3.460 14.123 14.039 1.00 77.81 341 LEU A CA 1
ATOM 2691 C C . LEU A 1 341 ? 1.975 13.765 13.883 1.00 77.81 341 LEU A C 1
ATOM 2693 O O . LEU A 1 341 ? 1.158 14.119 14.741 1.00 77.81 341 LEU A O 1
ATOM 2697 N N . GLU A 1 342 ? 1.655 13.095 12.786 1.00 88.06 342 GLU A N 1
ATOM 2698 C CA . GLU A 1 342 ? 0.350 12.502 12.509 1.00 88.06 342 GLU A CA 1
ATOM 2699 C C . GLU A 1 342 ? 0.462 10.983 12.615 1.00 88.06 342 GLU A C 1
ATOM 2701 O O . GLU A 1 342 ? 1.562 10.430 12.599 1.00 88.06 342 GLU A O 1
ATOM 2706 N N . ALA A 1 343 ? -0.673 10.307 12.770 1.00 91.69 343 ALA A N 1
ATOM 2707 C CA . ALA A 1 343 ? -0.686 8.857 12.789 1.00 91.69 343 ALA A CA 1
ATOM 2708 C C . ALA A 1 343 ? -0.289 8.306 11.412 1.00 91.69 343 ALA A C 1
ATOM 2710 O O . ALA A 1 343 ? -0.838 8.738 10.397 1.00 91.69 343 ALA A O 1
ATOM 2711 N N . PHE A 1 344 ? 0.663 7.374 11.400 1.00 91.69 344 PHE A N 1
ATOM 2712 C CA . PHE A 1 344 ? 1.319 6.868 10.194 1.00 91.69 344 PHE A CA 1
ATOM 2713 C C . PHE A 1 344 ? 1.294 5.341 10.114 1.00 91.69 344 PHE A C 1
ATOM 2715 O O . PHE A 1 344 ? 0.834 4.677 11.044 1.00 91.69 344 PHE A O 1
ATOM 2722 N N . HIS A 1 345 ? 1.792 4.810 8.999 1.00 91.69 345 HIS A N 1
ATOM 2723 C CA . HIS A 1 345 ? 1.824 3.387 8.675 1.00 91.69 345 HIS A CA 1
ATOM 2724 C C . HIS A 1 345 ? 2.388 2.529 9.814 1.00 91.69 345 HIS A C 1
ATOM 2726 O O . HIS A 1 345 ? 3.456 2.821 10.358 1.00 91.69 345 HIS A O 1
ATOM 2732 N N . GLY A 1 346 ? 1.653 1.490 10.203 1.00 88.38 346 GLY A N 1
ATOM 2733 C CA . GLY A 1 346 ? 2.012 0.593 11.301 1.00 88.38 346 GLY A CA 1
ATOM 2734 C C . GLY A 1 346 ? 1.909 1.186 12.714 1.00 88.38 346 GLY A C 1
ATOM 2735 O O . GLY A 1 346 ? 2.222 0.496 13.689 1.00 88.38 346 GLY A O 1
ATOM 2736 N N . LEU A 1 347 ? 1.480 2.444 12.894 1.00 88.81 347 LEU A N 1
ATOM 2737 C CA . LEU A 1 347 ? 1.362 3.029 14.234 1.00 88.81 347 LEU A CA 1
ATOM 2738 C C . LEU A 1 347 ? 0.209 2.412 15.039 1.00 88.81 347 LEU A C 1
ATOM 2740 O O . LEU A 1 347 ? 0.342 2.248 16.250 1.00 88.81 347 LEU A O 1
ATOM 2744 N N . ASP A 1 348 ? -0.904 2.052 14.401 1.00 89.75 348 ASP A N 1
ATOM 2745 C CA . ASP A 1 348 ? -2.030 1.366 15.048 1.00 89.75 348 ASP A CA 1
ATOM 2746 C C . ASP A 1 348 ? -1.617 0.001 15.616 1.00 89.75 348 ASP A C 1
ATOM 2748 O O . ASP A 1 348 ? -1.940 -0.329 16.762 1.00 89.75 348 ASP A O 1
ATOM 2752 N N . HIS A 1 349 ? -0.788 -0.730 14.875 1.00 86.75 349 HIS A N 1
ATOM 2753 C CA . HIS A 1 349 ? -0.193 -1.998 15.271 1.00 86.75 349 HIS A CA 1
ATOM 2754 C C . HIS A 1 349 ? 0.581 -1.899 16.604 1.00 86.75 349 HIS A C 1
ATOM 2756 O O . HIS A 1 349 ? 0.462 -2.786 17.458 1.00 86.75 349 HIS A O 1
ATOM 2762 N N . ALA A 1 350 ? 1.274 -0.780 16.865 1.00 84.44 350 ALA A N 1
ATOM 2763 C CA . ALA A 1 350 ? 1.982 -0.534 18.131 1.00 84.44 350 ALA A CA 1
ATOM 2764 C C . ALA A 1 350 ? 1.058 -0.511 19.368 1.00 84.44 350 ALA A C 1
ATOM 2766 O O . ALA A 1 350 ? 1.504 -0.764 20.494 1.00 84.44 350 ALA A O 1
ATOM 2767 N N . PHE A 1 351 ? -0.236 -0.230 19.182 1.00 90.38 351 PHE A N 1
ATOM 2768 C CA . PHE A 1 351 ? -1.233 -0.236 20.256 1.00 90.38 351 PHE A CA 1
ATOM 2769 C C . PHE A 1 351 ? -1.917 -1.597 20.437 1.00 90.38 351 PHE A C 1
ATOM 2771 O O . PHE A 1 351 ? -2.581 -1.796 21.456 1.00 90.38 351 PHE A O 1
ATOM 2778 N N . ILE A 1 352 ? -1.721 -2.547 19.522 1.00 89.00 352 ILE A N 1
ATOM 2779 C CA . ILE A 1 352 ? -2.310 -3.892 19.592 1.00 89.00 352 ILE A CA 1
ATOM 2780 C C . ILE A 1 352 ? -1.462 -4.801 20.486 1.00 89.00 352 ILE A C 1
ATOM 2782 O O . ILE A 1 352 ? -1.985 -5.389 21.430 1.00 89.00 352 ILE A O 1
ATOM 2786 N N . PHE A 1 353 ? -0.147 -4.856 20.255 1.00 79.44 353 PHE A N 1
ATOM 2787 C CA . PHE A 1 353 ? 0.766 -5.753 20.985 1.00 79.44 353 PHE A CA 1
ATOM 2788 C C . PHE A 1 353 ? 1.524 -5.089 22.148 1.00 79.44 353 PHE A C 1
ATOM 2790 O O . PHE A 1 353 ? 2.353 -5.725 22.790 1.00 79.44 353 PHE A O 1
ATOM 2797 N N . THR A 1 354 ? 1.152 -3.851 22.498 1.00 66.31 354 THR A N 1
ATOM 2798 C CA . THR A 1 354 ? 1.694 -3.009 23.586 1.00 66.31 354 THR A CA 1
ATOM 2799 C C . THR A 1 354 ? 3.180 -2.630 23.451 1.00 66.31 354 THR A C 1
ATOM 2801 O O . THR A 1 354 ? 4.038 -3.464 23.213 1.00 66.31 354 THR A O 1
ATOM 2804 N N . GLN A 1 355 ? 3.498 -1.349 23.687 1.00 65.12 355 GLN A N 1
ATOM 2805 C CA . GLN A 1 355 ? 4.859 -0.765 23.713 1.00 65.12 355 GLN A CA 1
ATOM 2806 C C . GLN A 1 355 ? 5.623 -0.667 22.381 1.00 65.12 355 GLN A C 1
ATOM 2808 O O . GLN A 1 355 ? 6.711 -0.099 22.377 1.00 65.12 355 GLN A O 1
ATOM 2813 N N . GLY A 1 356 ? 5.048 -1.081 21.253 1.00 60.97 356 GLY A N 1
ATOM 2814 C CA . GLY A 1 356 ? 5.642 -0.866 19.932 1.00 60.97 356 GLY A CA 1
ATOM 2815 C C . GLY A 1 356 ? 5.823 -2.139 19.126 1.00 60.97 356 GLY A C 1
ATOM 2816 O O . GLY A 1 356 ? 5.323 -3.203 19.485 1.00 60.97 356 GLY A O 1
ATOM 2817 N N . TYR A 1 357 ? 6.547 -1.994 18.023 1.00 63.53 357 TYR A N 1
ATOM 2818 C CA . TYR A 1 357 ? 6.928 -3.075 17.130 1.00 63.53 357 TYR A CA 1
ATOM 2819 C C . TYR A 1 357 ? 8.391 -3.417 17.417 1.00 63.53 357 TYR A C 1
ATOM 2821 O O . TYR A 1 357 ? 9.287 -2.628 17.115 1.00 63.53 357 TYR A O 1
ATOM 2829 N N . SER A 1 358 ? 8.644 -4.578 18.032 1.00 48.09 358 SER A N 1
ATOM 2830 C CA . SER A 1 358 ? 9.964 -4.951 18.568 1.00 48.09 358 SER A CA 1
ATOM 2831 C C . SER A 1 358 ? 11.089 -4.998 17.533 1.00 48.09 358 SER A C 1
ATOM 2833 O O . SER A 1 358 ? 12.243 -5.146 17.924 1.00 48.09 358 SER A O 1
ATOM 2835 N N . SER A 1 359 ? 10.782 -4.914 16.234 1.00 53.53 359 SER A N 1
ATOM 2836 C CA . SER A 1 359 ? 11.811 -4.913 15.202 1.00 53.53 359 SER A CA 1
ATOM 2837 C C . SER A 1 359 ? 12.297 -3.521 14.793 1.00 53.53 359 SER A C 1
ATOM 2839 O O . SER A 1 359 ? 13.460 -3.455 14.426 1.00 53.53 359 SER A O 1
ATOM 2841 N N . ASN A 1 360 ? 11.500 -2.437 14.876 1.00 62.75 360 ASN A N 1
ATOM 2842 C CA . ASN A 1 360 ? 11.900 -1.138 14.287 1.00 62.75 360 ASN A CA 1
ATOM 2843 C C . ASN A 1 360 ? 11.548 0.136 15.090 1.00 62.75 360 ASN A C 1
ATOM 2845 O O . ASN A 1 360 ? 12.282 1.115 14.971 1.00 62.75 360 ASN A O 1
ATOM 2849 N N . PHE A 1 361 ? 10.477 0.178 15.901 1.00 76.31 361 PHE A N 1
ATOM 2850 C CA . PHE A 1 361 ? 10.208 1.358 16.743 1.00 76.31 361 PHE A CA 1
ATOM 2851 C C . PHE A 1 361 ? 9.374 1.069 18.001 1.00 76.31 361 PHE A C 1
ATOM 2853 O O . PHE A 1 361 ? 8.490 0.207 18.011 1.00 76.31 361 PHE A O 1
ATOM 2860 N N . HIS A 1 362 ? 9.601 1.851 19.059 1.00 82.31 362 HIS A N 1
ATOM 2861 C CA . HIS A 1 362 ? 8.851 1.805 20.320 1.00 82.31 362 HIS A CA 1
ATOM 2862 C C . HIS A 1 362 ? 8.417 3.195 20.790 1.00 82.31 362 HIS A C 1
ATOM 2864 O O . HIS A 1 362 ? 8.923 4.220 20.340 1.00 82.31 362 HIS A O 1
ATOM 2870 N N . ILE A 1 363 ? 7.440 3.246 21.697 1.00 85.81 363 ILE A N 1
ATOM 2871 C CA . ILE A 1 363 ? 6.889 4.508 22.216 1.00 85.81 363 ILE A CA 1
ATOM 2872 C C . ILE A 1 363 ? 7.395 4.742 23.639 1.00 85.81 363 ILE A C 1
ATOM 2874 O O . ILE A 1 363 ? 7.121 3.943 24.538 1.00 85.81 363 ILE A O 1
ATOM 2878 N N . GLU A 1 364 ? 8.062 5.876 23.872 1.00 84.62 364 GLU A N 1
ATOM 2879 C CA . GLU A 1 364 ? 8.649 6.195 25.176 1.00 84.62 364 GLU A CA 1
ATOM 2880 C C . GLU A 1 364 ? 8.443 7.670 25.597 1.00 84.62 364 GLU A C 1
ATOM 2882 O O . GLU A 1 364 ? 8.829 8.592 24.870 1.00 84.62 364 GLU A O 1
ATOM 2887 N N . PRO A 1 365 ? 7.863 7.942 26.786 1.00 88.00 365 PRO A N 1
ATOM 2888 C CA . PRO A 1 365 ? 7.215 6.989 27.689 1.00 88.00 365 PRO A CA 1
ATOM 2889 C C . PRO A 1 365 ? 5.839 6.538 27.168 1.00 88.00 365 PRO A C 1
ATOM 2891 O O . PRO A 1 365 ? 5.077 7.343 26.633 1.00 88.00 365 PRO A O 1
ATOM 2894 N N . PHE A 1 366 ? 5.468 5.278 27.422 1.00 89.00 366 PHE A N 1
ATOM 2895 C CA . PHE A 1 366 ? 4.120 4.771 27.138 1.00 89.00 366 PHE A CA 1
ATOM 2896 C C . PHE A 1 366 ? 3.120 5.250 28.205 1.00 89.00 366 PHE A C 1
ATOM 2898 O O . PHE A 1 366 ? 3.043 4.726 29.325 1.00 89.00 366 PHE A O 1
ATOM 2905 N N . SER A 1 367 ? 2.370 6.302 27.884 1.00 91.00 367 SER A N 1
ATOM 2906 C CA . SER A 1 367 ? 1.533 7.034 28.832 1.00 91.00 367 SER A CA 1
ATOM 2907 C C . SER A 1 367 ? 0.264 6.270 29.239 1.00 91.00 367 SER A C 1
ATOM 2909 O O . SER A 1 367 ? -0.146 5.277 28.636 1.00 91.00 367 SER A O 1
ATOM 2911 N N . ARG A 1 368 ? -0.439 6.763 30.272 1.00 92.62 368 ARG A N 1
ATOM 2912 C CA . ARG A 1 368 ? -1.764 6.228 30.653 1.00 92.62 368 ARG A CA 1
ATOM 2913 C C . ARG A 1 368 ? -2.799 6.371 29.527 1.00 92.62 368 ARG A C 1
ATOM 2915 O O . ARG A 1 368 ? -3.685 5.525 29.415 1.00 92.62 368 ARG A O 1
ATOM 2922 N N . ARG A 1 369 ? -2.685 7.421 28.702 1.00 93.12 369 ARG A N 1
ATOM 2923 C CA . ARG A 1 369 ? -3.554 7.630 27.535 1.00 93.12 369 ARG A CA 1
ATOM 2924 C C . ARG A 1 369 ? -3.269 6.569 26.466 1.00 93.12 369 ARG A C 1
ATOM 2926 O O . ARG A 1 369 ? -4.211 5.959 25.979 1.00 93.12 369 ARG A O 1
ATOM 2933 N N . ASP A 1 370 ? -1.997 6.245 26.239 1.00 92.62 370 ASP A N 1
ATOM 2934 C CA . ASP A 1 370 ? -1.578 5.193 25.300 1.00 92.62 370 ASP A CA 1
ATOM 2935 C C . ASP A 1 370 ? -2.090 3.810 25.736 1.00 92.62 370 ASP A C 1
ATOM 2937 O O . ASP A 1 370 ? -2.657 3.068 24.938 1.00 92.62 370 ASP A O 1
ATOM 2941 N N . LYS A 1 371 ? -2.025 3.503 27.042 1.00 92.38 371 LYS A N 1
ATOM 2942 C CA . LYS A 1 371 ? -2.652 2.294 27.618 1.00 92.38 371 LYS A CA 1
ATOM 2943 C C . LYS A 1 371 ? -4.166 2.255 27.413 1.00 92.38 371 LYS A C 1
ATOM 2945 O O . LYS A 1 371 ? -4.736 1.179 27.276 1.00 92.38 371 LYS A O 1
ATOM 2950 N N . THR A 1 372 ? -4.823 3.412 27.432 1.00 94.31 372 THR A N 1
ATOM 2951 C CA . THR A 1 372 ? -6.271 3.505 27.201 1.00 94.31 372 THR A CA 1
ATOM 2952 C C . THR A 1 372 ? -6.598 3.236 25.738 1.00 94.31 372 THR A C 1
ATOM 2954 O O . THR A 1 372 ? -7.512 2.462 25.473 1.00 94.31 372 THR A O 1
ATOM 2957 N N . MET A 1 373 ? -5.817 3.793 24.808 1.00 94.75 373 MET A N 1
ATOM 2958 C CA . MET A 1 373 ? -5.979 3.520 23.380 1.00 94.75 373 MET A CA 1
ATOM 2959 C C . MET A 1 373 ? -5.730 2.042 23.066 1.00 94.75 373 MET A C 1
ATOM 2961 O O . MET A 1 373 ? -6.564 1.397 22.443 1.00 94.75 373 MET A O 1
ATOM 2965 N N . SER A 1 374 ? -4.649 1.471 23.601 1.00 94.00 374 SER A N 1
ATOM 2966 C CA . SER A 1 374 ? -4.340 0.047 23.441 1.00 94.00 374 SER A CA 1
ATOM 2967 C C . SER A 1 374 ? -5.474 -0.859 23.931 1.00 94.00 374 SER A C 1
ATOM 2969 O O . SER A 1 374 ? -5.893 -1.768 23.219 1.00 94.00 374 SER A O 1
ATOM 2971 N N . ARG A 1 375 ? -6.057 -0.575 25.104 1.00 94.38 375 ARG A N 1
ATOM 2972 C CA . ARG A 1 375 ? -7.226 -1.319 25.611 1.00 94.38 375 ARG A CA 1
ATOM 2973 C C . ARG A 1 375 ? -8.467 -1.146 24.743 1.00 94.38 375 ARG A C 1
ATOM 2975 O O . ARG A 1 375 ? -9.208 -2.105 24.573 1.00 94.38 375 ARG A O 1
ATOM 2982 N N . LEU A 1 376 ? -8.716 0.061 24.235 1.00 95.69 376 LEU A N 1
ATOM 2983 C CA . LEU A 1 376 ? -9.854 0.327 23.358 1.00 95.69 376 LEU A CA 1
ATOM 2984 C C . LEU A 1 376 ? -9.730 -0.478 22.060 1.00 95.69 376 LEU A C 1
ATOM 2986 O O . LEU A 1 376 ? -10.640 -1.235 21.732 1.00 95.69 376 LEU A O 1
ATOM 2990 N N . LEU A 1 377 ? -8.591 -0.361 21.373 1.00 95.19 377 LEU A N 1
ATOM 2991 C CA . LEU A 1 377 ? -8.343 -1.017 20.091 1.00 95.19 377 LEU A CA 1
ATOM 2992 C C . LEU A 1 377 ? -8.358 -2.544 20.222 1.00 95.19 377 LEU A C 1
ATOM 2994 O O . LEU A 1 377 ? -9.066 -3.221 19.482 1.00 95.19 377 LEU A O 1
ATOM 2998 N N . THR A 1 378 ? -7.654 -3.096 21.215 1.00 95.19 378 THR A N 1
ATOM 2999 C CA . THR A 1 378 ? -7.664 -4.548 21.473 1.00 95.19 378 THR A CA 1
ATOM 3000 C C . THR A 1 378 ? -9.055 -5.062 21.836 1.00 95.19 378 THR A C 1
ATOM 3002 O O . THR A 1 378 ? -9.420 -6.160 21.424 1.00 95.19 378 THR A O 1
ATOM 3005 N N . LYS A 1 379 ? -9.874 -4.274 22.550 1.00 96.50 379 LYS A N 1
ATOM 3006 C CA . LYS A 1 379 ? -11.264 -4.640 22.848 1.00 96.50 379 LYS A CA 1
ATOM 3007 C C . LYS A 1 379 ? -12.147 -4.636 21.601 1.00 96.50 379 LYS A C 1
ATOM 3009 O O . LYS A 1 379 ? -12.943 -5.558 21.451 1.00 96.50 379 LYS A O 1
ATOM 3014 N N . MET A 1 380 ? -12.003 -3.643 20.725 1.00 97.31 380 MET A N 1
ATOM 3015 C CA . MET A 1 380 ? -12.720 -3.583 19.445 1.00 97.31 380 MET A CA 1
ATOM 3016 C C . MET A 1 380 ? -12.358 -4.778 18.554 1.00 97.31 380 MET A C 1
ATOM 3018 O O . MET A 1 380 ? -13.249 -5.469 18.072 1.00 97.31 380 MET A O 1
ATOM 3022 N N . ILE A 1 381 ? -11.064 -5.087 18.427 1.00 96.88 381 ILE A N 1
ATOM 3023 C CA . ILE A 1 381 ? -10.573 -6.262 17.692 1.00 96.88 381 ILE A CA 1
ATOM 3024 C C . ILE A 1 381 ? -11.129 -7.553 18.298 1.00 96.88 381 ILE A C 1
ATOM 3026 O O . ILE A 1 381 ? -11.667 -8.387 17.578 1.00 96.88 381 ILE A O 1
ATOM 3030 N N . ALA A 1 382 ? -11.041 -7.718 19.620 1.00 96.88 382 ALA A N 1
ATOM 3031 C CA . ALA A 1 382 ? -11.541 -8.914 20.290 1.00 96.88 382 ALA A CA 1
ATOM 3032 C C . ALA A 1 382 ? -13.049 -9.098 20.083 1.00 96.88 382 ALA A C 1
ATOM 3034 O O . ALA A 1 382 ? -13.480 -10.213 19.818 1.00 96.88 382 ALA A O 1
ATOM 3035 N N . ASN A 1 383 ? -13.835 -8.021 20.168 1.00 98.06 383 ASN A N 1
ATOM 3036 C CA . ASN A 1 383 ? -15.273 -8.074 19.919 1.00 98.06 383 ASN A CA 1
ATOM 3037 C C . ASN A 1 383 ? -15.577 -8.434 18.457 1.00 98.06 383 ASN A C 1
ATOM 3039 O O . ASN A 1 383 ? -16.393 -9.312 18.203 1.00 98.06 383 ASN A O 1
ATOM 3043 N N . PHE A 1 384 ? -14.856 -7.859 17.493 1.00 98.06 384 PHE A N 1
ATOM 3044 C CA . PHE A 1 384 ? -15.016 -8.238 16.091 1.00 98.06 384 PHE A CA 1
ATOM 3045 C C . PHE A 1 384 ? -14.696 -9.717 15.846 1.00 98.06 384 PHE A C 1
ATOM 3047 O O . PHE A 1 384 ? -15.448 -10.409 15.168 1.00 98.06 384 PHE A O 1
ATOM 3054 N N . VAL A 1 385 ? -13.616 -10.232 16.437 1.00 97.00 385 VAL A N 1
ATOM 3055 C CA . VAL A 1 385 ? -13.245 -11.649 16.308 1.00 97.00 385 VAL A CA 1
ATOM 3056 C C . VAL A 1 385 ? -14.304 -12.568 16.922 1.00 97.00 385 VAL A C 1
ATOM 3058 O O . VAL A 1 385 ? -14.564 -13.633 16.370 1.00 97.00 385 VAL A O 1
ATOM 3061 N N . THR A 1 386 ? -14.922 -12.183 18.043 1.00 96.50 386 THR A N 1
ATOM 3062 C CA . THR A 1 386 ? -15.889 -13.039 18.745 1.00 96.50 386 THR A CA 1
ATOM 3063 C C . THR A 1 386 ? -17.312 -12.940 18.206 1.00 96.50 386 THR A C 1
ATOM 3065 O O . THR A 1 386 ? -18.022 -13.943 18.226 1.00 96.50 386 THR A O 1
ATOM 3068 N N . THR A 1 387 ? -17.754 -11.762 17.759 1.00 95.81 387 THR A N 1
ATOM 3069 C CA . THR A 1 387 ? -19.157 -11.514 17.379 1.00 95.81 387 THR A CA 1
ATOM 3070 C C . THR A 1 387 ? -19.339 -10.967 15.968 1.00 95.81 387 THR A C 1
ATOM 3072 O O . THR A 1 387 ? -20.476 -10.792 15.541 1.00 95.81 387 THR A O 1
ATOM 3075 N N . GLY A 1 388 ? -18.260 -10.669 15.242 1.00 95.25 388 GLY A N 1
ATOM 3076 C CA . GLY A 1 388 ? -18.326 -9.989 13.946 1.00 95.25 388 GLY A CA 1
ATOM 3077 C C . GLY A 1 388 ? -18.663 -8.497 14.042 1.00 95.25 388 GLY A C 1
ATOM 3078 O O . GLY A 1 388 ? -18.895 -7.875 13.012 1.00 95.25 388 GLY A O 1
ATOM 3079 N N . ASP A 1 389 ? -18.686 -7.916 15.248 1.00 96.50 389 ASP A N 1
ATOM 3080 C CA . ASP A 1 389 ? -19.011 -6.505 15.497 1.00 96.50 389 ASP A CA 1
ATOM 3081 C C . ASP A 1 389 ? -17.958 -5.886 16.439 1.00 96.50 389 ASP A C 1
ATOM 3083 O O . ASP A 1 389 ? -17.812 -6.342 17.577 1.00 96.50 389 ASP A O 1
ATOM 3087 N N . PRO A 1 390 ? -17.204 -4.856 16.006 1.00 97.44 390 PRO A N 1
ATOM 3088 C CA . PRO A 1 390 ? -16.171 -4.226 16.825 1.00 97.44 390 PRO A CA 1
ATOM 3089 C C . PRO A 1 390 ? -16.727 -3.272 17.898 1.00 97.44 390 PRO A C 1
ATOM 3091 O O . PRO A 1 390 ? -15.952 -2.672 18.649 1.00 97.44 390 PRO A O 1
ATOM 3094 N N . SER A 1 391 ? -18.048 -3.091 17.988 1.00 97.25 391 SER A N 1
ATOM 3095 C CA . SER A 1 391 ? -18.696 -2.221 18.971 1.00 97.25 391 SER A CA 1
ATOM 3096 C C . SER A 1 391 ? -18.288 -2.555 20.404 1.00 97.25 391 SER A C 1
ATOM 3098 O O . SER A 1 391 ? -18.111 -3.708 20.788 1.00 97.25 391 SER A O 1
ATOM 3100 N N . THR A 1 392 ? -18.175 -1.530 21.243 1.00 95.69 392 THR A N 1
ATOM 3101 C CA . THR A 1 392 ? -17.926 -1.656 22.685 1.00 95.69 392 THR A CA 1
ATOM 3102 C C . THR A 1 392 ? -19.152 -1.194 23.470 1.00 95.69 392 THR A C 1
ATOM 3104 O O . THR A 1 392 ? -20.025 -0.525 22.927 1.00 95.69 392 THR A O 1
ATOM 3107 N N . GLY A 1 393 ? -19.211 -1.474 24.778 1.00 90.94 393 GLY A N 1
ATOM 3108 C CA . GLY A 1 393 ? -20.343 -1.040 25.613 1.00 90.94 393 GLY A CA 1
ATOM 3109 C C . GLY A 1 393 ? -20.588 0.477 25.624 1.00 90.94 393 GLY A C 1
ATOM 3110 O O . GLY A 1 393 ? -21.703 0.907 25.892 1.00 90.94 393 GLY A O 1
ATOM 3111 N N . ASN A 1 394 ? -19.570 1.280 25.289 1.00 91.19 394 ASN A N 1
ATOM 3112 C CA . ASN A 1 394 ? -19.642 2.744 25.287 1.00 91.19 394 ASN A CA 1
ATOM 3113 C C . ASN A 1 394 ? -19.599 3.353 23.874 1.00 91.19 394 ASN A C 1
ATOM 3115 O O . ASN A 1 394 ? -19.609 4.576 23.743 1.00 91.19 394 ASN A O 1
ATOM 3119 N N . PHE A 1 395 ? -19.480 2.533 22.828 1.00 96.12 395 PHE A N 1
ATOM 3120 C CA . PHE A 1 395 ? -19.346 3.000 21.451 1.00 96.12 395 PHE A CA 1
ATOM 3121 C C . PHE A 1 395 ? -19.894 1.960 20.480 1.00 96.12 395 PHE A C 1
ATOM 3123 O O . PHE A 1 395 ? -19.341 0.866 20.375 1.00 96.12 395 PHE A O 1
ATOM 3130 N N . THR A 1 396 ? -20.939 2.325 19.746 1.00 95.75 396 THR A N 1
ATOM 3131 C CA . THR A 1 396 ? -21.486 1.515 18.655 1.00 95.75 396 THR A CA 1
ATOM 3132 C C . THR A 1 396 ? -20.776 1.866 17.359 1.00 95.75 396 THR A C 1
ATOM 3134 O O . THR A 1 396 ? -20.733 3.035 16.982 1.00 95.75 396 THR A O 1
ATOM 3137 N N . TRP A 1 397 ? -20.232 0.868 16.677 1.00 94.50 397 TRP A N 1
ATOM 3138 C CA . TRP A 1 397 ? -19.579 1.033 15.387 1.00 94.50 397 TRP A CA 1
ATOM 3139 C C . TRP A 1 397 ? -20.588 0.775 14.265 1.00 94.50 397 TRP A C 1
ATOM 3141 O O . TRP A 1 397 ? -21.207 -0.282 14.208 1.00 94.50 397 TRP A O 1
ATOM 3151 N N . ALA A 1 398 ? -20.766 1.741 13.363 1.00 92.25 398 ALA A N 1
ATOM 3152 C CA . ALA A 1 398 ? -21.637 1.571 12.202 1.00 92.25 398 ALA A CA 1
ATOM 3153 C C . ALA A 1 398 ? -20.951 0.732 11.109 1.00 92.25 398 ALA A C 1
ATOM 3155 O O . ALA A 1 398 ? -19.845 1.068 10.680 1.00 92.25 398 ALA A O 1
ATOM 3156 N N . SER A 1 399 ? -21.609 -0.329 10.640 1.00 93.31 399 SER A N 1
ATOM 3157 C CA . SER A 1 399 ? -21.201 -1.052 9.431 1.00 93.31 399 SER A CA 1
ATOM 3158 C C . SER A 1 399 ? -21.552 -0.249 8.176 1.00 93.31 399 SER A C 1
ATOM 3160 O O . SER A 1 399 ? -22.586 0.423 8.139 1.00 93.31 399 SER A O 1
ATOM 3162 N N . ASN A 1 400 ? -20.736 -0.354 7.128 1.00 93.25 400 ASN A N 1
ATOM 3163 C CA . ASN A 1 400 ? -21.036 0.262 5.836 1.00 93.25 400 ASN A CA 1
ATOM 3164 C C . ASN A 1 400 ? -22.100 -0.534 5.076 1.00 93.25 400 ASN A C 1
ATOM 3166 O O . ASN A 1 400 ? -22.186 -1.757 5.183 1.00 93.25 400 ASN A O 1
ATOM 3170 N N . THR A 1 401 ? -22.901 0.185 4.295 1.00 90.06 401 THR A N 1
ATOM 3171 C CA . THR A 1 401 ? -23.928 -0.361 3.398 1.00 90.06 401 THR A CA 1
ATOM 3172 C C . THR A 1 401 ? -23.821 0.330 2.043 1.00 90.06 401 THR A C 1
ATOM 3174 O O . THR A 1 401 ? -23.176 1.371 1.936 1.00 90.06 401 THR A O 1
ATOM 3177 N N . ASN A 1 402 ? -24.484 -0.206 1.018 1.00 85.12 402 ASN A N 1
ATOM 3178 C CA . ASN A 1 402 ? -24.496 0.401 -0.316 1.00 85.12 402 ASN A CA 1
ATOM 3179 C C . ASN A 1 402 ? -25.005 1.864 -0.319 1.00 85.12 402 ASN A C 1
ATOM 3181 O O . ASN A 1 402 ? -24.542 2.692 -1.094 1.00 85.12 402 ASN A O 1
ATOM 3185 N N . GLU A 1 403 ? -25.940 2.211 0.570 1.00 84.56 403 GLU A N 1
ATOM 3186 C CA . GLU A 1 403 ? -26.543 3.554 0.614 1.00 84.56 403 GLU A CA 1
ATOM 3187 C C . GLU A 1 403 ? -25.829 4.517 1.566 1.00 84.56 403 GLU A C 1
ATOM 3189 O O . GLU A 1 403 ? -25.974 5.736 1.458 1.00 84.56 403 GLU A O 1
ATOM 3194 N N . SER A 1 404 ? -25.093 3.986 2.542 1.00 88.69 404 SER A N 1
ATOM 3195 C CA . SER A 1 404 ? -24.514 4.797 3.603 1.00 88.69 404 SER A CA 1
ATOM 3196 C C . SER A 1 404 ? -23.116 4.324 3.975 1.00 88.69 404 SER A C 1
ATOM 3198 O O . SER A 1 404 ? -22.910 3.218 4.483 1.00 88.69 404 SER A O 1
ATOM 3200 N N . LEU A 1 405 ? -22.160 5.217 3.710 1.00 92.94 405 LEU A N 1
ATOM 3201 C CA . LEU A 1 405 ? -20.754 5.042 4.031 1.00 92.94 405 LEU A CA 1
ATOM 3202 C C . LEU A 1 405 ? -20.408 5.795 5.317 1.00 92.94 405 LEU A C 1
ATOM 3204 O O . LEU A 1 405 ? -20.764 6.967 5.492 1.00 92.94 405 LEU A O 1
ATOM 3208 N N . PHE A 1 406 ? -19.697 5.118 6.208 1.00 94.62 406 PHE A N 1
ATOM 3209 C CA . PHE A 1 406 ? -19.192 5.643 7.465 1.00 94.62 406 PHE A CA 1
ATOM 3210 C C . PHE A 1 406 ? -17.823 5.045 7.763 1.00 94.62 406 PHE A C 1
ATOM 3212 O O . PHE A 1 406 ? -17.553 3.878 7.483 1.00 94.62 406 PHE A O 1
ATOM 3219 N N . TYR A 1 407 ? -16.994 5.811 8.455 1.00 96.75 407 TYR A N 1
ATOM 3220 C CA . TYR A 1 407 ? -15.800 5.272 9.087 1.00 96.75 407 TYR A CA 1
ATOM 3221 C C . TYR A 1 407 ? -15.683 5.773 10.521 1.00 96.75 407 TYR A C 1
ATOM 3223 O O . TYR A 1 407 ? -16.217 6.822 10.889 1.00 96.75 407 TYR A O 1
ATOM 3231 N N . THR A 1 408 ? -14.968 5.018 11.346 1.00 97.50 408 THR A N 1
ATOM 3232 C CA . THR A 1 408 ? -14.658 5.425 12.714 1.00 97.50 408 THR A CA 1
ATOM 3233 C C . THR A 1 408 ? -13.275 6.064 12.764 1.00 97.50 408 THR A C 1
ATOM 3235 O O . THR A 1 408 ? -12.274 5.434 12.441 1.00 97.50 408 THR A O 1
ATOM 3238 N N . SER A 1 409 ? -13.206 7.318 13.200 1.00 97.31 409 SER A N 1
ATOM 3239 C CA . SER A 1 409 ? -11.964 7.969 13.616 1.00 97.31 409 SER A CA 1
ATOM 3240 C C . SER A 1 409 ? -11.539 7.389 14.966 1.00 97.31 409 SER A C 1
ATOM 3242 O O . SER A 1 409 ? -12.197 7.613 15.991 1.00 97.31 409 SER A O 1
ATOM 3244 N N . LEU A 1 410 ? -10.465 6.601 14.961 1.00 96.94 410 LEU A N 1
ATOM 3245 C CA . LEU A 1 410 ? -9.868 6.008 16.152 1.00 96.94 410 LEU A CA 1
ATOM 3246 C C . LEU A 1 410 ? -8.890 7.006 16.783 1.00 96.94 410 LEU A C 1
ATOM 3248 O O . LEU A 1 410 ? -7.679 6.956 16.578 1.00 96.94 410 LEU A O 1
ATOM 3252 N N . ASP A 1 411 ? -9.451 7.902 17.590 1.00 95.50 411 ASP A N 1
ATOM 3253 C CA . ASP A 1 411 ? -8.769 8.683 18.627 1.00 95.50 411 ASP A CA 1
ATOM 3254 C C . ASP A 1 411 ? -9.485 8.425 19.971 1.00 95.50 411 ASP A C 1
ATOM 3256 O O . ASP A 1 411 ? -10.367 7.572 20.083 1.00 95.50 411 ASP A O 1
ATOM 3260 N N . LEU A 1 412 ? -9.100 9.130 21.030 1.00 94.19 412 LEU A N 1
ATOM 3261 C CA . LEU A 1 412 ? -9.748 9.084 22.331 1.00 94.19 412 LEU A CA 1
ATOM 3262 C C . LEU A 1 412 ? -10.523 10.387 22.594 1.00 94.19 412 LEU A C 1
ATOM 3264 O O . LEU A 1 412 ? -9.883 11.415 22.851 1.00 94.19 412 LEU A O 1
ATOM 3268 N N . PRO A 1 413 ? -11.873 10.359 22.629 1.00 95.19 413 PRO A N 1
ATOM 3269 C CA . PRO A 1 413 ? -12.765 9.222 22.339 1.00 95.19 413 PRO A CA 1
ATOM 3270 C C . PRO A 1 413 ? -12.946 8.955 20.827 1.00 95.19 413 PRO A C 1
ATOM 3272 O O . PRO A 1 413 ? -12.792 9.896 20.040 1.00 95.19 413 PRO A O 1
ATOM 3275 N N . PRO A 1 414 ? -13.330 7.722 20.428 1.00 96.50 414 PRO A N 1
ATOM 3276 C CA . PRO A 1 414 ? -13.595 7.383 19.032 1.00 96.50 414 PRO A CA 1
ATOM 3277 C C . PRO A 1 414 ? -14.845 8.102 18.518 1.00 96.50 414 PRO A C 1
ATOM 3279 O O . PRO A 1 414 ? -15.770 8.393 19.284 1.00 96.50 414 PRO A O 1
ATOM 3282 N N . LYS A 1 415 ? -14.876 8.404 17.218 1.00 96.12 415 LYS A N 1
ATOM 3283 C CA . LYS A 1 415 ? -15.965 9.168 16.588 1.00 96.12 415 LYS A CA 1
ATOM 3284 C C . LYS A 1 415 ? -16.371 8.554 15.259 1.00 96.12 415 LYS A C 1
ATOM 3286 O O . LYS A 1 415 ? -15.510 8.234 14.450 1.00 96.12 415 LYS A O 1
ATOM 3291 N N . ILE A 1 416 ? -17.673 8.471 15.003 1.00 95.56 416 ILE A N 1
ATOM 3292 C CA . ILE A 1 416 ? -18.192 8.114 13.679 1.00 95.56 416 ILE A CA 1
ATOM 3293 C C . ILE A 1 416 ? -18.133 9.346 12.776 1.00 95.56 416 ILE A C 1
ATOM 3295 O O . ILE A 1 416 ? -18.592 10.427 13.155 1.00 95.56 416 ILE A O 1
ATOM 3299 N N . VAL A 1 417 ? -17.611 9.165 11.570 1.00 95.62 417 VAL A N 1
ATOM 3300 C CA . VAL A 1 417 ? -17.600 10.156 10.498 1.00 95.62 417 VAL A CA 1
ATOM 3301 C C . VAL A 1 417 ? -18.413 9.616 9.325 1.00 95.62 417 VAL A C 1
ATOM 3303 O O . VAL A 1 417 ? -18.326 8.438 8.987 1.00 95.62 417 VAL A O 1
ATOM 3306 N N . ARG A 1 418 ? -19.249 10.474 8.730 1.00 94.00 418 ARG A N 1
ATOM 3307 C CA . ARG A 1 418 ? -20.058 10.127 7.553 1.00 94.00 418 ARG A CA 1
ATOM 3308 C C . ARG A 1 418 ? -19.252 10.339 6.273 1.00 94.00 418 ARG A C 1
ATOM 3310 O O . ARG A 1 418 ? -18.595 11.370 6.145 1.00 94.00 418 ARG A O 1
ATOM 3317 N N . GLY A 1 419 ? -19.396 9.424 5.321 1.00 92.81 419 GLY A N 1
ATOM 3318 C CA . GLY A 1 419 ? -18.731 9.449 4.020 1.00 92.81 419 GLY A CA 1
ATOM 3319 C C . GLY A 1 419 ? -17.521 8.519 3.933 1.00 92.81 419 GLY A C 1
ATOM 3320 O O . GLY A 1 419 ? -17.204 7.796 4.877 1.00 92.81 419 GLY A O 1
ATOM 3321 N N . ALA A 1 420 ? -16.863 8.554 2.774 1.00 93.69 420 ALA A N 1
ATOM 3322 C CA . ALA A 1 420 ? -15.646 7.799 2.492 1.00 93.69 420 ALA A CA 1
ATOM 3323 C C . ALA A 1 420 ? -14.472 8.229 3.386 1.00 93.69 420 ALA A C 1
ATOM 3325 O O . ALA A 1 420 ? -14.365 9.400 3.780 1.00 93.69 420 ALA A O 1
ATOM 3326 N N . ILE A 1 421 ? -13.569 7.286 3.660 1.00 94.31 421 ILE A N 1
ATOM 3327 C CA . ILE A 1 421 ? -12.343 7.533 4.420 1.00 94.31 421 ILE A CA 1
ATOM 3328 C C . ILE A 1 421 ? -11.540 8.639 3.721 1.00 94.31 421 ILE A C 1
ATOM 3330 O O . ILE A 1 421 ? -11.285 8.568 2.527 1.00 94.31 421 ILE A O 1
ATOM 3334 N N . HIS A 1 422 ? -11.186 9.697 4.457 1.00 94.00 422 HIS A N 1
ATOM 3335 C CA . HIS A 1 422 ? -10.393 10.839 3.956 1.00 94.00 422 HIS A CA 1
ATOM 3336 C C . HIS A 1 422 ? -10.917 11.467 2.650 1.00 94.00 422 HIS A C 1
ATOM 3338 O O . HIS A 1 422 ? -10.157 11.962 1.818 1.00 94.00 422 HIS A O 1
ATOM 3344 N N . SER A 1 423 ? -12.240 11.485 2.468 1.00 89.25 423 SER A N 1
ATOM 3345 C CA . SER A 1 423 ? -12.878 12.205 1.361 1.00 89.25 423 SER A CA 1
ATOM 3346 C C . SER A 1 423 ? -12.322 13.641 1.219 1.00 89.25 423 SER A C 1
ATOM 3348 O O . SER A 1 423 ? -12.178 14.337 2.233 1.00 89.25 423 SER A O 1
ATOM 3350 N N . PRO A 1 424 ? -12.016 14.120 -0.008 1.00 92.12 424 PRO A N 1
ATOM 3351 C CA . PRO A 1 424 ? -12.412 13.575 -1.312 1.00 92.12 424 PRO A CA 1
ATOM 3352 C C . PRO A 1 424 ? -11.313 12.776 -2.041 1.00 92.12 424 PRO A C 1
ATOM 3354 O O . PRO A 1 424 ? -11.406 12.603 -3.258 1.00 92.12 424 PRO A O 1
ATOM 3357 N N . SER A 1 425 ? -10.246 12.352 -1.362 1.00 92.75 425 SER A N 1
ATOM 3358 C CA . SER A 1 425 ? -9.100 11.714 -2.023 1.00 92.75 425 SER A CA 1
ATOM 3359 C C . SER A 1 425 ? -9.427 10.376 -2.699 1.00 92.75 425 SER A C 1
ATOM 3361 O O . SER A 1 425 ? -9.043 10.211 -3.855 1.00 92.75 425 SER A O 1
ATOM 3363 N N . PRO A 1 426 ? -10.191 9.444 -2.094 1.00 94.19 426 PRO A N 1
ATOM 3364 C CA . PRO A 1 426 ? -10.506 8.185 -2.771 1.00 94.19 426 PRO A CA 1
ATOM 3365 C C . PRO A 1 426 ? -11.286 8.352 -4.072 1.00 94.19 426 PRO A C 1
ATOM 3367 O O . PRO A 1 426 ? -10.948 7.705 -5.053 1.00 94.19 426 PRO A O 1
ATOM 3370 N N . SER A 1 427 ? -12.273 9.253 -4.119 1.00 93.88 427 SER A N 1
ATOM 3371 C CA . SER A 1 427 ? -13.057 9.510 -5.340 1.00 93.88 427 SER A CA 1
ATOM 3372 C C . SER A 1 427 ? -12.194 10.057 -6.477 1.00 93.88 427 SER A C 1
ATOM 3374 O O . SER A 1 427 ? -12.436 9.766 -7.644 1.00 93.88 427 SER A O 1
ATOM 3376 N N . PHE A 1 428 ? -11.137 10.809 -6.154 1.00 95.31 428 PHE A N 1
ATOM 3377 C CA . PHE A 1 428 ? -10.162 11.207 -7.166 1.00 95.31 428 PHE A CA 1
ATOM 3378 C C . PHE A 1 428 ? -9.535 9.985 -7.830 1.00 95.31 428 PHE A C 1
ATOM 3380 O O . PHE A 1 428 ? -9.597 9.839 -9.043 1.00 95.31 428 PHE A O 1
ATOM 3387 N N . TRP A 1 429 ? -8.945 9.100 -7.030 1.00 96.12 429 TRP A N 1
ATOM 3388 C CA . TRP A 1 429 ? -8.168 7.973 -7.534 1.00 96.12 429 TRP A CA 1
ATOM 3389 C C . TRP A 1 429 ? -9.031 6.867 -8.128 1.00 96.12 429 TRP A C 1
ATOM 3391 O O . TRP A 1 429 ? -8.675 6.320 -9.169 1.00 96.12 429 TRP A O 1
ATOM 3401 N N . ASN A 1 430 ? -10.158 6.557 -7.491 1.00 95.00 430 ASN A N 1
ATOM 3402 C CA . ASN A 1 430 ? -11.037 5.453 -7.868 1.00 95.00 430 ASN A CA 1
ATOM 3403 C C . ASN A 1 430 ? -12.016 5.828 -8.989 1.00 95.00 430 ASN A C 1
ATOM 3405 O O . ASN A 1 430 ? -12.373 4.952 -9.774 1.00 95.00 430 ASN A O 1
ATOM 3409 N N . ASP A 1 431 ? -12.394 7.106 -9.117 1.00 93.38 431 ASP A N 1
ATOM 3410 C CA . ASP A 1 431 ? -13.359 7.550 -10.129 1.00 93.38 431 ASP A CA 1
ATOM 3411 C C . ASP A 1 431 ? -12.694 8.440 -11.186 1.00 93.38 431 ASP A C 1
ATOM 3413 O O . ASP A 1 431 ? -12.612 8.073 -12.360 1.00 93.38 431 ASP A O 1
ATOM 3417 N N . GLU A 1 432 ? -12.197 9.616 -10.787 1.00 94.38 432 GLU A N 1
ATOM 3418 C CA . GLU A 1 432 ? -11.712 10.641 -11.723 1.00 94.38 432 GLU A CA 1
ATOM 3419 C C . GLU A 1 432 ? -10.491 10.161 -12.520 1.00 94.38 432 GLU A C 1
ATOM 3421 O O . GLU A 1 432 ? -10.485 10.199 -13.753 1.00 94.38 432 GLU A O 1
ATOM 3426 N N . VAL A 1 433 ? -9.463 9.659 -11.836 1.00 92.94 433 VAL A N 1
ATOM 3427 C CA . VAL A 1 433 ? -8.221 9.203 -12.466 1.00 92.94 433 VAL A CA 1
ATOM 3428 C C . VAL A 1 433 ? -8.446 7.912 -13.255 1.00 92.94 433 VAL A C 1
ATOM 3430 O O . VAL A 1 433 ? -7.899 7.776 -14.347 1.00 92.94 433 VAL A O 1
ATOM 3433 N N . GLN A 1 434 ? -9.311 7.002 -12.792 1.00 90.12 434 GLN A N 1
ATOM 3434 C CA . GLN A 1 434 ? -9.707 5.827 -13.582 1.00 90.12 434 GLN A CA 1
ATOM 3435 C C . GLN A 1 434 ? -10.399 6.224 -14.897 1.00 90.12 434 GLN A C 1
ATOM 3437 O O . GLN A 1 434 ? -10.187 5.581 -15.928 1.00 90.12 434 GLN A O 1
ATOM 3442 N N . MET A 1 435 ? -11.200 7.297 -14.910 1.00 89.94 435 MET A N 1
ATOM 3443 C CA . MET A 1 435 ? -11.763 7.840 -16.154 1.00 89.94 435 MET A CA 1
ATOM 3444 C C . MET A 1 435 ? -10.684 8.440 -17.061 1.00 89.94 435 MET A C 1
ATOM 3446 O O . MET A 1 435 ? -10.701 8.189 -18.267 1.00 89.94 435 MET A O 1
ATOM 3450 N N . LEU A 1 436 ? -9.728 9.186 -16.501 1.00 90.50 436 LEU A N 1
ATOM 3451 C CA . LEU A 1 436 ? -8.600 9.737 -17.261 1.00 90.50 436 LEU A CA 1
ATOM 3452 C C . LEU A 1 436 ? -7.702 8.639 -17.843 1.00 90.50 436 LEU A C 1
ATOM 3454 O O . LEU A 1 436 ? -7.249 8.767 -18.975 1.00 90.50 436 LEU A O 1
ATOM 3458 N N . ALA A 1 437 ? -7.493 7.538 -17.119 1.00 86.62 437 ALA A N 1
ATOM 3459 C CA . ALA A 1 437 ? -6.701 6.399 -17.579 1.00 86.62 437 ALA A CA 1
ATOM 3460 C C . ALA A 1 437 ? -7.332 5.699 -18.793 1.00 86.62 437 ALA A C 1
ATOM 3462 O O . ALA A 1 437 ? -6.624 5.264 -19.699 1.00 86.62 437 ALA A O 1
ATOM 3463 N N . LYS A 1 438 ? -8.671 5.655 -18.861 1.00 82.56 438 LYS A N 1
ATOM 3464 C CA . LYS A 1 438 ? -9.406 5.179 -20.048 1.00 82.56 438 LYS A CA 1
ATOM 3465 C C . LYS A 1 438 ? -9.267 6.128 -21.237 1.00 82.56 438 LYS A C 1
ATOM 3467 O O . LYS A 1 438 ? -9.495 5.723 -22.378 1.00 82.56 438 LYS A O 1
ATOM 3472 N N . TYR A 1 439 ? -8.913 7.387 -20.987 1.00 71.75 439 TYR A N 1
ATOM 3473 C CA . TYR A 1 439 ? -8.698 8.373 -22.028 1.00 71.75 439 TYR A CA 1
ATOM 3474 C C . TYR A 1 439 ? -7.320 8.163 -22.661 1.00 71.75 439 TYR A C 1
ATOM 3476 O O . TYR A 1 439 ? -6.289 8.668 -22.211 1.00 71.75 439 TYR A O 1
ATOM 3484 N N . GLN A 1 440 ? -7.303 7.410 -23.754 1.00 60.97 440 GLN A N 1
ATOM 3485 C CA . GLN A 1 440 ? -6.158 7.383 -24.650 1.00 60.97 440 GLN A CA 1
ATOM 3486 C C . GLN A 1 440 ? -6.217 8.649 -25.505 1.00 60.97 440 GLN A C 1
ATOM 3488 O O . GLN A 1 440 ? -7.008 8.730 -26.449 1.00 60.97 440 GLN A O 1
ATOM 3493 N N . LEU A 1 441 ? -5.388 9.649 -25.178 1.00 54.91 441 LEU A N 1
ATOM 3494 C CA . LEU A 1 441 ? -5.060 10.703 -26.139 1.00 54.91 441 LEU A CA 1
ATOM 3495 C C . LEU A 1 441 ? -4.640 9.987 -27.417 1.00 54.91 441 LEU A C 1
ATOM 3497 O O . LEU A 1 441 ? -3.740 9.151 -27.373 1.00 54.91 441 LEU A O 1
ATOM 3501 N N . ALA A 1 442 ? -5.383 10.220 -28.500 1.00 44.56 442 ALA A N 1
ATOM 3502 C CA . ALA A 1 442 ? -5.231 9.504 -29.749 1.00 44.56 442 ALA A CA 1
ATOM 3503 C C . ALA A 1 442 ? -3.815 9.706 -30.283 1.00 44.56 442 ALA A C 1
ATOM 3505 O O . ALA A 1 442 ? -3.550 10.609 -31.070 1.00 44.56 442 ALA A O 1
ATOM 3506 N N . ASP A 1 443 ? -2.917 8.818 -29.884 1.00 50.19 443 ASP A N 1
ATOM 3507 C CA . ASP A 1 443 ? -1.615 8.680 -30.487 1.00 50.19 443 ASP A CA 1
ATOM 3508 C C . ASP A 1 443 ? -1.826 7.872 -31.770 1.00 50.19 443 ASP A C 1
ATOM 3510 O O . ASP A 1 443 ? -1.535 6.681 -31.880 1.00 50.19 443 ASP A O 1
ATOM 3514 N N . ALA A 1 444 ? -2.495 8.516 -32.731 1.00 47.97 444 ALA A N 1
ATOM 3515 C CA . ALA A 1 444 ? -2.688 8.000 -34.079 1.00 47.97 444 ALA A CA 1
ATOM 3516 C C . ALA A 1 444 ? -1.334 7.705 -34.749 1.00 47.97 444 ALA A C 1
ATOM 3518 O O . ALA A 1 4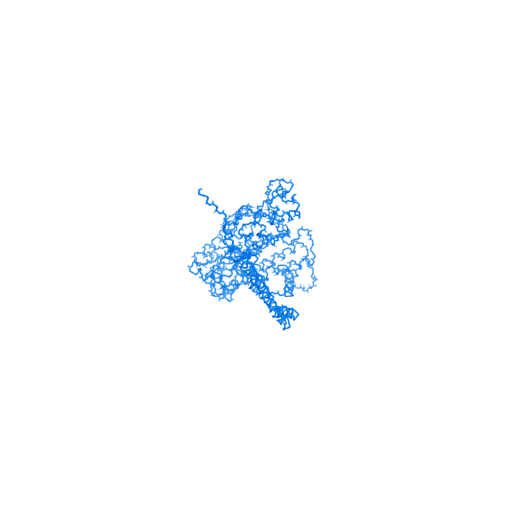44 ? -1.269 6.894 -35.666 1.00 47.97 444 ALA A O 1
ATOM 3519 N N . VAL A 1 445 ? -0.254 8.314 -34.246 1.00 51.06 445 VAL A N 1
ATOM 3520 C CA . VAL A 1 445 ? 1.124 8.087 -34.675 1.00 51.06 445 VAL A CA 1
ATOM 3521 C C . VAL A 1 445 ? 1.708 6.834 -34.015 1.00 51.06 445 VAL A C 1
ATOM 3523 O O . VAL A 1 445 ? 2.293 6.012 -34.714 1.00 51.06 445 VAL A O 1
ATOM 3526 N N . SER A 1 446 ? 1.494 6.617 -32.712 1.00 49.19 446 SER A N 1
ATOM 3527 C CA . SER A 1 446 ? 1.983 5.403 -32.037 1.00 49.19 446 SER A CA 1
ATOM 3528 C C . SER A 1 446 ? 1.230 4.134 -32.450 1.00 49.19 446 SER A C 1
ATOM 3530 O O . SER A 1 446 ? 1.864 3.124 -32.735 1.00 49.19 446 SER A O 1
ATOM 3532 N N . ARG A 1 447 ? -0.098 4.190 -32.643 1.00 49.53 447 ARG A N 1
ATOM 3533 C CA . ARG A 1 447 ? -0.848 3.053 -33.220 1.00 49.53 447 ARG A CA 1
ATOM 3534 C C . ARG A 1 447 ? -0.425 2.739 -34.655 1.00 49.53 447 ARG A C 1
ATOM 3536 O O . ARG A 1 447 ? -0.352 1.572 -35.015 1.00 49.53 447 ARG A O 1
ATOM 3543 N N . ALA A 1 448 ? -0.094 3.748 -35.463 1.00 50.28 448 ALA A N 1
ATOM 3544 C CA . ALA A 1 448 ? 0.473 3.513 -36.789 1.00 50.28 448 ALA A CA 1
ATOM 3545 C C . ALA A 1 448 ? 1.879 2.891 -36.708 1.00 50.28 448 ALA A C 1
ATOM 3547 O O . ALA A 1 448 ? 2.182 2.005 -37.497 1.00 50.28 448 ALA A O 1
ATOM 3548 N N . ASN A 1 449 ? 2.704 3.288 -35.735 1.00 49.34 449 ASN A N 1
ATOM 3549 C CA . ASN A 1 449 ? 4.066 2.776 -35.570 1.00 49.34 449 ASN A CA 1
ATOM 3550 C C . ASN A 1 449 ? 4.146 1.389 -34.916 1.00 49.34 449 ASN A C 1
ATOM 3552 O O . ASN A 1 449 ? 4.943 0.582 -35.372 1.00 49.34 449 ASN A O 1
ATOM 3556 N N . GLU A 1 450 ? 3.345 1.059 -33.900 1.00 48.16 450 GLU A N 1
ATOM 3557 C CA . GLU A 1 450 ? 3.330 -0.286 -33.290 1.00 48.16 450 GLU A CA 1
ATOM 3558 C C . GLU A 1 450 ? 2.679 -1.324 -34.209 1.00 48.16 450 GLU A C 1
ATOM 3560 O O . GLU A 1 450 ? 3.119 -2.475 -34.282 1.00 48.16 450 GLU A O 1
ATOM 3565 N N . GLN A 1 451 ? 1.662 -0.919 -34.971 1.00 45.75 451 GLN A N 1
ATOM 3566 C CA . GLN A 1 451 ? 1.018 -1.794 -35.945 1.00 45.75 451 GLN A CA 1
ATOM 3567 C C . GLN A 1 451 ? 1.885 -1.956 -37.206 1.00 45.75 451 GLN A C 1
ATOM 3569 O O . GLN A 1 451 ? 1.988 -3.064 -37.722 1.00 45.75 451 GLN A O 1
ATOM 3574 N N . ALA A 1 452 ? 2.629 -0.920 -37.623 1.00 48.25 452 ALA A N 1
ATOM 3575 C CA . ALA A 1 452 ? 3.666 -1.040 -38.655 1.00 48.25 452 ALA A CA 1
ATOM 3576 C C . ALA A 1 452 ? 4.934 -1.780 -38.183 1.00 48.25 452 ALA A C 1
ATOM 3578 O O . ALA A 1 452 ? 5.600 -2.412 -38.996 1.00 48.25 452 ALA A O 1
ATOM 3579 N N . ALA A 1 453 ? 5.274 -1.740 -36.889 1.00 50.62 453 ALA A N 1
ATOM 3580 C CA . ALA A 1 453 ? 6.422 -2.465 -36.335 1.00 50.62 453 ALA A CA 1
ATOM 3581 C C . ALA A 1 453 ? 6.128 -3.952 -36.074 1.00 50.62 453 ALA A C 1
ATOM 3583 O O . ALA A 1 453 ? 7.054 -4.763 -36.060 1.00 50.62 453 ALA A O 1
ATOM 3584 N N . SER A 1 454 ? 4.858 -4.327 -35.872 1.00 53.62 454 SER A N 1
ATOM 3585 C CA . SER A 1 454 ? 4.448 -5.720 -35.636 1.00 53.62 454 SER A CA 1
ATOM 3586 C C . SER A 1 454 ? 3.943 -6.444 -36.890 1.00 53.62 454 SER A C 1
ATOM 3588 O O . SER A 1 454 ? 4.047 -7.672 -36.969 1.00 53.62 454 SER A O 1
ATOM 3590 N N . GLU A 1 455 ? 3.467 -5.728 -37.913 1.00 51.72 455 GLU A N 1
ATOM 3591 C CA . GLU A 1 455 ? 3.078 -6.323 -39.191 1.00 51.72 455 GLU A CA 1
ATOM 3592 C C . GLU A 1 455 ? 4.179 -6.164 -40.245 1.00 51.72 455 GLU A C 1
ATOM 3594 O O . GLU A 1 455 ? 4.236 -5.176 -40.968 1.00 51.72 455 GLU A O 1
ATOM 3599 N N . LEU A 1 456 ? 5.014 -7.202 -40.402 1.00 60.72 456 LEU A N 1
ATOM 3600 C CA . LEU A 1 456 ? 5.914 -7.327 -41.558 1.00 60.72 456 LEU A CA 1
ATOM 3601 C C . LEU A 1 456 ? 5.127 -7.085 -42.855 1.00 60.72 456 LEU A C 1
ATOM 3603 O O . LEU A 1 456 ? 4.112 -7.762 -43.088 1.00 60.72 456 LEU A O 1
ATOM 3607 N N . THR A 1 457 ? 5.608 -6.180 -43.705 1.00 70.81 457 THR A N 1
ATOM 3608 C CA . THR A 1 457 ? 4.987 -5.852 -44.996 1.00 70.81 457 THR A CA 1
ATOM 3609 C C . THR A 1 457 ? 4.946 -7.075 -45.925 1.00 70.81 457 THR A C 1
ATOM 3611 O O . THR A 1 457 ? 5.666 -8.060 -45.736 1.00 70.81 457 THR A O 1
ATOM 3614 N N . TRP A 1 458 ? 4.090 -7.065 -46.958 1.00 62.84 458 TRP A N 1
ATOM 3615 C CA . TRP A 1 458 ? 4.006 -8.175 -47.926 1.00 62.84 458 TRP A CA 1
ATOM 3616 C C . TRP A 1 458 ? 5.358 -8.474 -48.595 1.00 62.84 458 TRP A C 1
ATOM 3618 O O . TRP A 1 458 ? 5.711 -9.640 -48.790 1.00 62.84 458 TRP A O 1
ATOM 3628 N N . GLU A 1 459 ? 6.136 -7.432 -48.883 1.00 71.25 459 GLU A N 1
ATOM 3629 C CA . GLU A 1 459 ? 7.471 -7.553 -49.465 1.00 71.25 459 GLU A CA 1
ATOM 3630 C C . GLU A 1 459 ? 8.460 -8.183 -48.480 1.00 71.25 459 GLU A C 1
ATOM 3632 O O . GLU A 1 459 ? 9.146 -9.137 -48.844 1.00 71.25 459 GLU A O 1
ATOM 3637 N N . GLU A 1 460 ? 8.462 -7.764 -47.212 1.00 70.25 460 GLU A N 1
ATOM 3638 C CA . GLU A 1 460 ? 9.311 -8.358 -46.170 1.00 70.25 460 GLU A CA 1
ATOM 3639 C C . GLU A 1 460 ? 8.926 -9.811 -45.871 1.00 70.25 460 GLU A C 1
ATOM 3641 O O . GLU A 1 460 ? 9.797 -10.666 -45.718 1.00 70.25 460 GLU A O 1
ATOM 3646 N N . ARG A 1 461 ? 7.629 -10.154 -45.871 1.00 69.25 461 ARG A N 1
ATOM 3647 C CA . ARG A 1 461 ? 7.163 -11.552 -45.761 1.00 69.25 461 ARG A CA 1
ATOM 3648 C C . ARG A 1 461 ? 7.632 -12.391 -46.945 1.00 69.25 461 ARG A C 1
ATOM 3650 O O . ARG A 1 461 ? 7.976 -13.565 -46.773 1.00 69.25 461 ARG A O 1
ATOM 3657 N N . MET A 1 462 ? 7.639 -11.814 -48.143 1.00 69.75 462 MET A N 1
ATOM 3658 C CA . MET A 1 462 ? 8.133 -12.479 -49.344 1.00 69.75 462 MET A CA 1
ATOM 3659 C C . MET A 1 462 ? 9.654 -12.663 -49.290 1.00 69.75 462 MET A C 1
ATOM 3661 O O . MET A 1 462 ? 10.135 -13.757 -49.589 1.00 69.75 462 MET A O 1
ATOM 3665 N N . GLN A 1 463 ? 10.395 -11.666 -48.801 1.00 78.81 463 GLN A N 1
ATOM 3666 C CA . GLN A 1 463 ? 11.836 -11.753 -48.558 1.00 78.81 463 GLN A CA 1
ATOM 3667 C C . GLN A 1 463 ? 12.179 -12.788 -47.480 1.00 78.81 463 GLN A C 1
ATOM 3669 O O . GLN A 1 463 ? 13.058 -13.612 -47.698 1.00 78.81 463 GLN A O 1
ATOM 3674 N N . LEU A 1 464 ? 11.442 -12.850 -46.368 1.00 77.31 464 LEU A N 1
ATOM 3675 C CA . LEU A 1 464 ? 11.632 -13.860 -45.319 1.00 77.31 464 LEU A CA 1
ATOM 3676 C C . LEU A 1 464 ? 11.346 -15.281 -45.820 1.00 77.31 464 LEU A C 1
ATOM 3678 O O . LEU A 1 464 ? 12.058 -16.225 -45.469 1.00 77.31 464 LEU A O 1
ATOM 3682 N N . ARG A 1 465 ? 10.327 -15.458 -46.671 1.00 76.44 465 ARG A N 1
ATOM 3683 C CA . ARG A 1 465 ? 10.051 -16.746 -47.331 1.00 76.44 465 ARG A CA 1
ATOM 3684 C C . ARG A 1 465 ? 11.147 -17.114 -48.330 1.00 76.44 465 ARG A C 1
ATOM 3686 O O . ARG A 1 465 ? 11.526 -18.283 -48.389 1.00 76.44 465 ARG A O 1
ATOM 3693 N N . ALA A 1 466 ? 11.669 -16.147 -49.084 1.00 79.31 466 ALA A N 1
ATOM 3694 C CA . ALA A 1 466 ? 12.798 -16.353 -49.986 1.00 79.31 466 ALA A CA 1
ATOM 3695 C C . ALA A 1 466 ? 14.077 -16.708 -49.212 1.00 79.31 466 ALA A C 1
ATOM 3697 O O . ALA A 1 466 ? 14.747 -17.673 -49.567 1.00 79.31 466 ALA A O 1
ATOM 3698 N N . TYR A 1 467 ? 14.350 -16.019 -48.101 1.00 83.62 467 TYR A N 1
ATOM 3699 C CA . TYR A 1 467 ? 15.488 -16.280 -47.225 1.00 83.62 467 TYR A CA 1
ATOM 3700 C C . TYR A 1 467 ? 15.402 -17.667 -46.587 1.00 83.62 467 TYR A C 1
ATOM 3702 O O . TYR A 1 467 ? 16.364 -18.424 -46.647 1.00 83.62 467 TYR A O 1
ATOM 3710 N N . LYS A 1 468 ? 14.233 -18.072 -46.068 1.00 79.50 468 LYS A N 1
ATOM 3711 C CA . LYS A 1 468 ? 14.024 -19.441 -45.563 1.00 79.50 468 LYS A CA 1
ATOM 3712 C C . LYS A 1 468 ? 14.257 -20.493 -46.648 1.00 79.50 468 LYS A C 1
ATOM 3714 O O . LYS A 1 468 ? 14.895 -21.504 -46.383 1.00 79.50 468 LYS A O 1
ATOM 3719 N N . ARG A 1 469 ? 13.783 -20.263 -47.877 1.00 84.44 469 ARG A N 1
ATOM 3720 C CA . ARG A 1 469 ? 14.021 -21.180 -49.008 1.00 84.44 469 ARG A CA 1
ATOM 3721 C C . ARG A 1 469 ? 15.498 -21.247 -49.396 1.00 84.44 469 ARG A C 1
ATOM 3723 O O . ARG A 1 469 ? 16.000 -22.345 -49.607 1.00 84.44 469 ARG A O 1
ATOM 3730 N N . ALA A 1 470 ? 16.188 -20.110 -49.442 1.00 87.50 470 ALA A N 1
ATOM 3731 C CA . ALA A 1 470 ? 17.622 -20.046 -49.709 1.00 87.50 470 ALA A CA 1
ATOM 3732 C C . ALA A 1 470 ? 18.434 -20.737 -48.603 1.00 87.50 470 ALA A C 1
ATOM 3734 O O . ALA A 1 470 ? 19.358 -21.488 -48.896 1.00 87.50 470 ALA A O 1
ATOM 3735 N N . TRP A 1 471 ? 18.033 -20.563 -47.343 1.00 86.88 471 TRP A N 1
ATOM 3736 C CA . TRP A 1 471 ? 18.618 -21.238 -46.189 1.00 86.88 471 TRP A CA 1
ATOM 3737 C C . TRP A 1 471 ? 18.465 -22.760 -46.280 1.00 86.88 471 TRP A C 1
ATOM 3739 O O . TRP A 1 471 ? 19.448 -23.485 -46.151 1.00 86.88 471 TRP A O 1
ATOM 3749 N N . TYR A 1 472 ? 17.262 -23.262 -46.580 1.00 86.44 472 TYR A N 1
ATOM 3750 C CA . TYR A 1 472 ? 17.057 -24.698 -46.798 1.00 86.44 472 TYR A CA 1
ATOM 3751 C C . TYR A 1 472 ? 17.859 -25.223 -47.996 1.00 86.44 472 TYR A C 1
ATOM 3753 O O . TYR A 1 472 ? 18.475 -26.280 -47.891 1.00 86.44 472 TYR A O 1
ATOM 3761 N N . ALA A 1 473 ? 17.904 -24.485 -49.108 1.00 88.38 473 ALA A N 1
ATOM 3762 C CA . ALA A 1 473 ? 18.694 -24.865 -50.279 1.00 88.38 473 ALA A CA 1
ATOM 3763 C C . ALA A 1 473 ? 20.200 -24.939 -49.969 1.00 88.38 473 ALA A C 1
ATOM 3765 O O . ALA A 1 473 ? 20.864 -25.879 -50.404 1.00 88.38 473 ALA A O 1
ATOM 3766 N N . LEU A 1 474 ? 20.723 -24.003 -49.169 1.00 92.31 474 LEU A N 1
ATOM 3767 C CA . LEU A 1 474 ? 22.112 -24.014 -48.711 1.00 92.31 474 LEU A CA 1
ATOM 3768 C C . LEU A 1 474 ? 22.414 -25.276 -47.893 1.00 92.31 474 LEU A C 1
ATOM 3770 O O . LEU A 1 474 ? 23.393 -25.963 -48.169 1.00 92.31 474 LEU A O 1
ATOM 3774 N N . TRP A 1 475 ? 21.556 -25.624 -46.932 1.00 89.50 475 TRP A N 1
ATOM 3775 C CA . TRP A 1 475 ? 21.748 -26.824 -46.110 1.00 89.50 475 TRP A CA 1
ATOM 3776 C C . TRP A 1 475 ? 21.631 -28.125 -46.909 1.00 89.50 475 TRP A C 1
ATOM 3778 O O . TRP A 1 475 ? 22.402 -29.054 -46.673 1.00 89.50 475 TRP A O 1
ATOM 3788 N N . VAL A 1 476 ? 20.738 -28.184 -47.901 1.00 92.38 476 VAL A N 1
ATOM 3789 C CA . VAL A 1 476 ? 20.655 -29.323 -48.832 1.00 92.38 476 VAL A CA 1
ATOM 3790 C C . VAL A 1 476 ? 21.931 -29.445 -49.669 1.00 92.38 476 VAL A C 1
ATOM 3792 O O . VAL A 1 476 ? 22.433 -30.551 -49.858 1.00 92.38 476 VAL A O 1
ATOM 3795 N N . PHE A 1 477 ? 22.496 -28.328 -50.133 1.00 92.75 477 PHE A N 1
ATOM 3796 C CA . PHE A 1 477 ? 23.747 -28.324 -50.891 1.00 92.75 477 PHE A CA 1
ATOM 3797 C C . PHE A 1 477 ? 24.943 -28.777 -50.044 1.00 92.75 477 PHE A C 1
ATOM 3799 O O . PHE A 1 477 ? 25.722 -29.624 -50.480 1.00 92.75 477 PHE A O 1
ATOM 3806 N N . VAL A 1 478 ? 25.051 -28.279 -48.808 1.00 93.94 478 VAL A N 1
ATOM 3807 C CA . VAL A 1 478 ? 26.075 -28.715 -47.844 1.00 93.94 478 VAL A CA 1
ATOM 3808 C C . VAL A 1 478 ? 25.961 -30.217 -47.578 1.00 93.94 478 VAL A C 1
ATOM 3810 O O . VAL A 1 478 ? 26.967 -30.925 -47.621 1.00 93.94 478 VAL A O 1
ATOM 3813 N N . PHE A 1 479 ? 24.743 -30.727 -47.376 1.00 92.81 479 PHE A N 1
ATOM 3814 C CA . PHE A 1 479 ? 24.505 -32.157 -47.194 1.00 92.81 479 PHE A CA 1
ATOM 3815 C C . PHE A 1 479 ? 24.905 -32.975 -48.432 1.00 92.81 479 PHE A C 1
ATOM 3817 O O . PHE A 1 479 ? 25.574 -33.998 -48.302 1.00 92.81 479 PHE A O 1
ATOM 3824 N N . ALA A 1 480 ? 24.569 -32.512 -49.639 1.00 93.19 480 ALA A N 1
ATOM 3825 C CA . ALA A 1 480 ? 24.944 -33.186 -50.880 1.00 93.19 480 ALA A CA 1
ATOM 3826 C C . ALA A 1 480 ? 26.469 -33.258 -51.067 1.00 93.19 480 ALA A C 1
ATOM 3828 O O . ALA A 1 480 ? 26.992 -34.317 -51.412 1.00 93.19 480 ALA A O 1
ATOM 3829 N N . ILE A 1 481 ? 27.196 -32.171 -50.781 1.00 94.44 481 ILE A N 1
ATOM 3830 C CA . ILE A 1 481 ? 28.667 -32.170 -50.802 1.00 94.44 481 ILE A CA 1
ATOM 3831 C C . ILE A 1 481 ? 29.219 -33.161 -49.779 1.00 94.44 481 ILE A C 1
ATOM 3833 O O . ILE A 1 481 ? 30.110 -33.940 -50.112 1.00 94.44 481 ILE A O 1
ATOM 3837 N N . ALA A 1 482 ? 28.682 -33.166 -48.556 1.00 92.38 482 ALA A N 1
ATOM 3838 C CA . ALA A 1 482 ? 29.119 -34.092 -47.518 1.00 92.38 482 ALA A CA 1
ATOM 3839 C C . ALA A 1 482 ? 28.949 -35.553 -47.962 1.00 92.38 482 ALA A C 1
ATOM 3841 O O . ALA A 1 482 ? 29.878 -36.343 -47.807 1.00 92.38 482 ALA A O 1
ATOM 3842 N N . VAL A 1 483 ? 27.815 -35.895 -48.587 1.00 93.75 483 VAL A N 1
ATOM 3843 C CA . VAL A 1 483 ? 27.565 -37.230 -49.155 1.00 93.75 483 VAL A CA 1
ATOM 3844 C C . VAL A 1 483 ? 28.552 -37.558 -50.277 1.00 93.75 483 VAL A C 1
ATOM 3846 O O . VAL A 1 483 ? 29.100 -38.656 -50.289 1.00 93.75 483 VAL A O 1
ATOM 3849 N N . ILE A 1 484 ? 28.828 -36.626 -51.194 1.00 94.62 484 ILE A N 1
ATOM 3850 C CA . ILE A 1 484 ? 29.789 -36.843 -52.290 1.00 94.62 484 ILE A CA 1
ATOM 3851 C C . ILE A 1 484 ? 31.195 -37.093 -51.740 1.00 94.62 484 ILE A C 1
ATOM 3853 O O . ILE A 1 484 ? 31.856 -38.040 -52.162 1.00 94.62 484 ILE A O 1
ATOM 3857 N N . ILE A 1 485 ? 31.644 -36.288 -50.775 1.00 93.25 485 ILE A N 1
ATOM 3858 C CA . ILE A 1 485 ? 32.942 -36.474 -50.116 1.00 93.25 485 ILE A CA 1
ATOM 3859 C C . ILE A 1 485 ? 32.992 -37.849 -49.446 1.00 93.25 485 ILE A C 1
ATOM 3861 O O . ILE A 1 485 ? 33.966 -38.579 -49.619 1.00 93.25 485 ILE A O 1
ATOM 3865 N N . TRP A 1 486 ? 31.928 -38.243 -48.743 1.00 92.69 486 TRP A N 1
ATOM 3866 C CA . TRP A 1 486 ? 31.849 -39.554 -48.102 1.00 92.69 486 TRP A CA 1
ATOM 3867 C C . TRP A 1 486 ? 31.891 -40.705 -49.110 1.00 92.69 486 TRP A C 1
ATOM 3869 O O . TRP A 1 486 ? 32.609 -41.677 -48.894 1.00 92.69 486 TRP A O 1
ATOM 3879 N N . LEU A 1 487 ? 31.189 -40.585 -50.238 1.00 92.19 487 LEU A N 1
ATOM 3880 C CA . LEU A 1 487 ? 31.232 -41.572 -51.318 1.00 92.19 487 LEU A CA 1
ATOM 3881 C C . LEU A 1 487 ? 32.631 -41.676 -51.932 1.00 92.19 487 LEU A C 1
ATOM 3883 O O . LEU A 1 487 ? 33.093 -42.783 -52.190 1.00 92.19 487 LEU A O 1
ATOM 3887 N N . ILE A 1 488 ? 33.333 -40.555 -52.123 1.00 91.19 488 ILE A N 1
ATOM 3888 C CA . ILE A 1 488 ? 34.719 -40.551 -52.613 1.00 91.19 488 ILE A CA 1
ATOM 3889 C C . ILE A 1 488 ? 35.645 -41.242 -51.609 1.00 91.19 488 ILE A C 1
ATOM 3891 O O . ILE A 1 488 ? 36.459 -42.069 -52.014 1.00 91.19 488 ILE A O 1
ATOM 3895 N N . ILE A 1 489 ? 35.500 -40.954 -50.313 1.00 89.31 489 ILE A N 1
ATOM 3896 C CA . ILE A 1 489 ? 36.281 -41.602 -49.252 1.00 89.31 489 ILE A CA 1
ATOM 3897 C C . ILE A 1 489 ? 36.011 -43.109 -49.239 1.00 89.31 489 ILE A C 1
ATOM 3899 O O . ILE A 1 489 ? 36.956 -43.891 -49.241 1.00 89.31 489 ILE A O 1
ATOM 3903 N N . VAL A 1 490 ? 34.746 -43.534 -49.297 1.00 87.44 490 VAL A N 1
ATOM 3904 C CA . VAL A 1 490 ? 34.377 -44.958 -49.352 1.00 87.44 490 VAL A CA 1
ATOM 3905 C C . VAL A 1 490 ? 34.948 -45.623 -50.601 1.00 87.44 490 VAL A C 1
ATOM 3907 O O . VAL A 1 490 ? 35.562 -46.680 -50.493 1.00 87.44 490 VAL A O 1
ATOM 3910 N N . CYS A 1 491 ? 34.831 -45.000 -51.775 1.00 85.56 491 CYS A N 1
ATOM 3911 C CA . CYS A 1 491 ? 35.420 -45.513 -53.011 1.00 85.56 491 CYS A CA 1
ATOM 3912 C C . CYS A 1 491 ? 36.949 -45.616 -52.924 1.00 85.56 491 CYS A C 1
ATOM 3914 O O . CYS A 1 491 ? 37.510 -46.620 -53.357 1.00 85.56 491 CYS A O 1
ATOM 3916 N N . ALA A 1 492 ? 37.624 -44.625 -52.336 1.00 82.81 492 ALA A N 1
ATOM 3917 C CA . ALA A 1 492 ? 39.070 -44.644 -52.130 1.00 82.81 492 ALA A CA 1
ATOM 3918 C C . ALA A 1 492 ? 39.488 -45.755 -51.156 1.00 82.81 492 ALA A C 1
ATOM 3920 O O . ALA A 1 492 ? 40.438 -46.482 -51.435 1.00 82.81 492 ALA A O 1
ATOM 3921 N N . VAL A 1 493 ? 38.747 -45.948 -50.061 1.00 81.56 493 VAL A N 1
ATOM 3922 C CA . VAL A 1 493 ? 38.983 -47.021 -49.083 1.00 81.56 493 VAL A CA 1
ATOM 3923 C C . VAL A 1 493 ? 38.720 -48.399 -49.696 1.00 81.56 493 VAL A C 1
ATOM 3925 O O . VAL A 1 493 ? 39.540 -49.297 -49.531 1.00 81.56 493 VAL A O 1
ATOM 3928 N N . CYS A 1 494 ? 37.640 -48.579 -50.461 1.00 76.19 494 CYS A N 1
ATOM 3929 C CA . CYS A 1 494 ? 37.349 -49.831 -51.166 1.00 76.19 494 CYS A CA 1
ATOM 3930 C C . CYS A 1 494 ? 38.350 -50.123 -52.297 1.00 76.19 494 CYS A C 1
ATOM 3932 O O . CYS A 1 494 ? 38.674 -51.282 -52.549 1.00 76.19 494 CYS A O 1
ATOM 3934 N N . HIS A 1 495 ? 38.856 -49.095 -52.983 1.00 75.81 495 HIS A N 1
ATOM 3935 C CA . HIS A 1 495 ? 39.930 -49.246 -53.966 1.00 75.81 495 HIS A CA 1
ATOM 3936 C C . HIS A 1 495 ? 41.247 -49.633 -53.280 1.00 75.81 495 HIS A C 1
ATOM 3938 O O . HIS A 1 495 ? 41.947 -50.528 -53.745 1.00 75.81 495 HIS A O 1
ATOM 3944 N N . TRP A 1 496 ? 41.563 -49.004 -52.146 1.00 64.81 496 TRP A N 1
ATOM 3945 C CA . TRP A 1 496 ? 42.777 -49.279 -51.380 1.00 64.81 496 TRP A CA 1
ATOM 3946 C C . TRP A 1 496 ? 42.751 -50.640 -50.665 1.00 64.81 496 TRP A C 1
ATOM 3948 O O . TRP A 1 496 ? 43.788 -51.294 -50.559 1.00 64.81 496 TRP A O 1
ATOM 3958 N N . SER A 1 497 ? 41.576 -51.126 -50.245 1.00 59.75 497 SER A N 1
ATOM 3959 C CA . SER A 1 497 ? 41.433 -52.480 -49.692 1.00 59.75 497 SER A CA 1
ATOM 3960 C C . SER A 1 497 ? 41.532 -53.566 -50.767 1.00 59.75 497 SER A C 1
ATOM 3962 O O . SER A 1 497 ? 42.052 -54.647 -50.497 1.00 59.75 497 SER A O 1
ATOM 3964 N N . ARG A 1 498 ? 41.122 -53.273 -52.011 1.00 58.72 498 ARG A N 1
ATOM 3965 C CA . ARG A 1 498 ? 41.308 -54.170 -53.164 1.00 58.72 498 ARG A CA 1
ATOM 3966 C C . ARG A 1 498 ? 42.757 -54.252 -53.645 1.00 58.72 498 ARG A C 1
ATOM 3968 O O . ARG A 1 498 ? 43.150 -55.299 -54.140 1.00 58.72 498 ARG A O 1
ATOM 3975 N N . THR A 1 499 ? 43.568 -53.204 -53.482 1.00 55.91 499 THR A N 1
ATOM 3976 C CA . THR A 1 499 ? 44.989 -53.235 -53.881 1.00 55.91 499 THR A CA 1
ATOM 3977 C C . THR A 1 499 ? 45.907 -53.961 -52.888 1.00 55.91 499 THR A C 1
ATOM 3979 O O . THR A 1 499 ? 47.062 -54.209 -53.225 1.00 55.91 499 THR A O 1
ATOM 3982 N N . HIS A 1 500 ? 45.414 -54.347 -51.703 1.00 52.47 500 HIS A N 1
ATOM 3983 C CA . HIS A 1 500 ? 46.183 -55.071 -50.675 1.00 52.47 500 HIS A CA 1
ATOM 3984 C C . HIS A 1 500 ? 45.789 -56.546 -50.477 1.00 52.47 500 HIS A C 1
ATOM 3986 O O . HIS A 1 500 ? 46.278 -57.184 -49.548 1.00 52.47 500 HIS A O 1
ATOM 3992 N N . SER A 1 501 ? 44.981 -57.126 -51.365 1.00 51.97 501 SER A N 1
ATOM 3993 C CA . SER A 1 501 ? 44.728 -58.571 -51.393 1.00 51.97 501 SER A CA 1
ATOM 3994 C C . SER A 1 501 ? 45.180 -59.140 -52.731 1.00 51.97 501 SER A C 1
ATOM 3996 O O . SER A 1 501 ? 44.368 -59.241 -53.637 1.00 51.97 501 SER A O 1
ATOM 3998 N N . ASP A 1 502 ? 46.486 -59.401 -52.854 1.00 49.94 502 ASP A N 1
ATOM 3999 C CA . ASP A 1 502 ? 47.088 -60.495 -53.645 1.00 49.94 502 ASP A CA 1
ATOM 4000 C C . ASP A 1 502 ? 48.620 -60.336 -53.675 1.00 49.94 502 ASP A C 1
ATOM 4002 O O . ASP A 1 502 ? 49.257 -60.132 -54.709 1.00 49.94 502 ASP A O 1
ATOM 4006 N N . LYS A 1 503 ? 49.250 -60.428 -52.498 1.00 44.84 503 LYS A N 1
ATOM 4007 C CA . LYS A 1 503 ? 50.652 -60.851 -52.409 1.00 44.84 503 LYS A CA 1
ATOM 4008 C C . LYS A 1 503 ? 50.725 -62.050 -51.481 1.00 44.84 503 LYS A C 1
ATOM 4010 O O . LYS A 1 503 ? 50.718 -61.910 -50.262 1.00 44.84 503 LYS A O 1
ATOM 4015 N N . ALA A 1 504 ? 50.752 -63.226 -52.100 1.00 43.06 504 ALA A N 1
ATOM 4016 C CA . ALA A 1 504 ? 51.134 -64.468 -51.456 1.00 43.06 504 ALA A CA 1
ATOM 4017 C C . ALA A 1 504 ? 52.532 -64.304 -50.841 1.00 43.06 504 ALA A C 1
ATOM 4019 O O . ALA A 1 504 ? 53.466 -63.839 -51.500 1.00 43.06 504 ALA A O 1
ATOM 4020 N N . TYR A 1 505 ? 52.663 -64.656 -49.564 1.00 44.62 505 TYR A N 1
ATOM 4021 C CA . TYR A 1 505 ? 53.950 -64.794 -48.892 1.00 44.62 505 TYR A CA 1
ATOM 4022 C C . TYR A 1 505 ? 54.626 -66.089 -49.363 1.00 44.62 505 TYR A C 1
ATOM 4024 O O . TYR A 1 505 ? 54.654 -67.077 -48.636 1.00 44.62 505 TYR A O 1
ATOM 4032 N N . ASP A 1 506 ? 55.188 -66.084 -50.568 1.00 41.94 506 ASP A N 1
ATOM 4033 C CA . ASP A 1 506 ? 56.127 -67.120 -50.999 1.00 41.94 506 ASP A CA 1
ATOM 4034 C C . ASP A 1 506 ? 57.531 -66.691 -50.588 1.00 41.94 506 ASP A C 1
ATOM 4036 O O . ASP A 1 506 ? 58.207 -65.994 -51.333 1.00 41.94 506 ASP A O 1
ATOM 4040 N N . ASN A 1 507 ? 57.925 -67.049 -49.364 1.00 46.41 507 ASN A N 1
ATOM 4041 C CA . ASN A 1 507 ? 59.317 -67.176 -48.914 1.00 46.41 507 ASN A CA 1
ATOM 4042 C C . ASN A 1 507 ? 59.351 -68.021 -47.626 1.00 46.41 507 ASN A C 1
ATOM 4044 O O . ASN A 1 507 ? 59.736 -67.549 -46.557 1.00 46.41 507 ASN A O 1
ATOM 4048 N N . ILE A 1 508 ? 58.923 -69.281 -47.723 1.00 47.19 508 ILE A N 1
ATOM 4049 C CA . ILE A 1 508 ? 59.295 -70.330 -46.766 1.00 47.19 508 ILE A CA 1
ATOM 4050 C C . ILE A 1 508 ? 59.966 -71.438 -47.576 1.00 47.19 508 ILE A C 1
ATOM 4052 O O . ILE A 1 508 ? 59.316 -72.187 -48.299 1.00 47.19 508 ILE A O 1
ATOM 4056 N N . VAL A 1 509 ? 61.290 -71.500 -47.464 1.00 42.41 509 VAL A N 1
ATOM 4057 C CA . VAL A 1 509 ? 62.118 -72.607 -47.942 1.00 42.41 509 VAL A CA 1
ATOM 4058 C C . VAL A 1 509 ? 62.144 -73.655 -46.832 1.00 42.41 509 VAL A C 1
ATOM 4060 O O . VAL A 1 509 ? 62.593 -73.367 -45.724 1.00 42.41 509 VAL A O 1
ATOM 4063 N N . ILE A 1 510 ? 61.656 -74.860 -47.121 1.00 41.56 510 ILE A N 1
ATOM 4064 C CA . ILE A 1 510 ? 61.930 -76.058 -46.321 1.00 41.56 510 ILE A CA 1
ATOM 4065 C C . ILE A 1 510 ? 62.928 -76.880 -47.136 1.00 41.56 510 ILE A C 1
ATOM 4067 O O . ILE A 1 510 ? 62.559 -77.492 -48.139 1.00 41.56 510 ILE A O 1
ATOM 4071 N N . GLU A 1 511 ? 64.196 -76.834 -46.732 1.00 38.12 511 GLU A N 1
ATOM 4072 C CA . GLU A 1 511 ? 65.219 -77.774 -47.192 1.00 38.12 511 GLU A CA 1
ATOM 4073 C C . GLU A 1 511 ? 65.065 -79.125 -46.487 1.00 38.12 511 GLU A C 1
ATOM 4075 O O . GLU A 1 511 ? 64.522 -79.227 -45.384 1.00 38.12 511 GLU A O 1
ATOM 4080 N N . ARG A 1 512 ? 65.532 -80.159 -47.183 1.00 38.19 512 ARG A N 1
ATOM 4081 C CA . ARG A 1 512 ? 65.596 -81.544 -46.732 1.00 38.19 512 ARG A CA 1
ATOM 4082 C C . ARG A 1 512 ? 66.916 -81.821 -46.033 1.00 38.19 512 ARG A C 1
ATOM 4084 O O . ARG A 1 512 ? 67.936 -81.320 -46.554 1.00 38.19 512 ARG A O 1
#

pLDDT: mean 80.88, std 16.73, range [34.62, 98.31]